Protein AF-A0AAV1YTE1-F1 (afdb_monomer)

Mean predicted aligned error: 15.14 Å

Organism: NCBI:txid280406

Nearest PDB structures (foldseek):
  5ydh-assembly1_A-2  TM=8.318E-01  e=1.887E-32  Anopheles gambiae
  3k9b-assembly3_B  TM=7.574E-01  e=6.692E-29  Homo sapiens
  1c7j-assembly1_A  TM=7.349E-01  e=2.947E-25  Bacillus subtilis
  1c7i-assembly1_A  TM=7.066E-01  e=4.305E-25  Bacillus subtilis
  2bce-assembly1_A  TM=6.719E-01  e=7.397E-25  Bos taurus

Solvent-accessible surface area (backbone atoms only — not comparable to full-atom values): 33344 Å² total; per-residue (Å²): 139,74,86,68,62,62,61,62,51,51,53,49,51,50,52,48,52,56,52,59,73,64,57,74,78,60,44,73,35,64,58,90,91,16,38,37,35,28,36,74,45,76,57,89,95,35,50,31,34,35,33,22,41,43,71,44,35,45,64,43,53,81,86,38,41,38,30,65,65,42,73,62,90,73,76,60,63,67,39,79,14,72,52,76,50,46,32,38,50,58,77,74,95,76,68,59,94,82,55,74,81,70,86,56,60,26,71,61,22,47,26,29,35,38,21,25,36,66,77,39,28,90,90,42,57,23,27,22,38,43,35,31,62,32,47,75,53,28,39,73,50,67,66,34,74,61,62,44,33,63,49,29,9,55,76,31,63,26,28,29,34,36,45,36,45,46,19,36,66,63,8,49,40,60,78,83,39,86,70,19,59,32,52,24,20,59,42,29,50,51,44,42,44,53,42,44,44,72,47,35,53,56,59,7,29,32,47,77,33,22,18,40,29,17,32,37,41,11,4,22,49,42,45,49,44,73,75,32,79,88,44,61,85,48,49,67,48,78,43,67,42,63,30,29,65,69,53,82,74,80,82,49,69,73,58,52,51,56,51,51,41,52,51,30,36,76,66,69,41,29,50,98,90,43,42,52,89,82,36,48,64,63,29,48,55,46,46,68,73,41,51,87,80,66,43,81,87,66,77,86,78,71,81,36,32,38,71,59,30,45,53,54,42,31,61,76,36,59,90,47,99,56,30,67,61,55,28,41,70,63,56,45,90,83,62,57,58,76,43,22,70,62,32,40,49,35,41,50,48,53,48,43,37,69,64,25,52,51,32,34,50,52,51,48,50,59,42,37,77,73,70,44,92,73,84,74,81,83,82,68,71,53,59,78,65,52,91,62,57,80,91,62,55,41,51,92,75,64,60,52,34,30,40,25,28,42,43,75,78,46,49,88,58,41,54,83,68,48,44,57,54,17,50,51,40,21,47,31,51,32,34,27,41,65,70,74,44,52,67,57,68,81,64,89,96,51,74,51,58,79,52,51,78,55,76,54,64,64,42,73,78,62,51,90,62,76,94,66,82,68,56,68,66,44,53,51,31,57,47,64,76,40,28,82,84,68,74,81,38,56,55,74,71,34,43,53,53,49,52,51,51,52,52,54,49,49,57,52,51,58,72,40,27,79,85,67,77,73,41,32,42,66,68,34,47,49,53,48,40,42,73,75,70,48,87,75,54,76,69,53,51,53,51,50,37,66,72,36,23,89,84,71,76,71,32,22,39,69,54,37,44,51,43,51,52,53,51,53,50,53,52,50,57,57,48,48,73,63,26,81,82,71,81,85,66,68,92,72,54,73,67,55,49,51,47,59,62,70,68,54,88,104

Sequence (602 aa):
MEKKLSSDLTVNIGVILFLLNNFSCEPVVQIGSSYLYGQSIKYWNYEVYQFLSVPYAQPPLGKLRFQKPMPIVSYPKILKAVNMPPDCKQYTVHPFPWYNFSSSKSEDCLYLNIWTPSDASSENRKAVMYWIHGGGFRYDSIQNDVYTGTVLAAKGDIIVVTVNYRLGPFGFFTTGTNEAPGNVGIWDILEGLRWVNKYIGNFGGDNSRITIAGESAGSIAVGLLAVSPLAESLYSRQIMQTSSPTYLAAENNTQNLALSQQLAKMAGCASDSFTIKEHPRSVTECLQSNPQLIGFFGEKNPRINKTTGKYMIRKFFKDFPNPESVVRHYLPDDVPEHAYDFVRFQVATAAGDFLVVCPDVYHAEQCAEKGGKVYSYFWIHRPSDSPWAPWMGAVHFTEVQFIFGRPFLHPSDYQIGELGISKQMIEIWSNFVKNGCYKLFKDNNKWLTIHTQLVMSICGIFSQYSWEPFNHETVRMMIGMFDRDQSGTINFEEFKALWKYITDWLGCFRSFDTDRSGSIDKNELKSALTTFGYRLSDRFYSLLVQKFDSDGTSTIKFDDFIQCCVMLQSLTAAFKHHDTDMDGWINISYEQFLTLVFSLKM

Foldseek 3Di:
DPPPPPVVVVVVVVVVVVVVVPPPPFDWFDDPQAIETWHWDDDPPFIKTKFAFAALFDQCDDLSQLAATHGDPDDDNYHYRYDHFFAEDADDPFDDPQFDPDPRYDSRGFGKMKMATPPQALVQAFFEEEEEEADPLHGDDCSGPLNQQHVLCGLLVHMYMYGHFHGDCRQAPAPCDNSRVGNSRLSSSLSVLVSCLNRVNRRNHDQALYEYEYFHVSLQSQQVLVPDPSNPSSHDHYYRHWDYVLQPCPPDPVVVQVVLQVLLVVLVLADPPRGCVVCVPSSVVSCVVCVVSVPPFDDDQDFQFLVNLLVLLCVLCVVPPCSVVRSCVLRNPPDHRRPRLSSVVSSVVSCSCSRTVVNPVVSQVVCVVVVHDGDDDDDFQDWQLDPGDVSCTDDGPNCSSLCSQVCSVCVVSGDPCSSVVSSLNSQQVSCCSRPVARFDDDDPNDTPHPPPPDQPVLQVVLPPDDRDGFDPVLRQLLQVVQPPVPPSHADPVSVVVSVVVLVVLVVLLVVLVPVVPQWHALVSLCVSVVVVVDDDDSVVSQVLLVVQVPPPPNTHHSSSSVVSVVVVVQLVVLVVVQPVVVPSDGDDDPVVVVCSVVVGPD

Secondary structure (DSSP, 8-state):
--SSHHHHHHHHHHHHHHHHTT-----EEEETTEEEE-EEEEETTEEEEEEEEEE-B----GGGTTSPPPBPS---SEEE--SPPPEES---SS--TT----S-EES---EEEEEEETT-SSSSPEEEEEEE--STTTS--TTSGGG-THHHHHHHTSEEEEE----HHHHH-EEEETTEES-HHHHHHHHHHHHHHHHGGGGTEEEEEEEEEEETHHHHHHHHHHT-GGGTTT-SEEEEES--TT------HHHHHHHHHHHHHHTTS--SSS-TTT-HHHHHHHHHT-GGGT-TT-SS-----HHHHHHHHHHHTTTSS-HHHHHHHHS-TTS-TT-HHHHHHHHHHHHHIIIIIHHHHHHHHHHHHTT---------PPPTT--S-GGG-S-TTTTHHHHTTHHHH-GGGS-TTHHHHHHHHHHHHHHHHHHSS--EEEETTEEE----S-SSHHHHTT-SS---PPPHHHHHHHHHHH-SS-SSS--HHHHHHHHHHHHHHHHHHHHH--S--SSB-HHHHHHHHHHTT----HHHHHHHHHHH-SSSSSSB-HHHHHHHHHHHHHHHHHHHHH-SS-SS-----HHHHHHHHHT---

InterPro domains:
  IPR002018 Carboxylesterase, type B [PF00135] (27-291)
  IPR002018 Carboxylesterase, type B [PF00135] (3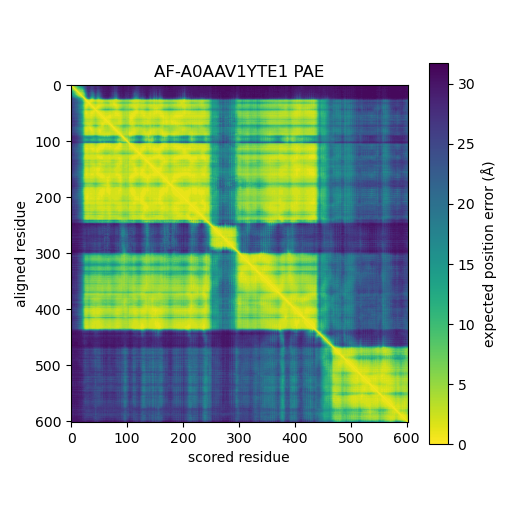25-450)
  IPR002048 EF-hand domain [PF00036] (475-500)
  IPR002048 EF-hand domain [PF13499] (506-563)
  IPR002048 EF-hand domain [PS50222] (500-535)
  IPR002048 EF-hand domain [SM00054] (474-502)
  IPR002048 EF-hand domain [SM00054] (504-532)
  IPR002048 EF-hand domain [SM00054] (540-568)
  IPR002048 EF-hand domain [SM00054] (570-600)
  IPR011992 EF-hand domain pair [SSF47473] (460-598)
  IPR018247 EF-Hand 1, calcium-binding site [PS00018] (513-525)
  IPR019819 Carboxylesterase type B, conserved site [PS00941] (107-117)
  IPR019826 Carboxylesterase type B, active site [PS00122] (203-218)
  IPR029058 Alpha/Beta hydrolase fold [G3DSA:3.40.50.1820] (25-294)
  IPR029058 Alpha/Beta hydrolase fold [SSF53474] (25-440)
  IPR050654 Acetylcholinesterase-related enzymes [PTHR43918] (21-291)

pLDDT: mean 78.59, std 18.26, range [28.98, 98.88]

Radius of gyration: 29.92 Å; Cα contacts (8 Å, |Δi|>4): 931; chains: 1; bounding box: 90×72×90 Å

Structure (mmCIF, N/CA/C/O backbone):
data_AF-A0AAV1YTE1-F1
#
_entry.id   AF-A0AAV1YTE1-F1
#
loop_
_atom_site.group_PDB
_atom_site.id
_atom_site.type_symbol
_atom_site.label_atom_id
_atom_site.label_alt_id
_atom_site.label_comp_id
_atom_site.label_asym_id
_atom_site.label_entity_id
_atom_site.label_seq_id
_atom_site.pdbx_PDB_ins_code
_atom_site.Cartn_x
_atom_site.Cartn_y
_atom_site.Cartn_z
_atom_site.occupancy
_atom_site.B_iso_or_equiv
_atom_site.auth_seq_id
_atom_site.auth_comp_id
_atom_site.auth_asym_id
_atom_site.auth_atom_id
_atom_site.pdbx_PDB_model_num
ATOM 1 N N . MET A 1 1 ? -15.576 -49.987 53.123 1.00 42.69 1 MET A N 1
ATOM 2 C CA . MET A 1 1 ? -16.358 -48.985 52.366 1.00 42.69 1 MET A CA 1
ATOM 3 C C . MET A 1 1 ? -15.467 -47.908 51.723 1.00 42.69 1 MET A C 1
ATOM 5 O O . MET A 1 1 ? -15.979 -46.870 51.342 1.00 42.69 1 MET A O 1
ATOM 9 N N . GLU A 1 2 ? -14.161 -48.159 51.526 1.00 37.94 2 GLU A N 1
ATOM 10 C CA . GLU A 1 2 ? -13.191 -47.136 51.071 1.00 37.94 2 GLU A CA 1
ATOM 11 C C . GLU A 1 2 ? -12.641 -47.343 49.649 1.00 37.94 2 GLU A C 1
ATOM 13 O O . GLU A 1 2 ? -11.975 -46.467 49.116 1.00 37.94 2 GLU A O 1
ATOM 18 N N . LYS A 1 3 ? -12.944 -48.460 48.973 1.00 35.69 3 LYS A N 1
ATOM 19 C CA . LYS A 1 3 ? -12.426 -48.729 47.614 1.00 35.69 3 LYS A CA 1
ATOM 20 C C . LYS A 1 3 ? -13.323 -48.264 46.461 1.00 35.69 3 LYS A C 1
ATOM 22 O O . LYS A 1 3 ? -12.954 -48.457 45.311 1.00 35.69 3 LYS A O 1
ATOM 27 N N . LYS A 1 4 ? -14.475 -47.642 46.745 1.00 35.69 4 LYS A N 1
ATOM 28 C CA . LYS A 1 4 ? -15.432 -47.182 45.716 1.00 35.69 4 LYS A CA 1
ATOM 29 C C . LYS A 1 4 ? -15.510 -45.658 45.544 1.00 35.69 4 LYS A C 1
ATOM 31 O O . LYS A 1 4 ? -16.131 -45.210 44.597 1.00 35.69 4 LYS A O 1
ATOM 36 N N . LEU A 1 5 ? -14.852 -44.871 46.406 1.00 35.09 5 LEU A N 1
ATOM 37 C CA . LEU A 1 5 ? -14.809 -43.402 46.284 1.00 35.09 5 LEU A CA 1
ATOM 38 C C . LEU A 1 5 ? -13.639 -42.887 45.424 1.00 35.09 5 LEU A C 1
ATOM 40 O O . LEU A 1 5 ? -13.662 -41.747 44.978 1.00 35.09 5 LEU A O 1
ATOM 44 N N . SER A 1 6 ? -12.612 -43.709 45.185 1.00 40.25 6 SER A N 1
ATOM 45 C CA . SER A 1 6 ? -11.403 -43.294 44.458 1.00 40.25 6 SER A CA 1
ATOM 46 C C . SER A 1 6 ? -11.591 -43.267 42.935 1.00 40.25 6 SER A C 1
ATOM 48 O O . SER A 1 6 ? -11.014 -42.392 42.291 1.00 40.25 6 SER A O 1
ATOM 50 N N . SER A 1 7 ? -12.411 -44.162 42.368 1.00 40.81 7 SER A N 1
ATOM 51 C CA . SER A 1 7 ? -12.652 -44.249 40.918 1.00 40.81 7 SER A CA 1
ATOM 52 C C . SER A 1 7 ? -13.610 -43.171 40.404 1.00 40.81 7 SER A C 1
ATOM 54 O O . SER A 1 7 ? -13.381 -42.614 39.335 1.00 40.81 7 SER A O 1
ATOM 56 N N . ASP A 1 8 ? -14.631 -42.804 41.184 1.00 40.62 8 ASP A N 1
ATOM 57 C CA . ASP A 1 8 ? -15.592 -41.758 40.792 1.00 40.62 8 ASP A CA 1
ATOM 58 C C . ASP A 1 8 ? -15.002 -40.342 40.918 1.00 40.62 8 ASP A C 1
ATOM 60 O O . ASP A 1 8 ? -15.424 -39.422 40.212 1.00 40.62 8 ASP A O 1
ATOM 64 N N . LEU A 1 9 ? -13.978 -40.161 41.763 1.00 42.22 9 LEU A N 1
ATOM 65 C CA . LEU A 1 9 ? -13.243 -38.899 41.876 1.00 42.22 9 LEU A CA 1
ATOM 66 C C . LEU A 1 9 ? -12.224 -38.720 40.736 1.00 42.22 9 LEU A C 1
ATOM 68 O O . LEU A 1 9 ? -12.066 -37.613 40.229 1.00 42.22 9 LEU A O 1
ATOM 72 N N . THR A 1 10 ? -11.571 -39.797 40.277 1.00 46.66 10 THR A N 1
ATOM 73 C CA . THR A 1 10 ? -10.624 -39.731 39.143 1.00 46.66 10 THR A CA 1
ATOM 74 C C . THR A 1 10 ? -11.329 -39.554 37.801 1.00 46.66 10 THR A C 1
ATOM 76 O O . THR A 1 10 ? -10.830 -38.812 36.959 1.00 46.66 10 THR A O 1
ATOM 79 N N . VAL A 1 11 ? -12.509 -40.156 37.610 1.00 48.28 11 VAL A N 1
ATOM 80 C CA . VAL A 1 11 ? -13.319 -39.948 36.395 1.00 48.28 11 VAL A CA 1
ATOM 81 C C . VAL A 1 11 ? -13.875 -38.519 36.342 1.00 48.28 11 VAL A C 1
ATOM 83 O O . VAL A 1 11 ? -13.817 -37.892 35.287 1.00 48.28 11 VAL A O 1
ATOM 86 N N . ASN A 1 12 ? -14.310 -37.944 37.471 1.00 49.44 12 ASN A N 1
ATOM 87 C CA . ASN A 1 12 ? -14.752 -36.544 37.515 1.00 49.44 12 ASN A CA 1
ATOM 88 C C . ASN A 1 12 ? -13.605 -35.544 37.318 1.00 49.44 12 ASN A C 1
ATOM 90 O O . ASN A 1 12 ? -13.780 -34.570 36.596 1.00 49.44 12 ASN A O 1
ATOM 94 N N . ILE A 1 13 ? -12.418 -35.788 37.884 1.00 52.84 13 ILE A N 1
ATOM 95 C CA . ILE A 1 13 ? -11.242 -34.931 37.653 1.00 52.84 13 ILE A CA 1
ATOM 96 C C . ILE A 1 13 ? -10.761 -35.041 36.200 1.00 52.84 13 ILE A C 1
ATOM 98 O O . ILE A 1 13 ? -10.420 -34.026 35.605 1.00 52.84 13 ILE A O 1
ATOM 102 N N . GLY A 1 14 ? -10.797 -36.235 35.599 1.00 48.09 14 GLY A N 1
ATOM 103 C CA . GLY A 1 14 ? -10.458 -36.449 34.190 1.00 48.09 14 GLY A CA 1
ATOM 104 C C . GLY A 1 14 ? -11.420 -35.750 33.226 1.00 48.09 14 GLY A C 1
ATOM 105 O O . GLY A 1 14 ? -10.966 -35.113 32.284 1.00 48.09 14 GLY A O 1
ATOM 106 N N . VAL A 1 15 ? -12.731 -35.790 33.490 1.00 52.09 15 VAL A N 1
ATOM 107 C CA . VAL A 1 15 ? -13.748 -35.077 32.692 1.00 52.09 15 VAL A CA 1
ATOM 108 C C . VAL A 1 15 ? -13.680 -33.565 32.921 1.00 52.09 15 VAL A C 1
ATOM 110 O O . VAL A 1 15 ? -13.797 -32.810 31.964 1.00 52.09 15 VAL A O 1
ATOM 113 N N . ILE A 1 16 ? -13.406 -33.100 34.144 1.00 48.28 16 ILE A N 1
ATOM 114 C CA . ILE A 1 16 ? -13.199 -31.673 34.438 1.00 48.28 16 ILE A CA 1
ATOM 115 C C . ILE A 1 16 ? -11.903 -31.159 33.790 1.00 48.28 16 ILE A C 1
ATOM 117 O O . ILE A 1 16 ? -11.927 -30.087 33.204 1.00 48.28 16 ILE A O 1
ATOM 121 N N . LEU A 1 17 ? -10.801 -31.918 33.790 1.00 46.44 17 LEU A N 1
ATOM 122 C CA . LEU A 1 17 ? -9.568 -31.571 33.062 1.00 46.44 17 LEU A CA 1
ATOM 123 C C . LEU A 1 17 ? -9.750 -31.627 31.538 1.00 46.44 17 LEU A C 1
ATOM 125 O O . LEU A 1 17 ? -9.182 -30.799 30.835 1.00 46.44 17 LEU A O 1
ATOM 129 N N . PHE A 1 18 ? -10.565 -32.550 31.017 1.00 44.38 18 PHE A N 1
ATOM 130 C CA . PHE A 1 18 ? -10.888 -32.633 29.587 1.00 44.38 18 PHE A CA 1
ATOM 131 C C . PHE A 1 18 ? -11.848 -31.518 29.133 1.00 44.38 18 PHE A C 1
ATOM 133 O O . PHE A 1 18 ? -11.760 -31.051 27.998 1.00 44.38 18 PHE A O 1
ATOM 140 N N . LEU A 1 19 ? -12.736 -31.052 30.020 1.00 42.16 19 LEU A N 1
ATOM 141 C CA . LEU A 1 19 ? -13.594 -29.886 29.796 1.00 42.16 19 LEU A CA 1
ATOM 142 C C . LEU A 1 19 ? -12.815 -28.571 29.960 1.00 42.16 19 LEU A C 1
ATOM 144 O O . LEU A 1 19 ? -12.993 -27.673 29.147 1.00 42.16 19 LEU A O 1
ATOM 148 N N . LEU A 1 20 ? -11.899 -28.467 30.930 1.00 41.09 20 LEU A N 1
ATOM 149 C CA . LEU A 1 20 ? -11.036 -27.293 31.124 1.00 41.09 20 LEU A CA 1
ATOM 150 C C . LEU A 1 20 ? -9.969 -27.152 30.025 1.00 41.09 20 LEU A C 1
ATOM 152 O O . LEU A 1 20 ? -9.655 -26.029 29.649 1.00 41.09 20 LEU A O 1
ATOM 156 N N . ASN A 1 21 ? -9.474 -28.253 29.446 1.00 37.12 21 ASN A N 1
ATOM 157 C CA . ASN A 1 21 ? -8.555 -28.214 28.297 1.00 37.12 21 ASN A CA 1
ATOM 158 C C . ASN A 1 21 ? -9.234 -27.872 26.958 1.00 37.12 21 ASN A C 1
ATOM 160 O O . ASN A 1 21 ? -8.532 -27.635 25.978 1.00 37.12 21 ASN A O 1
ATOM 164 N N . ASN A 1 22 ? -10.572 -27.841 26.897 1.00 35.81 22 ASN A N 1
ATOM 165 C CA . ASN A 1 22 ? -11.331 -27.476 25.694 1.00 35.81 22 ASN A CA 1
ATOM 166 C C . ASN A 1 22 ? -11.985 -26.087 25.768 1.00 35.81 22 ASN A C 1
ATOM 168 O O . ASN A 1 22 ? -12.603 -25.656 24.796 1.00 35.81 22 ASN A O 1
ATOM 172 N N . PHE A 1 23 ? -11.818 -25.349 26.868 1.00 40.78 23 PHE A N 1
ATOM 173 C CA . PHE A 1 23 ? -12.069 -23.911 26.862 1.00 40.78 23 PHE A CA 1
ATOM 174 C C . PHE A 1 23 ? -10.810 -23.215 26.351 1.00 40.78 23 PHE A C 1
ATOM 176 O O . PHE A 1 23 ? -9.947 -22.819 27.133 1.00 40.78 23 PHE A O 1
ATOM 183 N N . SER A 1 24 ? -10.692 -23.038 25.030 1.00 48.53 24 SER A N 1
ATOM 184 C CA . SER A 1 24 ? -9.833 -21.957 24.549 1.00 48.53 24 SER A CA 1
ATOM 185 C C . SER A 1 24 ? -10.406 -20.673 25.140 1.00 48.53 24 SER A C 1
ATOM 187 O O . SER A 1 24 ? -11.549 -20.323 24.839 1.00 48.53 24 SER A O 1
ATOM 189 N N . CYS A 1 25 ? -9.670 -20.023 26.038 1.00 61.19 25 CYS A N 1
ATOM 190 C CA . CYS A 1 25 ? -10.087 -18.746 26.594 1.00 61.19 25 CYS A CA 1
ATOM 191 C C . CYS A 1 25 ? -10.184 -17.761 25.422 1.00 61.19 25 CYS A C 1
ATOM 193 O O . CYS A 1 25 ? -9.163 -17.399 24.839 1.00 61.19 25 CYS A O 1
ATOM 195 N N . GLU A 1 26 ? -11.405 -17.417 25.000 1.00 82.56 26 GLU A N 1
ATOM 196 C CA . GLU A 1 26 ? -11.610 -16.423 23.947 1.00 82.56 26 GLU A CA 1
ATOM 197 C C . GLU A 1 26 ? -10.937 -15.119 24.397 1.00 82.56 26 GLU A C 1
ATOM 199 O O . GLU A 1 26 ? -11.170 -14.684 25.529 1.00 82.56 26 GLU A O 1
ATOM 204 N N . PRO A 1 27 ? -10.077 -14.495 23.575 1.00 93.50 27 PRO A N 1
ATOM 205 C CA . PRO A 1 27 ? -9.403 -13.275 23.984 1.00 93.50 27 PRO A CA 1
ATOM 206 C C . PRO A 1 27 ? -10.440 -12.164 24.186 1.00 93.50 27 PRO A C 1
ATOM 208 O O . PRO A 1 27 ? -11.255 -11.891 23.302 1.00 93.50 27 PRO A O 1
ATOM 211 N N . VAL A 1 28 ? -10.410 -11.519 25.354 1.00 95.88 28 VAL A N 1
ATOM 212 C CA . VAL A 1 28 ? -11.342 -10.443 25.719 1.00 95.88 28 VAL A CA 1
ATOM 213 C C . VAL A 1 28 ? -10.583 -9.142 25.925 1.00 95.88 28 VAL A C 1
ATOM 215 O O . VAL A 1 28 ? -9.643 -9.082 26.714 1.00 95.88 28 VAL A O 1
ATOM 218 N N . VAL A 1 29 ? -11.033 -8.078 25.262 1.00 96.06 29 VAL A N 1
ATOM 219 C CA . VAL A 1 29 ? -10.487 -6.723 25.404 1.00 96.06 29 VAL A CA 1
ATOM 220 C C . VAL A 1 29 ? -11.588 -5.768 25.840 1.00 96.06 29 VAL A C 1
ATOM 222 O O . VAL A 1 29 ? -12.693 -5.778 25.305 1.00 96.06 29 VAL A O 1
ATOM 225 N N . GLN A 1 30 ? -11.302 -4.914 26.817 1.00 94.56 30 GLN A N 1
ATOM 226 C CA . GLN A 1 30 ? -12.248 -3.892 27.251 1.00 94.56 30 GLN A CA 1
ATOM 227 C C . GLN A 1 30 ? -12.132 -2.643 26.366 1.00 94.56 30 GLN A C 1
ATOM 229 O O . GLN A 1 30 ? -11.031 -2.162 26.129 1.00 94.56 30 GLN A O 1
ATOM 234 N N . ILE A 1 31 ? -13.251 -2.065 25.927 1.00 93.12 31 ILE A N 1
ATOM 235 C CA . ILE A 1 31 ? -13.311 -0.750 25.269 1.00 93.12 31 ILE A CA 1
ATOM 236 C C . ILE A 1 31 ? -14.357 0.125 25.971 1.00 93.12 31 ILE A C 1
ATOM 238 O O . ILE A 1 31 ? -15.567 -0.074 25.866 1.00 93.12 31 ILE A O 1
ATOM 242 N N . GLY A 1 32 ? -13.891 1.087 26.774 1.00 88.69 32 GLY A N 1
ATOM 243 C CA . GLY A 1 32 ? -14.769 1.832 27.682 1.00 88.69 32 GLY A CA 1
ATOM 244 C C . GLY A 1 32 ? -15.421 0.902 28.714 1.00 88.69 32 GLY A C 1
ATOM 245 O O . GLY A 1 32 ? -14.727 0.224 29.465 1.00 88.69 32 GLY A O 1
ATOM 246 N N . SER A 1 33 ? -16.752 0.857 28.757 1.00 90.12 33 SER A N 1
ATOM 247 C CA . SER A 1 33 ? -17.531 -0.029 29.641 1.00 90.12 33 SER A CA 1
ATOM 248 C C . SER A 1 33 ? -17.919 -1.372 29.002 1.00 90.12 33 SER A C 1
ATOM 250 O O . SER A 1 33 ? -18.679 -2.134 29.598 1.00 90.12 33 SER A O 1
ATOM 252 N N . SER A 1 34 ? -17.449 -1.648 27.782 1.00 94.25 34 SER A N 1
ATOM 253 C CA . SER A 1 34 ? -17.847 -2.817 26.987 1.00 94.25 34 SER A CA 1
ATOM 254 C C . SER A 1 34 ? -16.716 -3.825 26.832 1.00 94.25 34 SER A C 1
ATOM 256 O O . SER A 1 34 ? -15.544 -3.456 26.886 1.00 94.25 34 SER A O 1
ATOM 258 N N . TYR A 1 35 ? -17.075 -5.090 26.618 1.00 96.19 35 TYR A N 1
ATOM 259 C CA . TYR A 1 35 ? -16.144 -6.203 26.432 1.00 96.19 35 TYR A CA 1
ATOM 260 C C . TYR A 1 35 ? -16.232 -6.741 25.004 1.00 96.19 35 TYR A C 1
ATOM 262 O O . TYR A 1 35 ? -17.305 -7.135 24.544 1.00 96.19 35 TYR A O 1
ATOM 270 N N . LEU A 1 36 ? -15.095 -6.756 24.321 1.00 96.69 36 LEU A N 1
ATOM 271 C CA . LEU A 1 36 ? -14.911 -7.234 22.961 1.00 96.69 36 LEU A CA 1
ATOM 272 C C . LEU A 1 36 ? -14.306 -8.640 23.001 1.00 96.69 36 LEU A C 1
ATOM 274 O O . LEU A 1 36 ? -13.201 -8.811 23.506 1.00 96.69 36 LEU A O 1
ATOM 278 N N . TYR A 1 37 ? -15.023 -9.626 22.473 1.00 97.06 37 TYR A N 1
ATOM 279 C CA . TYR A 1 37 ? -14.603 -11.026 22.407 1.00 97.06 37 TYR A CA 1
ATOM 280 C C . TYR A 1 37 ? -14.066 -11.322 21.010 1.00 97.06 37 TYR A C 1
ATOM 282 O O . TYR A 1 37 ? -14.799 -11.167 20.031 1.00 97.06 37 TYR A O 1
ATOM 290 N N . GLY A 1 38 ? -12.797 -11.706 20.923 1.00 96.81 38 GLY A N 1
ATOM 291 C CA . GLY A 1 38 ? -12.124 -12.102 19.690 1.00 96.81 38 GLY A CA 1
ATOM 292 C C . GLY A 1 38 ? -11.957 -13.616 19.578 1.00 96.81 38 GLY A C 1
ATOM 293 O O . GLY A 1 38 ? -12.626 -14.392 20.257 1.00 96.81 38 GLY A O 1
ATOM 294 N N . GLN A 1 39 ? -11.027 -14.040 18.727 1.00 95.81 39 GLN A N 1
ATOM 295 C CA . GLN A 1 39 ? -10.634 -15.440 18.559 1.00 95.81 39 GLN A CA 1
ATOM 296 C C . GLN A 1 39 ? -9.118 -15.589 18.663 1.00 95.81 39 GLN A C 1
ATOM 298 O O . GLN A 1 39 ? -8.380 -14.714 18.213 1.00 95.81 39 GLN A O 1
ATOM 303 N N . SER A 1 40 ? -8.654 -16.709 19.219 1.00 95.44 40 SER A N 1
ATOM 304 C CA . SER A 1 40 ? -7.246 -17.103 19.130 1.00 95.44 40 SER A CA 1
ATOM 305 C C . SER A 1 40 ? -7.015 -17.946 17.874 1.00 95.44 40 SER A C 1
ATOM 307 O O . SER A 1 40 ? -7.753 -18.900 17.619 1.00 95.44 40 SER A O 1
ATOM 309 N N . ILE A 1 41 ? -5.992 -17.599 17.094 1.00 93.94 41 ILE A N 1
ATOM 310 C CA . ILE A 1 41 ? -5.517 -18.365 15.941 1.00 93.94 41 ILE A CA 1
ATOM 311 C C . ILE A 1 41 ? -4.087 -18.820 16.211 1.00 93.94 41 ILE A C 1
ATOM 313 O O . ILE A 1 41 ? -3.218 -18.021 16.558 1.00 93.94 41 ILE A O 1
ATOM 317 N N . LYS A 1 42 ? -3.820 -20.103 15.956 1.00 92.31 42 LYS A N 1
ATOM 318 C CA . LYS A 1 42 ? -2.458 -20.635 15.903 1.00 92.31 42 LYS A CA 1
ATOM 319 C C . LYS A 1 42 ? -1.937 -20.613 14.472 1.00 92.31 42 LYS A C 1
ATOM 321 O O . LYS A 1 42 ? -2.504 -21.254 13.592 1.00 92.31 42 LYS A O 1
ATOM 326 N N . TYR A 1 43 ? -0.831 -19.913 14.259 1.00 90.75 43 TYR A N 1
ATOM 327 C CA . TYR A 1 43 ? -0.059 -19.947 13.025 1.00 90.75 43 TYR A CA 1
ATOM 328 C C . TYR A 1 43 ? 1.323 -20.527 13.339 1.00 90.75 43 TYR A C 1
ATOM 330 O O . TYR A 1 43 ? 2.183 -19.851 13.903 1.00 90.75 43 TYR A O 1
ATOM 338 N N . TRP A 1 44 ? 1.541 -21.797 12.984 1.00 87.81 44 TRP A N 1
ATOM 339 C CA . TRP A 1 44 ? 2.745 -22.550 13.365 1.00 87.81 44 TRP A CA 1
ATOM 340 C C . TRP A 1 44 ? 2.975 -22.515 14.888 1.00 87.81 44 TRP A C 1
ATOM 342 O O . TRP A 1 44 ? 2.138 -22.999 15.645 1.00 87.81 44 TRP A O 1
ATOM 352 N N . ASN A 1 45 ? 4.091 -21.928 15.330 1.00 89.62 45 ASN A N 1
ATOM 353 C CA . ASN A 1 45 ? 4.458 -21.778 16.740 1.00 89.62 45 ASN A CA 1
ATOM 354 C C . ASN A 1 45 ? 4.011 -20.431 17.333 1.00 89.62 45 ASN A C 1
ATOM 356 O O . ASN A 1 45 ? 4.344 -20.134 18.476 1.00 89.62 45 ASN A O 1
ATOM 360 N N . TYR A 1 46 ? 3.302 -19.609 16.558 1.00 92.94 46 TYR A N 1
ATOM 361 C CA . TYR A 1 46 ? 2.791 -18.313 16.985 1.00 92.94 46 TYR A CA 1
ATOM 362 C C . TYR A 1 46 ? 1.308 -18.419 17.319 1.00 92.94 46 TYR A C 1
ATOM 364 O O . TYR A 1 46 ? 0.544 -19.098 16.629 1.00 92.94 46 TYR A O 1
ATOM 372 N N . GLU A 1 47 ? 0.895 -17.698 18.351 1.00 95.56 47 GLU A N 1
ATOM 373 C CA . GLU A 1 47 ? -0.506 -17.496 18.689 1.00 95.56 47 GLU A CA 1
ATOM 374 C C . GLU A 1 47 ? -0.843 -16.013 18.498 1.00 95.56 47 GLU A C 1
ATOM 376 O O . GLU A 1 47 ? -0.113 -15.127 18.944 1.00 95.56 47 GLU A O 1
ATOM 381 N N . VAL A 1 48 ? -1.923 -15.748 17.767 1.00 97.19 48 VAL A N 1
ATOM 382 C CA . VAL A 1 48 ? -2.386 -14.405 17.410 1.00 97.19 48 VAL A CA 1
ATOM 383 C C . VAL A 1 48 ? -3.842 -14.285 17.823 1.00 97.19 48 VAL A C 1
ATOM 385 O O . VAL A 1 48 ? -4.664 -15.132 17.475 1.00 97.19 48 VAL A O 1
ATOM 388 N N . TYR A 1 49 ? -4.180 -13.215 18.532 1.00 97.88 49 TYR A N 1
ATOM 389 C CA . TYR A 1 49 ? -5.568 -12.868 18.801 1.00 97.88 49 TYR A CA 1
ATOM 390 C C . TYR A 1 49 ? -6.100 -11.984 17.681 1.00 97.88 49 TYR A C 1
ATOM 392 O O . TYR A 1 49 ? -5.492 -10.968 17.337 1.00 97.88 49 TYR A O 1
ATOM 400 N N . GLN A 1 50 ? -7.246 -12.361 17.124 1.00 97.31 50 GLN A N 1
ATOM 401 C CA . GLN A 1 50 ? -7.950 -11.579 16.119 1.00 97.31 50 GLN A CA 1
ATOM 402 C C . GLN A 1 50 ? -9.272 -11.030 16.654 1.00 97.31 50 GLN A C 1
ATOM 404 O O . GLN A 1 50 ? -10.017 -11.721 17.350 1.00 97.31 50 GLN A O 1
ATOM 409 N N . PHE A 1 51 ? -9.573 -9.793 16.277 1.00 98.31 51 PHE A N 1
ATOM 410 C CA . PHE A 1 51 ? -10.827 -9.106 16.552 1.00 98.31 51 PHE A CA 1
ATOM 411 C C . PHE A 1 51 ? -11.336 -8.522 15.236 1.00 98.31 51 PHE A C 1
ATOM 413 O O . PHE A 1 51 ? -10.774 -7.560 14.716 1.00 98.31 51 PHE A O 1
ATOM 420 N N . LEU A 1 52 ? -12.377 -9.126 14.678 1.00 97.56 52 LEU A N 1
ATOM 421 C CA . LEU A 1 52 ? -12.935 -8.793 13.367 1.00 97.56 52 LEU A CA 1
ATOM 422 C C . LEU A 1 52 ? -14.247 -8.011 13.516 1.00 97.56 52 LEU A C 1
ATOM 424 O O . LEU A 1 52 ? -15.009 -8.266 14.445 1.00 97.56 52 LEU A O 1
ATOM 428 N N . SER A 1 53 ? -14.549 -7.090 12.600 1.00 96.62 53 SER A N 1
ATOM 429 C CA . SER A 1 53 ? -15.757 -6.240 12.651 1.00 96.62 53 SER A CA 1
ATOM 430 C C . SER A 1 53 ? -15.885 -5.375 13.911 1.00 96.62 53 SER A C 1
ATOM 432 O O . SER A 1 53 ? -16.960 -5.278 14.505 1.00 96.62 53 SER A O 1
ATOM 434 N N . VAL A 1 54 ? -14.809 -4.718 14.341 1.00 98.00 54 VAL A N 1
ATOM 435 C CA . VAL A 1 54 ? -14.855 -3.782 15.474 1.00 98.00 54 VAL A CA 1
ATOM 436 C C . VAL A 1 54 ? -15.399 -2.430 14.992 1.00 98.00 54 VAL A C 1
ATOM 438 O O . VAL A 1 54 ? -14.736 -1.780 14.183 1.00 98.00 54 VAL A O 1
ATOM 441 N N . PRO A 1 55 ? -16.594 -1.982 15.426 1.00 97.69 55 PRO A N 1
ATOM 442 C CA . PRO A 1 55 ? -17.164 -0.735 14.927 1.00 97.69 55 PRO A CA 1
ATOM 443 C C . PRO A 1 55 ? -16.409 0.457 15.517 1.00 97.69 55 PRO A C 1
ATOM 445 O O . PRO A 1 55 ? -16.191 0.510 16.728 1.00 97.69 55 PRO A O 1
ATOM 448 N N . TYR A 1 56 ? -16.021 1.414 14.673 1.00 98.12 56 TYR A N 1
ATOM 449 C CA . TYR A 1 56 ? -15.286 2.609 15.114 1.00 98.12 56 TYR A CA 1
ATOM 450 C C . TYR A 1 56 ? -16.117 3.894 15.064 1.00 98.12 56 TYR A C 1
ATOM 452 O O . TYR A 1 56 ? -15.817 4.850 15.779 1.00 98.12 56 TYR A O 1
ATOM 460 N N . ALA A 1 57 ? -17.187 3.906 14.269 1.00 98.12 57 ALA A N 1
ATOM 461 C CA . ALA A 1 57 ? -18.105 5.027 14.111 1.00 98.12 57 ALA A CA 1
ATOM 462 C C . ALA A 1 57 ? -19.559 4.537 14.047 1.00 98.12 57 ALA A C 1
ATOM 464 O O . ALA A 1 57 ? -19.828 3.353 13.845 1.00 98.12 57 ALA A O 1
ATOM 465 N N . GLN A 1 58 ? -20.513 5.448 14.248 1.00 97.31 58 GLN A N 1
ATOM 466 C CA . GLN A 1 58 ? -21.932 5.134 14.086 1.00 97.31 58 GLN A CA 1
ATOM 467 C C . GLN A 1 58 ? -22.233 4.699 12.644 1.00 97.31 58 GLN A C 1
ATOM 469 O O . GLN A 1 58 ? -21.681 5.300 11.717 1.00 97.31 58 GLN A O 1
ATOM 474 N N . PRO A 1 59 ? -23.150 3.733 12.437 1.00 95.69 59 PRO A N 1
ATOM 475 C CA . PRO A 1 59 ? -23.593 3.350 11.103 1.00 95.69 59 PRO A CA 1
ATOM 476 C C . PRO A 1 59 ? -24.070 4.585 10.325 1.00 95.69 59 PRO A C 1
ATOM 478 O O . PRO A 1 59 ? -24.976 5.279 10.800 1.00 95.69 59 PRO A O 1
ATOM 481 N N . PRO A 1 60 ? -23.513 4.888 9.138 1.00 91.56 60 PRO A N 1
ATOM 482 C CA . PRO A 1 60 ? -23.812 6.111 8.392 1.00 91.56 60 PRO A CA 1
ATOM 483 C C . PRO A 1 60 ? -25.144 6.000 7.625 1.00 91.56 60 PRO A C 1
ATOM 485 O O . PRO A 1 60 ? -25.227 6.256 6.426 1.00 91.56 60 PRO A O 1
ATOM 488 N N . LEU A 1 61 ? -26.203 5.591 8.327 1.00 88.12 61 LEU A N 1
ATOM 489 C CA . LEU A 1 61 ? -27.524 5.294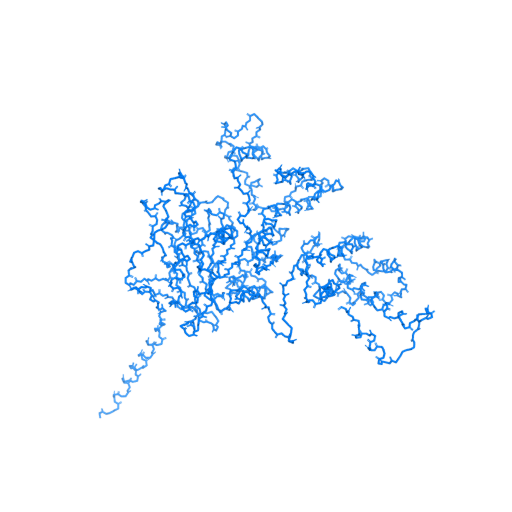 7.785 1.00 88.12 61 LEU A CA 1
ATOM 490 C C . LEU A 1 61 ? -28.464 6.501 7.881 1.00 88.12 61 LEU A C 1
ATOM 492 O O . LEU A 1 61 ? -28.357 7.352 8.769 1.00 88.12 61 LEU A O 1
ATOM 496 N N . GLY A 1 62 ? -29.449 6.548 6.982 1.00 85.50 62 GLY A N 1
ATOM 497 C CA . GLY A 1 62 ? -30.512 7.553 7.014 1.00 85.50 62 GLY A CA 1
ATOM 498 C C . GLY A 1 62 ? -29.954 8.975 6.958 1.00 85.50 62 GLY A C 1
ATOM 499 O O . GLY A 1 62 ? -29.340 9.359 5.967 1.00 85.50 62 GLY A O 1
ATOM 500 N N . LYS A 1 63 ? -30.159 9.756 8.028 1.00 83.56 63 LYS A N 1
ATOM 501 C CA . LYS A 1 63 ? -29.681 11.147 8.108 1.00 83.56 63 LYS A CA 1
ATOM 502 C C . LYS A 1 63 ? -28.155 11.259 8.137 1.00 83.56 63 LYS A C 1
ATOM 504 O O . LYS A 1 63 ? -27.653 12.294 7.726 1.00 83.56 63 LYS A O 1
ATOM 509 N N . LEU A 1 64 ? -27.436 10.231 8.597 1.00 86.25 64 LEU A N 1
ATOM 510 C CA . LEU A 1 64 ? -25.968 10.226 8.656 1.00 86.25 64 LEU A CA 1
ATOM 511 C C . LEU A 1 64 ? -25.312 9.918 7.301 1.00 86.25 64 LEU A C 1
ATOM 513 O O . LEU A 1 64 ? -24.096 10.058 7.152 1.00 86.25 64 LEU A O 1
ATOM 517 N N . ARG A 1 65 ? -26.102 9.529 6.292 1.00 86.94 65 ARG A N 1
ATOM 518 C CA . ARG A 1 65 ? -25.602 9.336 4.931 1.00 86.94 65 ARG A CA 1
ATOM 519 C C . ARG A 1 65 ? -25.006 10.649 4.413 1.00 86.94 65 ARG A C 1
ATOM 521 O O . ARG A 1 65 ? -25.618 11.701 4.558 1.00 86.94 65 ARG A O 1
ATOM 528 N N . PHE A 1 66 ? -23.815 10.568 3.818 1.00 74.50 66 PHE A N 1
ATOM 529 C CA . PHE A 1 66 ? -23.007 11.699 3.324 1.00 74.50 66 PHE A CA 1
ATOM 530 C C . PHE A 1 66 ? -22.493 12.689 4.382 1.00 74.50 66 PHE A C 1
ATOM 532 O O . PHE A 1 66 ? -21.731 13.587 4.035 1.00 74.50 66 PHE A O 1
ATOM 539 N N . GLN A 1 67 ? -22.834 12.515 5.661 1.00 88.50 67 GLN A N 1
ATOM 540 C CA . GLN A 1 67 ? -22.256 13.310 6.743 1.00 88.50 67 GLN A CA 1
ATOM 541 C C . GLN A 1 67 ? -20.916 12.729 7.199 1.00 88.50 67 GLN A C 1
ATOM 543 O O . GLN A 1 67 ? -20.607 11.561 6.948 1.00 88.50 67 GLN A O 1
ATOM 548 N N . LYS A 1 68 ? -20.115 13.537 7.899 1.00 95.19 68 LYS A N 1
ATOM 549 C CA . LYS A 1 68 ? -18.899 13.058 8.573 1.00 95.19 68 LYS A CA 1
ATOM 550 C C . LYS A 1 68 ? -19.248 11.916 9.547 1.00 95.19 68 LYS A C 1
ATOM 552 O O . LYS A 1 68 ? -20.339 11.945 10.122 1.00 95.19 68 LYS A O 1
ATOM 557 N N . PRO A 1 69 ? -18.361 10.922 9.733 1.00 97.19 69 PRO A N 1
ATOM 558 C CA . PRO A 1 69 ? -18.583 9.866 10.711 1.00 97.19 69 PRO A CA 1
ATOM 559 C C . PRO A 1 69 ? -18.773 10.476 12.098 1.00 97.19 69 PRO A C 1
ATOM 561 O O . PRO A 1 69 ? -18.100 11.440 12.472 1.00 97.19 69 PRO A O 1
ATOM 564 N N . MET A 1 70 ? -19.697 9.903 12.859 1.00 95.69 70 MET A N 1
ATOM 565 C CA . MET A 1 70 ? -19.906 10.280 14.250 1.00 95.69 70 MET A CA 1
ATOM 566 C C . MET A 1 70 ? -19.305 9.213 15.165 1.00 95.69 70 MET A C 1
ATOM 568 O O . MET A 1 70 ? -19.552 8.027 14.930 1.00 95.69 70 MET A O 1
ATOM 572 N N . PRO A 1 71 ? -18.587 9.602 16.233 1.00 94.69 71 PRO A N 1
ATOM 573 C CA . PRO A 1 71 ? -18.110 8.655 17.228 1.00 94.69 71 PRO A CA 1
ATOM 574 C C . PRO A 1 71 ? -19.264 7.847 17.833 1.00 94.69 71 PRO A C 1
ATOM 576 O O . PRO A 1 71 ? -20.390 8.339 18.000 1.00 94.69 71 PRO A O 1
ATOM 579 N N . ILE A 1 72 ? -18.981 6.601 18.204 1.00 93.44 72 ILE A N 1
ATOM 580 C CA . ILE A 1 72 ? -19.950 5.748 18.897 1.00 93.44 72 ILE A CA 1
ATOM 581 C C . ILE A 1 72 ? -20.143 6.272 20.322 1.00 93.44 72 ILE A C 1
ATOM 583 O O . ILE A 1 72 ? -19.194 6.355 21.100 1.00 93.44 72 ILE A O 1
ATOM 587 N N . VAL A 1 73 ? -21.387 6.622 20.661 1.00 87.25 73 VAL A N 1
ATOM 588 C CA . VAL A 1 73 ? -21.746 7.181 21.977 1.00 87.25 73 VAL A CA 1
ATOM 589 C C . VAL A 1 73 ? -21.643 6.122 23.073 1.00 87.25 73 VAL A C 1
ATOM 591 O O . VAL A 1 73 ? -21.107 6.379 24.148 1.00 87.25 73 VAL A O 1
ATOM 594 N N . SER A 1 74 ? -22.144 4.919 22.800 1.00 89.25 74 SER A N 1
ATOM 595 C CA . SER A 1 74 ? -22.110 3.797 23.731 1.00 89.25 74 SER A CA 1
ATOM 596 C C . SER A 1 74 ? -22.091 2.483 22.970 1.00 89.25 74 SER A C 1
ATOM 598 O O . SER A 1 74 ? -22.914 2.272 22.077 1.00 89.25 74 SER A O 1
ATOM 600 N N . TYR A 1 75 ? -21.196 1.589 23.364 1.00 93.25 75 TYR A N 1
ATOM 601 C CA . TYR A 1 75 ? -21.180 0.224 22.863 1.00 93.25 75 TYR A CA 1
ATOM 602 C C . TYR A 1 75 ? -22.140 -0.662 23.676 1.00 93.25 75 TYR A C 1
ATOM 604 O O . TYR A 1 75 ? -22.367 -0.405 24.864 1.00 93.25 75 TYR A O 1
ATOM 612 N N . PRO A 1 76 ? -22.701 -1.720 23.066 1.00 93.25 76 PRO A N 1
ATOM 613 C CA . PRO A 1 76 ? -23.301 -2.821 23.806 1.00 93.25 76 PRO A CA 1
ATOM 614 C C . PRO A 1 76 ? -22.297 -3.416 24.796 1.00 93.25 76 PRO A C 1
ATOM 616 O O . PRO A 1 76 ? -21.122 -3.561 24.471 1.00 93.25 76 PRO A O 1
ATOM 619 N N . LYS A 1 77 ? -22.774 -3.848 25.973 1.00 93.94 77 LYS A N 1
ATOM 620 C CA . LYS A 1 77 ? -21.924 -4.412 27.040 1.00 93.94 77 LYS A CA 1
ATOM 621 C C . LYS A 1 77 ? -20.996 -5.533 26.548 1.00 93.94 77 LYS A C 1
ATOM 623 O O . LYS A 1 77 ? -19.894 -5.682 27.070 1.00 93.94 77 LYS A O 1
ATOM 628 N N . ILE A 1 78 ? -21.454 -6.321 25.577 1.00 95.19 78 ILE A N 1
ATOM 629 C CA . ILE A 1 78 ? -20.708 -7.418 24.963 1.00 95.19 78 ILE A CA 1
ATOM 630 C C . ILE A 1 78 ? -20.743 -7.237 23.446 1.00 95.19 78 ILE A C 1
ATOM 632 O O . ILE A 1 78 ? -21.817 -7.081 22.865 1.00 95.19 78 ILE A O 1
ATOM 636 N N . LEU A 1 79 ? -19.574 -7.316 22.818 1.00 94.81 79 LEU A N 1
ATOM 637 C CA . LEU A 1 79 ? -19.388 -7.311 21.372 1.00 94.81 79 LEU A CA 1
ATOM 638 C C . LEU A 1 79 ? -18.620 -8.562 20.961 1.00 94.81 79 LEU A C 1
ATOM 640 O O . LEU A 1 79 ? -17.549 -8.833 21.496 1.00 94.81 79 LEU A O 1
ATOM 644 N N . LYS A 1 80 ? -19.151 -9.313 19.996 1.00 96.00 80 LYS A N 1
ATOM 645 C CA . LYS A 1 80 ? -18.458 -10.461 19.403 1.00 96.00 80 LYS A CA 1
ATOM 646 C C . LYS A 1 80 ? -17.765 -10.018 18.120 1.00 96.00 80 LYS A C 1
ATOM 648 O O . LYS A 1 80 ? -18.437 -9.758 17.127 1.00 96.00 80 LYS A O 1
ATOM 653 N N . ALA A 1 81 ? -16.443 -9.945 18.157 1.00 96.31 81 ALA A N 1
ATOM 654 C CA . ALA A 1 81 ? -15.591 -9.501 17.064 1.00 96.31 81 ALA A CA 1
ATOM 655 C C . ALA A 1 81 ? -14.924 -10.695 16.372 1.00 96.31 81 ALA A C 1
ATOM 657 O O . ALA A 1 81 ? -13.712 -10.887 16.438 1.00 96.31 81 ALA A O 1
ATOM 658 N N . VAL A 1 82 ? -15.744 -11.553 15.770 1.00 95.38 82 VAL A N 1
ATOM 659 C CA . VAL A 1 82 ? -15.319 -12.895 15.333 1.00 95.38 82 VAL A CA 1
ATOM 660 C C . VAL A 1 82 ? -15.595 -13.191 13.860 1.00 95.38 82 VAL A C 1
ATOM 662 O O . VAL A 1 82 ? -15.088 -14.172 13.331 1.00 95.38 82 VAL A O 1
ATOM 665 N N . ASN A 1 83 ? -16.383 -12.347 13.193 1.00 93.94 83 ASN A N 1
ATOM 666 C CA . ASN A 1 83 ? -16.745 -12.491 11.784 1.00 93.94 83 ASN A CA 1
ATOM 667 C C . ASN A 1 83 ? -16.247 -11.276 11.002 1.00 93.94 83 ASN A C 1
ATOM 669 O O . ASN A 1 83 ? -16.207 -10.176 11.554 1.00 93.94 83 ASN A O 1
ATOM 673 N N . MET A 1 84 ? -15.908 -11.457 9.724 1.00 93.56 84 MET A N 1
ATOM 674 C CA . MET A 1 84 ? -15.505 -10.347 8.853 1.00 93.56 84 MET A CA 1
ATOM 675 C C . MET A 1 84 ? -16.657 -9.355 8.630 1.00 93.56 84 MET A C 1
ATOM 677 O O . MET A 1 84 ? -17.815 -9.783 8.548 1.00 93.56 84 MET A O 1
ATOM 681 N N . PRO A 1 85 ? -16.361 -8.050 8.495 1.00 93.81 85 PRO A N 1
ATOM 682 C CA . PRO A 1 85 ? -17.393 -7.038 8.308 1.00 93.81 85 PRO A CA 1
ATOM 683 C C . PRO A 1 85 ? -17.981 -7.119 6.900 1.00 93.81 85 PRO A C 1
ATOM 685 O O . PRO A 1 85 ? -17.341 -7.671 6.000 1.00 93.81 85 PRO A O 1
ATOM 688 N N . PRO A 1 86 ? -19.188 -6.568 6.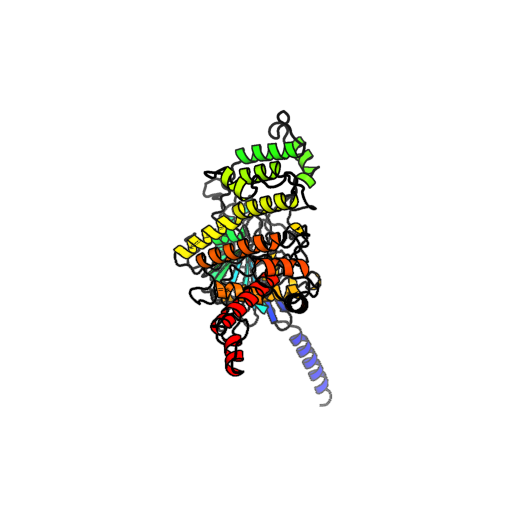675 1.00 93.25 86 PRO A N 1
ATOM 689 C CA . PRO A 1 86 ? -19.681 -6.366 5.322 1.00 93.25 86 PRO A CA 1
ATOM 690 C C . PRO A 1 86 ? -18.778 -5.387 4.562 1.00 93.25 86 PRO A C 1
ATOM 692 O O . PRO A 1 86 ? -18.233 -4.437 5.132 1.00 93.25 86 PRO A O 1
ATOM 695 N N . ASP A 1 87 ? -18.695 -5.575 3.251 1.00 91.75 87 ASP A N 1
ATOM 696 C CA . ASP A 1 87 ? -18.083 -4.603 2.354 1.00 91.75 87 ASP A CA 1
ATOM 697 C C . ASP A 1 87 ? -18.892 -3.299 2.374 1.00 91.75 87 ASP A C 1
ATOM 699 O O . ASP A 1 87 ? -20.130 -3.319 2.408 1.00 91.75 87 ASP A O 1
ATOM 703 N N . CYS A 1 88 ? -18.223 -2.150 2.261 1.00 92.50 88 CYS A N 1
ATOM 704 C CA . CYS A 1 88 ? -18.927 -0.900 1.980 1.00 92.50 88 CYS A CA 1
ATOM 705 C C . CYS A 1 88 ? -19.639 -0.966 0.622 1.00 92.50 88 CYS A C 1
ATOM 707 O O . CYS A 1 88 ? -19.171 -1.640 -0.301 1.00 92.50 88 CYS A O 1
ATOM 709 N N . LYS A 1 89 ? -20.763 -0.246 0.473 1.00 85.50 89 LYS A N 1
ATOM 710 C CA . LYS A 1 89 ? -21.466 -0.125 -0.817 1.00 85.50 89 LYS A CA 1
ATOM 711 C C . LYS A 1 89 ? -20.500 0.315 -1.918 1.00 85.50 89 LYS A C 1
ATOM 713 O O . LYS A 1 89 ? -19.927 1.398 -1.867 1.00 85.50 89 LYS A O 1
ATOM 718 N N . GLN A 1 90 ? -20.378 -0.536 -2.928 1.00 83.25 90 GLN A N 1
ATOM 719 C CA . GLN A 1 90 ? -19.446 -0.379 -4.033 1.00 83.25 90 GLN A CA 1
ATOM 720 C C . GLN A 1 90 ? -19.980 -1.084 -5.276 1.00 83.25 90 GLN A C 1
ATOM 722 O O . GLN A 1 90 ? -20.731 -2.059 -5.175 1.00 83.25 90 GLN A O 1
ATOM 727 N N . TYR A 1 91 ? -19.587 -0.587 -6.443 1.00 70.50 91 TYR A N 1
ATOM 728 C CA . TYR A 1 91 ? -19.937 -1.161 -7.736 1.00 70.50 91 TYR A CA 1
ATOM 729 C C . TYR A 1 91 ? -18.772 -0.969 -8.704 1.00 70.50 91 TYR A C 1
ATOM 731 O O . TYR A 1 91 ? -18.247 0.137 -8.834 1.00 70.50 91 TYR A O 1
ATOM 739 N N . THR A 1 92 ? -18.391 -2.038 -9.397 1.00 68.00 92 THR A N 1
ATOM 740 C CA . THR A 1 92 ? -17.420 -1.990 -10.489 1.00 68.00 92 THR A CA 1
ATOM 741 C C . THR A 1 92 ? -17.830 -2.968 -11.585 1.00 68.00 92 THR A C 1
ATOM 743 O O . THR A 1 92 ? -18.292 -4.070 -11.301 1.00 68.00 92 THR A O 1
ATOM 746 N N . VAL A 1 93 ? -17.680 -2.546 -12.841 1.00 57.91 93 VAL A N 1
ATOM 747 C CA . VAL A 1 93 ? -17.874 -3.389 -14.036 1.00 57.91 93 VAL A CA 1
ATOM 748 C C . VAL A 1 93 ? -16.565 -4.015 -14.524 1.00 57.91 93 VAL A C 1
ATOM 750 O O . VAL A 1 93 ? -16.589 -4.939 -15.330 1.00 57.91 93 VAL A O 1
ATOM 753 N N . HIS A 1 94 ? -15.431 -3.530 -14.011 1.00 63.00 94 HIS A N 1
ATOM 754 C CA . HIS A 1 94 ? -14.085 -4.010 -14.323 1.00 63.00 94 HIS A CA 1
ATOM 755 C C . HIS A 1 94 ? -13.331 -4.246 -13.008 1.00 63.00 94 HIS A C 1
ATOM 757 O O . HIS A 1 94 ? -12.505 -3.425 -12.605 1.00 63.00 94 HIS A O 1
ATOM 763 N N . PRO A 1 95 ? -13.696 -5.298 -12.260 1.00 65.75 95 PRO A N 1
ATOM 764 C CA . PRO A 1 95 ? -13.012 -5.637 -11.024 1.00 65.75 95 PRO A CA 1
ATOM 765 C C . PRO A 1 95 ? -11.581 -6.096 -11.310 1.00 65.75 95 PRO A C 1
ATOM 767 O O . PRO A 1 95 ? -11.340 -6.835 -12.265 1.00 65.75 95 PRO A O 1
ATOM 770 N N . PHE A 1 96 ? -10.638 -5.698 -10.455 1.00 68.19 96 PHE A N 1
ATOM 771 C CA . PHE A 1 96 ? -9.328 -6.340 -10.447 1.00 68.19 96 PHE A CA 1
ATOM 772 C C . PHE A 1 96 ? -9.460 -7.826 -10.060 1.00 68.19 96 PHE A C 1
ATOM 774 O O . PHE A 1 96 ? -10.427 -8.200 -9.398 1.00 68.19 96 PHE A O 1
ATOM 781 N N . PRO A 1 97 ? -8.499 -8.688 -10.424 1.00 67.38 97 PRO A N 1
ATOM 782 C CA . PRO A 1 97 ? -8.573 -10.127 -10.162 1.00 67.38 97 PRO A CA 1
ATOM 783 C C . PRO A 1 97 ? -8.716 -10.505 -8.685 1.00 67.38 97 PRO A C 1
ATOM 785 O O . PRO A 1 97 ? -9.309 -11.530 -8.372 1.00 67.38 97 PRO A O 1
ATOM 788 N N . TRP A 1 98 ? -8.206 -9.671 -7.778 1.00 70.12 98 TRP A N 1
ATOM 789 C CA . TRP A 1 98 ? -8.337 -9.846 -6.328 1.00 70.12 98 TRP A CA 1
ATOM 790 C C . TRP A 1 98 ? -9.636 -9.259 -5.759 1.00 70.12 98 TRP A C 1
ATOM 792 O O . TRP A 1 98 ? -9.807 -9.219 -4.546 1.00 70.12 98 TRP A O 1
ATOM 802 N N . TYR A 1 99 ? -10.547 -8.759 -6.595 1.00 72.62 99 TYR A N 1
ATOM 803 C CA . TYR A 1 99 ? -11.807 -8.182 -6.142 1.00 72.62 99 TYR A CA 1
ATOM 804 C C . TYR A 1 99 ? -12.694 -9.227 -5.463 1.00 72.62 99 TYR A C 1
ATOM 806 O O . TYR A 1 99 ? -12.994 -10.282 -6.025 1.00 72.62 99 TYR A O 1
ATOM 814 N N . ASN A 1 100 ? -13.192 -8.894 -4.274 1.00 71.81 100 ASN A N 1
ATOM 815 C CA . ASN A 1 100 ? -14.124 -9.752 -3.564 1.00 71.81 100 ASN A CA 1
ATOM 816 C C . ASN A 1 100 ? -15.554 -9.604 -4.121 1.00 71.81 100 ASN A C 1
ATOM 818 O O . ASN A 1 100 ? -16.237 -8.597 -3.916 1.00 71.81 100 ASN A O 1
ATOM 822 N N . PHE A 1 101 ? -16.045 -10.648 -4.793 1.00 69.25 101 PHE A N 1
ATOM 823 C CA . PHE A 1 101 ? -17.425 -10.714 -5.291 1.00 69.25 101 PHE A CA 1
ATOM 824 C C . PHE A 1 101 ? -18.466 -11.057 -4.211 1.00 69.25 101 PHE A C 1
ATOM 826 O O . PHE A 1 101 ? -19.642 -11.216 -4.545 1.00 69.25 101 PHE A O 1
ATOM 833 N N . SER A 1 102 ? -18.068 -11.137 -2.935 1.00 67.50 102 SER A N 1
ATOM 834 C CA . SER A 1 102 ? -18.950 -11.359 -1.781 1.00 67.50 102 SER A CA 1
ATOM 835 C C . SER A 1 102 ? -20.273 -10.591 -1.879 1.00 67.50 102 SER A C 1
ATOM 837 O O . SER A 1 102 ? -20.341 -9.418 -2.272 1.00 67.50 102 SER A O 1
ATOM 839 N N . SER A 1 103 ? -21.359 -11.272 -1.509 1.00 60.81 103 SER A N 1
ATOM 840 C CA . SER A 1 103 ? -22.725 -10.755 -1.601 1.00 60.81 103 SER A CA 1
ATOM 841 C C . SER A 1 103 ? -23.080 -9.756 -0.494 1.00 60.81 103 SER A C 1
ATOM 843 O O . SER A 1 103 ? -24.086 -9.055 -0.609 1.00 60.81 103 SER A O 1
ATOM 845 N N . SER A 1 104 ? -22.286 -9.659 0.579 1.00 82.69 104 SER A N 1
ATOM 846 C CA . SER A 1 104 ? -22.630 -8.845 1.751 1.00 82.69 104 SER A CA 1
ATOM 847 C C . SER A 1 104 ? -22.069 -7.422 1.662 1.00 82.69 104 SER A C 1
ATOM 849 O O . SER A 1 104 ? -21.071 -7.094 2.299 1.00 82.69 104 SER A O 1
ATOM 851 N N . LYS A 1 105 ? -22.743 -6.561 0.887 1.00 87.88 105 LYS A N 1
ATOM 852 C CA . LYS A 1 105 ? -22.439 -5.121 0.768 1.00 87.88 105 LYS A CA 1
ATOM 853 C C . LYS A 1 105 ? -23.441 -4.272 1.553 1.00 87.88 105 LYS A C 1
ATOM 855 O O . LYS A 1 105 ? -24.642 -4.303 1.253 1.00 87.88 105 LYS A O 1
ATOM 860 N N . SER A 1 106 ? -22.967 -3.432 2.470 1.00 92.00 106 SER A N 1
ATOM 861 C CA . SER A 1 106 ? -23.792 -2.618 3.376 1.00 92.00 106 SER A CA 1
ATOM 862 C C . SER A 1 106 ? -23.356 -1.147 3.410 1.00 92.00 106 SER A C 1
ATOM 864 O O . SER A 1 106 ? -22.218 -0.815 3.094 1.00 92.00 106 SER A O 1
ATOM 866 N N . GLU A 1 107 ? -24.277 -0.243 3.761 1.00 90.12 107 GLU A N 1
ATOM 867 C CA . GLU A 1 107 ? -23.910 1.127 4.171 1.00 90.12 107 GLU A CA 1
ATOM 868 C C . GLU A 1 107 ? -23.401 1.152 5.618 1.00 90.12 107 GLU A C 1
ATOM 870 O O . GLU A 1 107 ? -22.576 1.990 5.969 1.00 90.12 107 GLU A O 1
ATOM 875 N N . ASP A 1 108 ? -23.858 0.209 6.445 1.00 95.38 108 ASP A N 1
ATOM 876 C CA . ASP A 1 108 ? -23.265 -0.064 7.749 1.00 95.38 108 ASP A CA 1
ATOM 877 C C . ASP A 1 108 ? -21.977 -0.867 7.542 1.00 95.38 108 ASP A C 1
ATOM 879 O O . ASP A 1 108 ? -22.019 -2.093 7.434 1.00 95.38 108 ASP A O 1
ATOM 883 N N . CYS A 1 109 ? -20.864 -0.158 7.342 1.00 95.62 109 CYS A N 1
ATOM 884 C CA . CYS A 1 109 ? -19.576 -0.748 6.970 1.00 95.62 109 CYS A CA 1
ATOM 885 C C . CYS A 1 109 ? -18.363 -0.135 7.697 1.00 95.62 109 CYS A C 1
ATOM 887 O O . CYS A 1 109 ? -17.228 -0.491 7.385 1.00 95.62 109 CYS A O 1
ATOM 889 N N . LEU A 1 110 ? -18.575 0.769 8.662 1.00 98.31 110 LEU A N 1
ATOM 890 C CA . LEU A 1 110 ? -17.505 1.486 9.372 1.00 98.31 110 LEU A CA 1
ATOM 891 C C . LEU A 1 110 ? -16.892 0.619 10.487 1.00 98.31 110 LEU A C 1
ATOM 893 O O . LEU A 1 110 ? -17.108 0.842 11.682 1.00 98.31 110 LEU A O 1
ATOM 897 N N . TYR A 1 111 ? -16.118 -0.382 10.065 1.00 98.38 111 TYR A N 1
ATOM 898 C CA . TYR A 1 111 ? -15.476 -1.374 10.925 1.00 98.38 111 TYR A CA 1
ATOM 899 C C . TYR A 1 111 ? -13.954 -1.452 10.727 1.00 98.38 111 TYR A C 1
ATOM 901 O O . TYR A 1 111 ? -13.424 -1.125 9.664 1.00 98.38 111 TYR A O 1
ATOM 909 N N . LEU A 1 112 ? -13.271 -1.932 11.768 1.00 98.31 112 LEU A N 1
ATOM 910 C CA . LEU A 1 112 ? -11.853 -2.290 11.795 1.00 98.31 112 LEU A CA 1
ATOM 911 C C . LEU A 1 112 ? -11.697 -3.802 12.019 1.00 98.31 112 LEU A C 1
ATOM 913 O O . LEU A 1 112 ? -12.496 -4.400 12.743 1.00 98.31 112 LEU A O 1
ATOM 917 N N . ASN A 1 113 ? -10.624 -4.394 11.496 1.00 98.69 113 ASN A N 1
ATOM 918 C CA . ASN A 1 113 ? -10.120 -5.692 11.963 1.00 98.69 113 ASN A CA 1
ATOM 919 C C . ASN A 1 113 ? -8.757 -5.502 12.635 1.00 98.69 113 ASN A C 1
ATOM 921 O O . ASN A 1 113 ? -7.960 -4.690 12.165 1.00 98.69 113 ASN A O 1
ATOM 925 N N . ILE A 1 114 ? -8.488 -6.244 13.710 1.00 98.81 114 ILE A N 1
ATOM 926 C CA . ILE A 1 114 ? -7.269 -6.136 14.523 1.00 98.81 114 ILE A CA 1
ATOM 927 C C . ILE A 1 114 ? -6.670 -7.529 14.727 1.00 98.81 114 ILE A C 1
ATOM 929 O O . ILE A 1 114 ? -7.358 -8.421 15.218 1.00 98.81 114 ILE A O 1
ATOM 9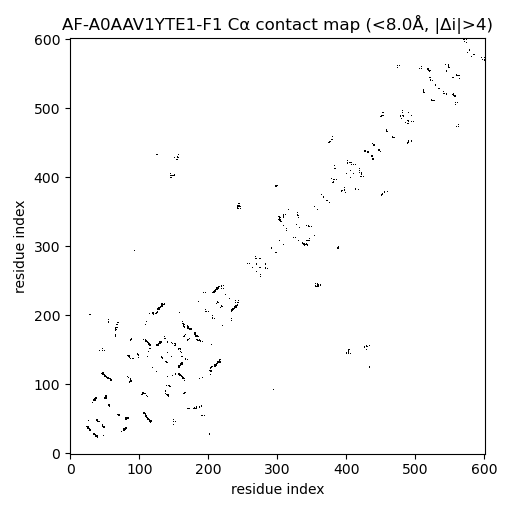33 N N . TRP A 1 115 ? -5.382 -7.689 14.430 1.00 98.62 115 TRP A N 1
ATOM 934 C CA . TRP A 1 115 ? -4.581 -8.867 14.772 1.00 98.62 115 TRP A CA 1
ATOM 935 C C . TRP A 1 115 ? -3.454 -8.451 15.711 1.00 98.62 115 TRP A C 1
ATOM 937 O O . TRP A 1 115 ? -2.690 -7.538 15.394 1.00 98.62 115 TRP A O 1
ATOM 947 N N . THR A 1 116 ? -3.353 -9.107 16.865 1.00 98.31 116 THR A N 1
ATOM 948 C CA . THR A 1 116 ? -2.348 -8.812 17.893 1.00 98.31 116 THR A CA 1
ATOM 949 C C . THR A 1 116 ? -1.624 -10.091 18.331 1.00 98.31 116 THR A C 1
ATOM 951 O O . THR A 1 116 ? -2.285 -11.117 18.520 1.00 98.31 116 THR A O 1
ATOM 954 N N . PRO A 1 117 ? -0.284 -10.080 18.472 1.00 97.56 117 PRO A N 1
ATOM 955 C CA . PRO A 1 117 ? 0.455 -11.183 19.086 1.00 97.56 117 PRO A CA 1
ATOM 956 C C . PRO A 1 117 ? -0.099 -11.521 20.479 1.00 97.56 117 PRO A C 1
ATOM 958 O O . PRO A 1 117 ? -0.424 -10.617 21.248 1.00 97.56 117 PRO A O 1
ATOM 961 N N . SER A 1 118 ? -0.213 -12.807 20.829 1.00 95.56 118 SER A N 1
ATOM 962 C CA . SER A 1 118 ? -0.834 -13.220 22.101 1.00 95.56 118 SER A CA 1
ATOM 963 C C . SER A 1 118 ? -0.063 -12.784 23.354 1.00 95.56 118 SER A C 1
ATOM 965 O O . SER A 1 118 ? -0.639 -12.727 24.442 1.00 95.56 118 SER A O 1
ATOM 967 N N . ASP A 1 119 ? 1.221 -12.448 23.205 1.00 94.88 119 ASP A N 1
ATOM 968 C CA . ASP A 1 119 ? 2.106 -11.930 24.251 1.00 94.88 119 ASP A CA 1
ATOM 969 C C . ASP A 1 119 ? 2.046 -10.394 24.406 1.00 94.88 119 ASP A C 1
ATOM 971 O O . ASP A 1 119 ? 2.719 -9.834 25.283 1.00 94.88 119 ASP A O 1
ATOM 975 N N . ALA A 1 120 ? 1.269 -9.697 23.567 1.00 96.69 120 ALA A N 1
ATOM 976 C CA . ALA A 1 120 ? 1.090 -8.252 23.631 1.00 96.69 120 ALA A CA 1
ATOM 977 C C . ALA A 1 120 ? 0.355 -7.853 24.921 1.00 96.69 120 ALA A C 1
ATOM 979 O O . ALA A 1 120 ? -0.724 -8.353 25.239 1.00 96.69 120 ALA A O 1
ATOM 980 N N . SER A 1 121 ? 0.936 -6.925 25.681 1.00 94.75 121 SER A N 1
ATOM 981 C CA . SER A 1 121 ? 0.420 -6.533 27.000 1.00 94.75 121 SER A CA 1
ATOM 982 C C . SER A 1 121 ? 0.818 -5.102 27.367 1.00 94.75 121 SER A C 1
ATOM 984 O O . SER A 1 121 ? 1.436 -4.394 26.571 1.00 94.75 121 SER A O 1
ATOM 986 N N . SER A 1 122 ? 0.462 -4.650 28.576 1.00 92.19 122 SER A N 1
ATOM 987 C CA . SER A 1 122 ? 0.931 -3.360 29.097 1.00 92.19 122 SER A CA 1
ATOM 988 C C . SER A 1 122 ? 2.452 -3.290 29.226 1.00 92.19 122 SER A C 1
ATOM 990 O O . SER A 1 122 ? 3.010 -2.225 28.980 1.00 92.19 122 SER A O 1
ATOM 992 N N . GLU A 1 123 ? 3.093 -4.417 29.551 1.00 93.38 123 GLU A N 1
ATOM 993 C CA . GLU A 1 123 ? 4.546 -4.538 29.742 1.00 93.38 123 GLU A CA 1
ATOM 994 C C . GLU A 1 123 ? 5.288 -4.820 28.429 1.00 93.38 123 GLU A C 1
ATOM 996 O O . GLU A 1 123 ? 6.463 -4.495 28.282 1.00 93.38 123 GLU A O 1
ATOM 1001 N N . ASN A 1 124 ? 4.596 -5.410 27.452 1.00 95.25 124 ASN A N 1
ATOM 1002 C CA . ASN A 1 124 ? 5.143 -5.794 26.153 1.00 95.25 124 ASN A CA 1
ATOM 1003 C C . ASN A 1 124 ? 4.366 -5.106 25.027 1.00 95.25 124 ASN A C 1
ATOM 1005 O O . ASN A 1 124 ? 3.612 -5.729 24.274 1.00 95.25 124 ASN A O 1
ATOM 1009 N N . ARG A 1 125 ? 4.512 -3.780 24.967 1.00 97.81 125 ARG A N 1
ATOM 1010 C CA . ARG A 1 125 ? 3.803 -2.925 24.015 1.00 97.81 125 ARG A CA 1
ATOM 1011 C C . ARG A 1 125 ? 4.314 -3.130 22.592 1.00 97.81 125 ARG A C 1
ATOM 1013 O O . ARG A 1 125 ? 5.486 -2.876 22.299 1.00 97.81 125 ARG A O 1
ATOM 1020 N N . LYS A 1 126 ? 3.423 -3.507 21.680 1.00 98.50 126 LYS A N 1
ATOM 1021 C CA . LYS A 1 126 ? 3.745 -3.739 20.266 1.00 98.50 126 LYS A CA 1
ATOM 1022 C C . LYS A 1 126 ? 3.523 -2.475 19.430 1.00 98.50 126 LYS A C 1
ATOM 1024 O O . LYS A 1 126 ? 2.611 -1.692 19.699 1.00 98.50 126 LYS A O 1
ATOM 1029 N N . ALA A 1 127 ? 4.354 -2.269 18.409 1.00 98.50 127 ALA A N 1
ATOM 1030 C CA . ALA A 1 127 ? 4.112 -1.217 17.420 1.00 98.50 127 ALA A CA 1
ATOM 1031 C C . ALA A 1 127 ? 2.874 -1.560 16.574 1.00 98.50 127 ALA A C 1
ATOM 1033 O O . ALA A 1 127 ? 2.522 -2.732 16.447 1.00 98.50 127 ALA A O 1
ATOM 1034 N N . VAL A 1 128 ? 2.211 -0.548 16.014 1.00 98.88 128 VAL A N 1
ATOM 1035 C CA . VAL A 1 128 ? 0.903 -0.702 15.362 1.00 98.88 128 VAL A CA 1
ATOM 1036 C C . VAL A 1 128 ? 1.000 -0.260 13.907 1.00 98.88 128 VAL A C 1
ATOM 1038 O O . VAL A 1 128 ? 1.459 0.845 13.630 1.00 98.88 128 VAL A O 1
ATOM 1041 N N . MET A 1 129 ? 0.531 -1.089 12.980 1.00 98.75 129 MET A N 1
ATOM 1042 C CA . MET A 1 129 ? 0.305 -0.711 11.587 1.00 98.75 129 MET A CA 1
ATOM 1043 C C . MET A 1 129 ? -1.193 -0.503 11.348 1.00 98.75 129 MET A C 1
ATOM 1045 O O . MET A 1 129 ? -1.984 -1.407 11.598 1.00 98.75 129 MET A O 1
ATOM 1049 N N . TYR A 1 130 ? -1.574 0.674 10.858 1.00 98.81 130 TYR A N 1
ATOM 1050 C CA . TYR A 1 130 ? -2.938 1.034 10.476 1.00 98.81 130 TYR A CA 1
ATOM 1051 C C . TYR A 1 130 ? -3.050 1.070 8.950 1.00 98.81 130 TYR A C 1
ATOM 1053 O O . TYR A 1 130 ? -2.606 2.023 8.311 1.00 98.81 130 TYR A O 1
ATOM 1061 N N . TRP A 1 131 ? -3.595 -0.001 8.383 1.00 98.75 131 TRP A N 1
ATOM 1062 C CA . TRP A 1 131 ? -3.682 -0.258 6.952 1.00 98.75 131 TRP A CA 1
ATOM 1063 C C . TRP A 1 131 ? -4.962 0.293 6.324 1.00 98.75 131 TRP A C 1
ATOM 1065 O O . TRP A 1 131 ? -6.072 -0.039 6.750 1.00 98.75 131 TRP A O 1
ATOM 1075 N N . ILE A 1 132 ? -4.785 1.064 5.256 1.00 98.50 132 ILE A N 1
ATOM 1076 C CA . ILE A 1 132 ? -5.829 1.686 4.450 1.00 98.50 132 ILE A CA 1
ATOM 1077 C C . ILE A 1 132 ? -5.799 1.043 3.060 1.00 98.50 132 ILE A C 1
ATOM 1079 O O . ILE A 1 132 ? -4.828 1.195 2.317 1.00 98.50 132 ILE A O 1
ATOM 1083 N N . HIS A 1 133 ? -6.866 0.327 2.703 1.00 96.12 133 HIS A N 1
ATOM 1084 C CA . HIS A 1 133 ? -6.952 -0.352 1.410 1.00 96.12 133 HIS A CA 1
ATOM 1085 C C . HIS A 1 133 ? -7.118 0.629 0.235 1.00 96.12 133 HIS A C 1
ATOM 1087 O O . HIS A 1 133 ? -7.593 1.759 0.399 1.00 96.12 133 HIS A O 1
ATOM 1093 N N . GLY A 1 134 ? -6.750 0.164 -0.960 1.00 91.94 134 GLY A N 1
ATOM 1094 C CA . GLY A 1 134 ? -6.842 0.901 -2.218 1.00 91.94 134 GLY A CA 1
ATOM 1095 C C . GLY A 1 134 ? -8.231 0.843 -2.859 1.00 91.94 134 GLY A C 1
ATOM 1096 O O . GLY A 1 134 ? -9.250 1.024 -2.195 1.00 91.94 134 GLY A O 1
ATOM 1097 N N . GLY A 1 135 ? -8.266 0.631 -4.180 1.00 85.94 135 GLY A N 1
ATOM 1098 C CA . GLY A 1 135 ? -9.512 0.497 -4.952 1.00 85.94 135 GLY A CA 1
ATOM 1099 C C . GLY A 1 135 ? -10.077 1.809 -5.507 1.00 85.94 135 GLY A C 1
ATOM 1100 O O . GLY A 1 135 ? -11.286 1.947 -5.720 1.00 85.94 135 GLY A O 1
ATOM 1101 N N . GLY A 1 136 ? -9.210 2.805 -5.731 1.00 85.19 136 GLY A N 1
ATOM 1102 C CA . GLY A 1 136 ? -9.567 4.060 -6.407 1.00 85.19 136 GLY A CA 1
ATOM 1103 C C . GLY A 1 136 ? -10.656 4.869 -5.696 1.00 85.19 136 GLY A C 1
ATOM 1104 O O . GLY A 1 136 ? -11.391 5.593 -6.364 1.00 85.19 136 GLY A O 1
ATOM 1105 N N . PHE A 1 137 ? -10.818 4.682 -4.379 1.00 85.94 137 PHE A N 1
ATOM 1106 C CA . PHE A 1 137 ? -11.926 5.210 -3.574 1.00 85.94 137 PHE A CA 1
ATOM 1107 C C . PHE A 1 137 ? -13.325 4.742 -4.015 1.00 85.94 137 PHE A C 1
ATOM 1109 O O . PHE A 1 137 ? -14.325 5.342 -3.626 1.00 85.94 137 PHE A O 1
ATOM 1116 N N . ARG A 1 138 ? -13.432 3.696 -4.844 1.00 82.56 138 ARG A N 1
ATOM 1117 C CA . ARG A 1 138 ? -14.689 3.235 -5.468 1.00 82.56 138 ARG A CA 1
ATOM 1118 C C . ARG A 1 138 ? -15.070 1.810 -5.073 1.00 82.56 138 ARG A C 1
ATOM 1120 O O . ARG A 1 138 ? -16.261 1.497 -5.067 1.00 82.56 138 ARG A O 1
ATOM 1127 N N . TYR A 1 139 ? -14.092 0.964 -4.773 1.00 85.50 139 TYR A N 1
ATOM 1128 C CA . TYR A 1 139 ? -14.276 -0.445 -4.425 1.00 85.50 139 TYR A CA 1
ATOM 1129 C C . TYR A 1 139 ? -13.120 -0.950 -3.541 1.00 85.50 139 TYR A C 1
ATOM 1131 O O . TYR A 1 139 ? -12.299 -0.144 -3.115 1.00 85.50 139 TYR A O 1
ATOM 1139 N N . ASP A 1 140 ? -13.073 -2.266 -3.306 1.00 89.94 140 ASP A N 1
ATOM 1140 C CA . ASP A 1 140 ? -12.185 -2.990 -2.382 1.00 89.94 140 ASP A CA 1
ATOM 1141 C C . ASP A 1 140 ? -12.702 -2.992 -0.932 1.00 89.94 140 ASP A C 1
ATOM 1143 O O . ASP A 1 140 ? -13.713 -2.353 -0.621 1.00 89.94 140 ASP A O 1
ATOM 1147 N N . SER A 1 141 ? -12.109 -3.826 -0.078 1.00 91.31 141 SER A N 1
ATOM 1148 C CA . SER A 1 141 ? -12.594 -4.065 1.284 1.00 91.31 141 SER A CA 1
ATOM 1149 C C . SER A 1 141 ? -11.569 -4.802 2.133 1.00 91.31 141 SER A C 1
ATOM 1151 O O . SER A 1 141 ? -10.894 -5.717 1.661 1.00 91.31 141 SER A O 1
ATOM 1153 N N . ILE A 1 142 ? -11.559 -4.518 3.437 1.00 93.88 142 ILE A N 1
ATOM 1154 C CA . ILE A 1 142 ? -10.790 -5.300 4.417 1.00 93.88 142 ILE A CA 1
ATOM 1155 C C . ILE A 1 142 ? -11.322 -6.728 4.610 1.00 93.88 142 ILE A C 1
ATOM 1157 O O . ILE A 1 142 ? -10.729 -7.492 5.364 1.00 93.88 142 ILE A O 1
ATOM 1161 N N . GLN A 1 143 ? -12.439 -7.094 3.963 1.00 91.44 143 GLN A N 1
ATOM 1162 C CA . GLN A 1 143 ? -12.908 -8.479 3.857 1.00 91.44 143 GLN A CA 1
ATOM 1163 C C . GLN A 1 143 ? -12.016 -9.339 2.944 1.00 91.44 143 GLN A C 1
ATOM 1165 O O . GLN A 1 143 ? -12.077 -10.564 3.015 1.00 91.44 143 GLN A O 1
ATOM 1170 N N . ASN A 1 144 ? -11.206 -8.718 2.084 1.00 89.38 144 ASN A N 1
ATOM 1171 C CA . ASN A 1 144 ? -10.324 -9.425 1.166 1.00 89.38 144 ASN A CA 1
ATOM 1172 C C . ASN A 1 144 ? -9.231 -10.199 1.922 1.00 89.38 144 ASN A C 1
ATOM 1174 O O . ASN A 1 144 ? -8.535 -9.634 2.766 1.00 89.38 144 ASN A O 1
ATOM 1178 N N . ASP A 1 145 ? -9.052 -11.476 1.583 1.00 88.56 145 ASP A N 1
ATOM 1179 C CA . ASP A 1 145 ? -8.095 -12.369 2.247 1.00 88.56 145 ASP A CA 1
ATOM 1180 C C . ASP A 1 145 ? -6.635 -11.902 2.105 1.00 88.56 145 ASP A C 1
ATOM 1182 O O . ASP A 1 145 ? -5.804 -12.159 2.974 1.00 88.56 145 ASP A O 1
ATOM 1186 N N . VAL A 1 146 ? -6.325 -11.121 1.062 1.00 90.69 146 VAL A N 1
ATOM 1187 C CA . VAL A 1 146 ? -5.000 -10.500 0.904 1.00 90.69 146 VAL A CA 1
ATOM 1188 C C . VAL A 1 146 ? -4.619 -9.587 2.079 1.00 90.69 146 VAL A C 1
ATOM 1190 O O . VAL A 1 146 ? -3.434 -9.375 2.309 1.00 90.69 146 VAL A O 1
ATOM 1193 N N . TYR A 1 147 ? -5.595 -9.078 2.841 1.00 94.31 147 TYR A N 1
ATOM 1194 C CA . TYR A 1 147 ? -5.378 -8.200 3.997 1.00 94.31 147 TYR A CA 1
ATOM 1195 C C . TYR A 1 147 ? -5.435 -8.922 5.345 1.00 94.31 147 TYR A C 1
ATOM 1197 O O . TYR A 1 147 ? -5.466 -8.271 6.394 1.00 94.31 147 TYR A O 1
ATOM 1205 N N . THR A 1 148 ? -5.447 -10.256 5.352 1.00 94.75 148 THR A N 1
ATOM 1206 C CA . THR A 1 148 ? -5.417 -11.036 6.591 1.00 94.75 148 THR A CA 1
ATOM 1207 C C . THR A 1 148 ? -4.126 -10.737 7.365 1.00 94.75 148 THR A C 1
ATOM 1209 O O . THR A 1 148 ? -3.029 -11.118 6.960 1.00 94.75 148 THR A O 1
ATOM 1212 N N . GLY A 1 149 ? -4.241 -10.077 8.523 1.00 97.19 149 GLY A N 1
ATOM 1213 C CA . GLY A 1 149 ? -3.089 -9.623 9.316 1.00 97.19 149 GLY A CA 1
ATOM 1214 C C . GLY A 1 149 ? -2.356 -10.712 10.109 1.00 97.19 149 GLY A C 1
ATOM 1215 O O . GLY A 1 149 ? -1.365 -10.407 10.767 1.00 97.19 149 GLY A O 1
ATOM 1216 N N . THR A 1 150 ? -2.807 -11.968 10.061 1.00 96.88 150 THR A N 1
ATOM 1217 C CA . THR A 1 150 ? -2.309 -13.075 10.899 1.00 96.88 150 THR A CA 1
ATOM 1218 C C . THR A 1 150 ? -0.802 -13.296 10.777 1.00 96.88 150 THR A C 1
ATOM 1220 O O . THR A 1 150 ? -0.099 -13.331 11.788 1.00 96.88 150 THR A O 1
ATOM 1223 N N . VAL A 1 151 ? -0.282 -13.438 9.552 1.00 97.38 151 VAL A N 1
ATOM 1224 C CA . VAL A 1 151 ? 1.142 -13.749 9.339 1.00 97.38 151 VAL A CA 1
ATOM 1225 C C . VAL A 1 151 ? 2.014 -12.544 9.662 1.00 97.38 151 VAL A C 1
ATOM 1227 O O . VAL A 1 151 ? 3.046 -12.698 10.313 1.00 97.38 151 VAL A O 1
ATOM 1230 N N . LEU A 1 152 ? 1.592 -11.348 9.249 1.00 97.81 152 LEU A N 1
ATOM 1231 C CA . LEU A 1 152 ? 2.322 -10.116 9.524 1.00 97.81 152 LEU A CA 1
ATOM 1232 C C . LEU A 1 152 ? 2.372 -9.805 11.028 1.00 97.81 152 LEU A C 1
ATOM 1234 O O . LEU A 1 152 ? 3.432 -9.429 11.524 1.00 97.81 152 LEU A O 1
ATOM 1238 N N . ALA A 1 153 ? 1.286 -10.038 11.772 1.00 98.19 153 ALA A N 1
ATOM 1239 C CA . ALA A 1 153 ? 1.286 -9.910 13.228 1.00 98.19 153 ALA A CA 1
ATOM 1240 C C . ALA A 1 153 ? 2.216 -10.944 13.885 1.00 98.19 153 ALA A C 1
ATOM 1242 O O . ALA A 1 153 ? 3.074 -10.577 14.686 1.00 98.19 153 ALA A O 1
ATOM 1243 N N . ALA A 1 154 ? 2.109 -12.219 13.491 1.00 97.00 154 ALA A N 1
ATOM 1244 C CA . ALA A 1 15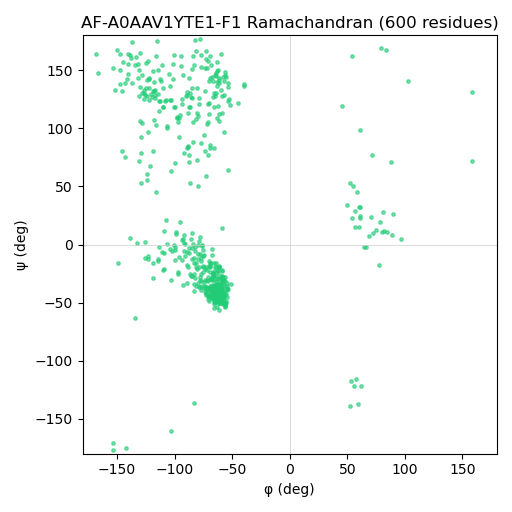4 ? 2.913 -13.312 14.040 1.00 97.00 154 ALA A CA 1
ATOM 1245 C C . ALA A 1 154 ? 4.420 -13.158 13.770 1.00 97.00 154 ALA A C 1
ATOM 1247 O O . ALA A 1 154 ? 5.235 -13.222 14.686 1.00 97.00 154 ALA A O 1
ATOM 1248 N N . LYS A 1 155 ? 4.809 -12.979 12.502 1.00 95.25 155 LYS A N 1
ATOM 1249 C CA . LYS A 1 155 ? 6.219 -12.924 12.084 1.00 95.25 155 LYS A CA 1
ATOM 1250 C C . LYS A 1 155 ? 6.840 -11.543 12.260 1.00 95.25 155 LYS A C 1
ATOM 1252 O O . LYS A 1 155 ? 8.035 -11.451 12.526 1.00 95.25 155 LYS A O 1
ATOM 1257 N N . GLY A 1 156 ? 6.055 -10.483 12.079 1.00 96.00 156 GLY A N 1
ATOM 1258 C CA . GLY A 1 156 ? 6.517 -9.107 12.234 1.00 96.00 156 GLY A CA 1
ATOM 1259 C C . GLY A 1 156 ? 6.602 -8.655 13.692 1.00 96.00 156 GLY A C 1
ATOM 1260 O O . GLY A 1 156 ? 7.329 -7.702 13.981 1.00 96.00 156 GLY A O 1
ATOM 1261 N N . ASP A 1 157 ? 5.910 -9.346 14.603 1.00 97.06 157 ASP A N 1
ATOM 1262 C CA . ASP A 1 157 ? 5.774 -8.971 16.014 1.00 97.06 157 ASP A CA 1
ATOM 1263 C C . ASP A 1 157 ? 5.235 -7.536 16.186 1.00 97.06 157 ASP A C 1
ATOM 1265 O O . ASP A 1 157 ? 5.820 -6.673 16.847 1.00 97.06 157 ASP A O 1
ATOM 1269 N N . ILE A 1 158 ? 4.131 -7.258 15.490 1.00 98.44 158 ILE A N 1
ATOM 1270 C CA . ILE A 1 158 ? 3.427 -5.970 15.480 1.00 98.44 158 ILE A CA 1
ATOM 1271 C C . ILE A 1 158 ? 1.916 -6.199 15.542 1.00 98.44 158 ILE A C 1
ATOM 1273 O O . ILE A 1 158 ? 1.431 -7.275 15.203 1.00 98.44 158 ILE A O 1
ATOM 1277 N N . ILE A 1 159 ? 1.159 -5.176 15.929 1.00 98.81 159 ILE A N 1
ATOM 1278 C CA . ILE A 1 159 ? -0.300 -5.182 15.792 1.00 98.81 159 ILE A CA 1
ATOM 1279 C C . ILE A 1 159 ? -0.664 -4.677 14.404 1.00 98.81 159 ILE A C 1
ATOM 1281 O O . ILE A 1 159 ? -0.205 -3.614 13.986 1.00 98.81 159 ILE A O 1
ATOM 1285 N N . VAL A 1 160 ? -1.518 -5.420 13.710 1.00 98.88 160 VAL A N 1
ATOM 1286 C CA . VAL A 1 160 ? -2.037 -5.047 12.393 1.00 98.88 160 VAL A CA 1
ATOM 1287 C C . VAL A 1 160 ? -3.495 -4.648 12.545 1.00 98.88 160 VAL A C 1
ATOM 1289 O O . VAL A 1 160 ? -4.303 -5.422 13.050 1.00 98.88 160 VAL A O 1
ATOM 1292 N N . VAL A 1 161 ? -3.833 -3.443 12.099 1.00 98.88 161 VAL A N 1
ATOM 1293 C CA . VAL A 1 161 ? -5.201 -2.931 12.031 1.00 98.88 161 VAL A CA 1
ATOM 1294 C C . VAL A 1 161 ? -5.532 -2.640 10.576 1.00 98.88 161 VAL A C 1
ATOM 1296 O O . VAL A 1 161 ? -4.747 -1.985 9.903 1.00 98.88 161 VAL A O 1
ATOM 1299 N N . THR A 1 162 ? -6.686 -3.083 10.089 1.00 98.75 162 THR A N 1
ATOM 1300 C CA . THR A 1 162 ? -7.195 -2.736 8.748 1.00 98.75 162 THR A CA 1
ATOM 1301 C C . THR A 1 162 ? -8.509 -1.973 8.891 1.00 98.75 162 THR A C 1
ATOM 1303 O O . THR A 1 162 ? -9.312 -2.317 9.762 1.00 98.75 162 THR A O 1
ATOM 1306 N N . VAL A 1 163 ? -8.725 -0.932 8.078 1.00 98.62 163 VAL A N 1
ATOM 1307 C CA . VAL A 1 163 ? -9.927 -0.080 8.147 1.00 98.62 163 VAL A CA 1
ATOM 1308 C C . VAL A 1 163 ? -10.767 -0.109 6.873 1.00 98.62 163 VAL A C 1
ATOM 1310 O O . VAL A 1 163 ? -10.248 0.080 5.776 1.00 98.62 163 VAL A O 1
ATOM 1313 N N . ASN A 1 164 ? -12.082 -0.285 7.033 1.00 97.56 164 ASN A N 1
ATOM 1314 C CA . ASN A 1 164 ? -13.067 0.008 5.994 1.00 97.56 164 ASN A CA 1
ATOM 1315 C C . ASN A 1 164 ? -13.491 1.474 6.075 1.00 97.56 164 ASN A C 1
ATOM 1317 O O . ASN A 1 164 ? -13.688 2.009 7.167 1.00 97.56 164 ASN A O 1
ATOM 1321 N N . TYR A 1 165 ? -13.719 2.103 4.927 1.00 98.31 165 TYR A N 1
ATOM 1322 C CA . TYR A 1 165 ? -14.201 3.480 4.816 1.00 98.31 165 TYR A CA 1
ATOM 1323 C C . TYR A 1 165 ? -15.218 3.602 3.676 1.00 98.31 165 TYR A C 1
ATOM 1325 O O . TYR A 1 165 ? -15.218 2.783 2.757 1.00 98.31 165 TYR A O 1
ATOM 1333 N N . ARG A 1 166 ? -16.118 4.598 3.713 1.00 94.94 166 ARG A N 1
ATOM 1334 C CA . ARG A 1 166 ? -17.141 4.741 2.659 1.00 94.94 166 ARG A CA 1
ATOM 1335 C C . ARG A 1 166 ? -16.509 5.018 1.295 1.00 94.94 166 ARG A C 1
ATOM 1337 O O . ARG A 1 166 ? -15.603 5.838 1.164 1.00 94.94 166 ARG A O 1
ATOM 1344 N N . LEU A 1 167 ? -17.071 4.386 0.266 1.00 86.00 167 LEU A N 1
ATOM 1345 C CA . LEU A 1 167 ? -16.569 4.400 -1.109 1.00 86.00 167 LEU A CA 1
ATOM 1346 C C . LEU A 1 167 ? -17.553 5.076 -2.070 1.00 86.00 167 LEU A C 1
ATOM 1348 O O . LEU A 1 167 ? -18.742 5.245 -1.778 1.00 86.00 167 LEU A O 1
ATOM 1352 N N . GLY A 1 168 ? -17.050 5.468 -3.238 1.00 79.31 168 GLY A N 1
ATOM 1353 C CA . GLY A 1 168 ? -17.817 6.049 -4.331 1.00 79.31 168 GLY A CA 1
ATOM 1354 C C . GLY A 1 168 ? -18.672 7.239 -3.875 1.00 79.31 168 GLY A C 1
ATOM 1355 O O . GLY A 1 168 ? -18.239 8.040 -3.043 1.00 79.31 168 GLY A O 1
ATOM 1356 N N . PRO A 1 169 ? -19.918 7.361 -4.363 1.00 71.94 169 PRO A N 1
ATOM 1357 C CA . PRO A 1 169 ? -20.812 8.434 -3.936 1.00 71.94 169 PRO A CA 1
ATOM 1358 C C . PRO A 1 169 ? -21.067 8.464 -2.421 1.00 71.94 169 PRO A C 1
ATOM 1360 O O . PRO A 1 169 ? -21.225 9.539 -1.857 1.00 71.94 169 PRO A O 1
ATOM 1363 N N . PHE A 1 170 ? -21.064 7.321 -1.728 1.00 78.44 170 PHE A N 1
ATOM 1364 C CA . PHE A 1 170 ? -21.309 7.285 -0.279 1.00 78.44 170 PHE A CA 1
ATOM 1365 C C . PHE A 1 170 ? -20.187 7.947 0.531 1.00 78.44 170 PHE A C 1
ATOM 1367 O O . PHE A 1 170 ? -20.460 8.494 1.598 1.00 78.44 170 PHE A O 1
ATOM 1374 N N . GLY A 1 171 ? -18.951 7.906 0.025 1.00 76.44 171 GLY A N 1
ATOM 1375 C CA . GLY A 1 171 ? -17.776 8.505 0.662 1.00 76.44 171 GLY A CA 1
ATOM 1376 C C . GLY A 1 171 ? -17.402 9.894 0.141 1.00 76.44 171 GLY A C 1
ATOM 1377 O O . GLY A 1 171 ? -16.770 10.664 0.858 1.00 76.44 171 GLY A O 1
ATOM 1378 N N . PHE A 1 172 ? -17.765 10.230 -1.099 1.00 78.94 172 PHE A N 1
ATOM 1379 C CA . PHE A 1 172 ? -17.171 11.379 -1.798 1.00 78.94 172 PHE A CA 1
ATOM 1380 C C . PHE A 1 172 ? -18.189 12.308 -2.468 1.00 78.94 172 PHE A C 1
ATOM 1382 O O . PHE A 1 172 ? -17.796 13.311 -3.059 1.00 78.94 172 PHE A O 1
ATOM 1389 N N . PHE A 1 173 ? -19.492 12.031 -2.349 1.00 69.44 173 PHE A N 1
ATOM 1390 C CA . PHE A 1 173 ? -20.520 12.980 -2.772 1.00 69.44 173 PHE A CA 1
ATOM 1391 C C . PHE A 1 173 ? -20.424 14.286 -1.974 1.00 69.44 173 PHE A C 1
ATOM 1393 O O . PHE A 1 173 ? -20.212 14.276 -0.759 1.00 69.44 173 PHE A O 1
ATOM 1400 N N . THR A 1 174 ? -20.599 15.414 -2.661 1.00 62.91 174 THR A N 1
ATOM 1401 C CA . THR A 1 174 ? -20.573 16.741 -2.049 1.00 62.91 174 THR A CA 1
ATOM 1402 C C . THR A 1 174 ? -21.615 17.657 -2.671 1.00 62.91 174 THR A C 1
ATOM 1404 O O . THR A 1 174 ? -21.841 17.635 -3.880 1.00 62.91 174 THR A O 1
ATOM 1407 N N . THR A 1 175 ? -22.231 18.482 -1.831 1.00 63.53 175 THR A N 1
ATOM 1408 C CA . THR A 1 175 ? -23.038 19.645 -2.229 1.00 63.53 175 THR A CA 1
ATOM 1409 C C . THR A 1 175 ? -22.287 20.957 -2.001 1.00 63.53 175 THR A C 1
ATOM 1411 O O . THR A 1 175 ? -22.814 22.021 -2.315 1.00 63.53 175 THR A O 1
ATOM 1414 N N . GLY A 1 176 ? -21.082 20.906 -1.420 1.00 61.06 176 GLY A N 1
ATOM 1415 C CA . GLY A 1 176 ? -20.366 22.084 -0.926 1.00 61.06 176 GLY A CA 1
ATOM 1416 C C . GLY A 1 176 ? -20.970 22.692 0.347 1.00 61.06 176 GLY A C 1
ATOM 1417 O O . GLY A 1 176 ? -20.571 23.785 0.742 1.00 61.06 176 GLY A O 1
ATOM 1418 N N . THR A 1 177 ? -21.922 22.008 0.992 1.00 65.12 177 THR A N 1
ATOM 1419 C CA . THR A 1 177 ? -22.583 22.446 2.233 1.00 65.12 177 THR A CA 1
ATOM 1420 C C . THR A 1 177 ? -22.268 21.502 3.397 1.00 65.12 177 THR A C 1
ATOM 1422 O O . THR A 1 177 ? -21.618 20.472 3.222 1.00 65.12 177 THR A O 1
ATOM 1425 N N . ASN A 1 178 ? -22.718 21.833 4.611 1.00 72.62 178 ASN A N 1
ATOM 1426 C CA . ASN A 1 178 ? -22.436 21.024 5.804 1.00 72.62 178 ASN A CA 1
ATOM 1427 C C . ASN A 1 178 ? -23.160 19.667 5.808 1.00 72.62 178 ASN A C 1
ATOM 1429 O O . ASN A 1 178 ? -22.703 18.736 6.468 1.00 72.62 178 ASN A O 1
ATOM 1433 N N . GLU A 1 179 ? -24.269 19.546 5.079 1.00 66.00 179 GLU A N 1
ATOM 1434 C CA . GLU A 1 179 ? -25.071 18.323 4.978 1.00 66.00 179 GLU A CA 1
ATOM 1435 C C . GLU A 1 179 ? -24.371 17.232 4.152 1.00 66.00 179 GLU A C 1
ATOM 1437 O O . GLU A 1 179 ? -24.552 16.048 4.423 1.00 66.00 179 GLU A O 1
ATOM 1442 N N . ALA A 1 180 ? -23.555 17.626 3.169 1.00 67.69 180 ALA A N 1
ATOM 1443 C CA . ALA A 1 180 ? -22.702 16.739 2.381 1.00 67.69 180 ALA A CA 1
ATOM 1444 C C . ALA A 1 180 ? -21.400 17.480 2.019 1.00 67.69 180 ALA A C 1
ATOM 1446 O O . ALA A 1 180 ? -21.266 18.005 0.910 1.00 67.69 180 ALA A O 1
ATOM 1447 N N . PRO A 1 181 ? -20.426 17.544 2.945 1.00 71.31 181 PRO A N 1
ATOM 1448 C CA . PRO A 1 181 ? -19.221 18.358 2.775 1.00 71.31 181 PRO A CA 1
ATOM 1449 C C . PRO A 1 181 ? -18.213 17.769 1.776 1.00 71.31 181 PRO A C 1
ATOM 1451 O O . PRO A 1 181 ? -17.248 18.438 1.412 1.00 71.31 181 PRO A O 1
ATOM 1454 N N . GLY A 1 182 ? -18.417 16.531 1.316 1.00 71.56 182 GLY A N 1
ATOM 1455 C CA . GLY A 1 182 ? -17.432 15.788 0.535 1.00 71.56 182 GLY A CA 1
ATOM 1456 C C . GLY A 1 182 ? -16.330 15.172 1.389 1.00 71.56 182 GLY A C 1
ATOM 1457 O O . GLY A 1 182 ? -16.194 15.454 2.582 1.00 71.56 182 GLY A O 1
ATOM 1458 N N . ASN A 1 183 ? -15.543 14.300 0.759 1.00 85.06 183 ASN A N 1
ATOM 1459 C CA . ASN A 1 183 ? -14.406 13.600 1.365 1.00 85.06 183 ASN A CA 1
ATOM 1460 C C . ASN A 1 183 ? -14.738 12.836 2.659 1.00 85.06 183 ASN A C 1
ATOM 1462 O O . ASN A 1 183 ? -13.847 12.582 3.467 1.00 85.06 183 ASN A O 1
ATOM 1466 N N . VAL A 1 184 ? -16.000 12.467 2.894 1.00 88.19 184 VAL A N 1
ATOM 1467 C CA . VAL A 1 184 ? -16.407 11.791 4.133 1.00 88.19 184 VAL A CA 1
ATOM 1468 C C . VAL A 1 184 ? -15.790 10.401 4.283 1.00 88.19 184 VAL A C 1
ATOM 1470 O O . VAL A 1 184 ? -15.561 9.992 5.412 1.00 88.19 184 VAL A O 1
ATOM 1473 N N . GLY A 1 185 ? -15.380 9.751 3.189 1.00 90.88 185 GLY A N 1
ATOM 1474 C CA . GLY A 1 185 ? -14.531 8.554 3.226 1.00 90.88 185 GLY A CA 1
ATOM 1475 C C . GLY A 1 185 ? -13.140 8.808 3.830 1.00 90.88 185 GLY A C 1
ATOM 1476 O O . GLY A 1 185 ? -12.625 7.971 4.559 1.00 90.88 185 GLY A O 1
ATOM 1477 N N . ILE A 1 186 ? -12.543 9.990 3.629 1.00 95.56 186 ILE A N 1
ATOM 1478 C CA . ILE A 1 186 ? -11.284 10.365 4.306 1.00 95.56 186 ILE A CA 1
ATOM 1479 C C . ILE A 1 186 ? -11.537 10.669 5.786 1.00 95.56 186 ILE A C 1
ATOM 1481 O O . ILE A 1 186 ? -10.729 10.319 6.646 1.00 95.56 186 ILE A O 1
ATOM 1485 N N . TRP A 1 187 ? -12.681 11.283 6.104 1.00 96.94 187 TRP A N 1
ATOM 1486 C CA . TRP A 1 187 ? -13.089 11.479 7.495 1.00 96.94 187 TRP A CA 1
ATOM 1487 C C . TRP A 1 187 ? -13.317 10.150 8.225 1.00 96.94 187 TRP A C 1
ATOM 1489 O O . TRP A 1 187 ? -12.970 10.059 9.399 1.00 96.94 187 TRP A O 1
ATOM 1499 N N . ASP A 1 188 ? -13.847 9.131 7.546 1.00 98.62 188 ASP A N 1
ATOM 1500 C CA . ASP A 1 188 ? -14.002 7.769 8.076 1.00 98.62 188 ASP A CA 1
ATOM 1501 C C . ASP A 1 188 ? -12.649 7.171 8.473 1.00 98.62 188 ASP A C 1
ATOM 1503 O O . ASP A 1 188 ? -12.476 6.737 9.611 1.00 98.62 188 ASP A O 1
ATOM 1507 N N . ILE A 1 189 ? -11.655 7.246 7.581 1.00 98.56 189 ILE A N 1
ATOM 1508 C CA . ILE A 1 189 ? -10.285 6.786 7.854 1.00 98.56 189 ILE A CA 1
ATOM 1509 C C . ILE A 1 189 ? -9.697 7.512 9.072 1.00 98.56 189 ILE A C 1
ATOM 1511 O O . ILE A 1 189 ? -9.081 6.875 9.929 1.00 98.56 189 ILE A O 1
ATOM 1515 N N . LEU A 1 190 ? -9.887 8.832 9.164 1.00 98.38 190 LEU A N 1
ATOM 1516 C CA . LEU A 1 190 ? -9.412 9.632 10.293 1.00 98.38 190 LEU A CA 1
ATOM 1517 C C . LEU A 1 190 ? -10.107 9.245 11.607 1.00 98.38 190 LEU A C 1
ATOM 1519 O O . LEU A 1 190 ? -9.452 9.165 12.645 1.00 98.38 190 LEU A O 1
ATOM 1523 N N . GLU A 1 191 ? -11.417 9.002 11.587 1.00 98.56 191 GLU A N 1
ATOM 1524 C CA . GLU A 1 191 ? -12.160 8.591 12.781 1.00 98.56 191 GLU A CA 1
ATOM 1525 C C . GLU A 1 191 ? -11.761 7.181 13.238 1.00 98.56 191 GLU A C 1
ATOM 1527 O O . GLU A 1 191 ? -11.573 6.956 14.433 1.00 98.56 191 GLU A O 1
ATOM 1532 N N . GLY A 1 192 ? -11.513 6.259 12.303 1.00 98.56 192 GLY A N 1
ATOM 1533 C CA . GLY A 1 192 ? -10.914 4.959 12.608 1.00 98.56 192 GLY A CA 1
ATOM 1534 C C . GLY A 1 192 ? -9.531 5.097 13.253 1.00 98.56 192 GLY A C 1
ATOM 1535 O O . GLY A 1 192 ? -9.248 4.448 14.259 1.00 98.56 192 GLY A O 1
ATOM 1536 N N . LEU A 1 193 ? -8.693 6.016 12.763 1.00 98.69 193 LEU A N 1
ATOM 1537 C CA . LEU A 1 193 ? -7.374 6.279 13.342 1.00 98.69 193 LEU A CA 1
ATOM 1538 C C . LEU A 1 193 ? -7.477 6.874 14.755 1.00 98.69 193 LEU A C 1
ATOM 1540 O O . LEU A 1 193 ? -6.729 6.473 15.646 1.00 98.69 193 LEU A O 1
ATOM 1544 N N . ARG A 1 194 ? -8.430 7.783 14.998 1.00 98.38 194 ARG A N 1
ATOM 1545 C CA . ARG A 1 194 ? -8.723 8.317 16.342 1.00 98.38 194 ARG A CA 1
ATOM 1546 C C . ARG A 1 194 ? -9.172 7.220 17.297 1.00 98.38 194 ARG A C 1
ATOM 1548 O O . ARG A 1 194 ? -8.727 7.185 18.445 1.00 98.38 194 ARG A O 1
ATOM 1555 N N . TRP A 1 195 ? -10.025 6.315 16.823 1.00 98.25 195 TRP A N 1
ATOM 1556 C CA . TRP A 1 195 ? -10.453 5.155 17.593 1.00 98.25 195 TRP A CA 1
ATOM 1557 C C . TRP A 1 195 ? -9.257 4.274 17.972 1.00 98.25 195 TRP A C 1
ATOM 1559 O O . TRP A 1 195 ? -9.091 3.935 19.145 1.00 98.25 195 TRP A O 1
ATOM 1569 N N . VAL A 1 196 ? -8.381 3.968 17.009 1.00 98.50 196 VAL A N 1
ATOM 1570 C CA . VAL A 1 196 ? -7.171 3.164 17.236 1.00 98.50 196 VAL A CA 1
ATOM 1571 C C . VAL A 1 196 ? -6.249 3.858 18.231 1.00 98.50 196 VAL A C 1
ATOM 1573 O O . VAL A 1 196 ? -5.886 3.256 19.235 1.00 98.50 196 VAL A O 1
ATOM 1576 N N . ASN A 1 197 ? -5.932 5.137 18.034 1.00 98.19 197 ASN A N 1
ATOM 1577 C CA . ASN A 1 197 ? -5.086 5.899 18.955 1.00 98.19 197 ASN A CA 1
ATOM 1578 C C . ASN A 1 197 ? -5.613 5.863 20.405 1.00 98.19 197 ASN A C 1
ATOM 1580 O O . ASN A 1 197 ? -4.837 5.695 21.351 1.00 98.19 197 ASN A O 1
ATOM 1584 N N . LYS A 1 198 ? -6.940 5.928 20.573 1.00 97.06 198 LYS A N 1
ATOM 1585 C CA . LYS A 1 198 ? -7.610 5.882 21.875 1.00 97.06 198 LYS A CA 1
ATOM 1586 C C . LYS A 1 198 ? -7.614 4.495 22.527 1.00 97.06 198 LYS A C 1
ATOM 1588 O O . LYS A 1 198 ? -7.459 4.412 23.743 1.00 97.06 198 LYS A O 1
ATOM 1593 N N . TYR A 1 199 ? -7.837 3.422 21.762 1.00 97.94 199 TYR A N 1
ATOM 1594 C CA . TYR A 1 199 ? -8.143 2.095 22.318 1.00 97.94 199 TYR A CA 1
ATOM 1595 C C . TYR A 1 199 ? -7.089 1.018 22.065 1.00 97.94 199 TYR A C 1
ATOM 1597 O O . TYR A 1 199 ? -7.132 -0.007 22.743 1.00 97.94 199 TYR A O 1
ATOM 1605 N N . ILE A 1 200 ? -6.123 1.216 21.161 1.00 98.31 200 ILE A N 1
ATOM 1606 C CA . ILE A 1 200 ? -5.145 0.170 20.809 1.00 98.31 200 ILE A CA 1
ATOM 1607 C C . ILE A 1 200 ? -4.279 -0.250 22.000 1.00 98.31 200 ILE A C 1
ATOM 1609 O O . ILE A 1 200 ? -3.800 -1.383 22.068 1.00 98.31 200 ILE A O 1
ATOM 1613 N N . GLY A 1 201 ? -4.176 0.625 23.004 1.00 98.00 201 GLY A N 1
ATOM 1614 C CA . GLY A 1 201 ? -3.575 0.312 24.289 1.00 98.00 201 GLY A CA 1
ATOM 1615 C C . GLY A 1 201 ? -4.224 -0.887 25.002 1.00 98.00 201 GLY A C 1
ATOM 1616 O O . GLY A 1 201 ? -3.562 -1.623 25.731 1.00 98.00 201 GLY A O 1
ATOM 1617 N N . ASN A 1 202 ? -5.496 -1.169 24.765 1.00 97.56 202 ASN A N 1
ATOM 1618 C CA . ASN A 1 202 ? -6.170 -2.283 25.427 1.00 97.56 202 ASN A CA 1
ATOM 1619 C C . ASN A 1 202 ? -5.896 -3.623 24.720 1.00 97.56 202 ASN A C 1
ATOM 1621 O O . ASN A 1 202 ? -6.140 -4.677 25.292 1.00 97.56 202 ASN A O 1
ATOM 1625 N N . PHE A 1 203 ? -5.316 -3.575 23.516 1.00 98.00 203 PHE A N 1
ATOM 1626 C CA . PHE A 1 203 ? -4.890 -4.728 22.715 1.00 98.00 203 PHE A CA 1
ATOM 1627 C C . PHE A 1 203 ? -3.381 -5.013 22.842 1.00 98.00 203 PHE A C 1
ATOM 1629 O O . PHE A 1 203 ? -2.837 -5.801 22.072 1.00 98.00 203 PHE A O 1
ATOM 1636 N N . GLY A 1 204 ? -2.690 -4.331 23.767 1.00 98.12 204 GLY A N 1
ATOM 1637 C CA . GLY A 1 204 ? -1.231 -4.403 23.918 1.00 98.12 204 GLY A CA 1
ATOM 1638 C C . GLY A 1 204 ? -0.450 -3.514 22.941 1.00 98.12 204 GLY A C 1
ATOM 1639 O O . GLY A 1 204 ? 0.769 -3.627 22.844 1.00 98.12 204 GLY A O 1
ATOM 1640 N N . GLY A 1 205 ? -1.117 -2.605 22.226 1.00 98.44 205 GLY A N 1
ATOM 1641 C CA . GLY A 1 205 ? -0.474 -1.686 21.286 1.00 98.44 205 GLY A CA 1
ATOM 1642 C C . GLY A 1 205 ? 0.119 -0.449 21.941 1.00 98.44 205 GLY A C 1
ATOM 1643 O O . GLY A 1 205 ? -0.329 -0.010 23.000 1.00 98.44 205 GLY A O 1
ATOM 1644 N N . ASP A 1 206 ? 1.119 0.128 21.293 1.00 98.19 206 ASP A N 1
ATOM 1645 C CA . ASP A 1 206 ? 1.724 1.407 21.646 1.00 98.19 206 ASP A CA 1
ATOM 1646 C C . ASP A 1 206 ? 1.136 2.525 20.776 1.00 98.19 206 ASP A C 1
ATOM 1648 O O . ASP A 1 206 ? 1.416 2.605 19.578 1.00 98.19 206 ASP A O 1
ATOM 1652 N N . ASN A 1 207 ? 0.325 3.402 21.370 1.00 96.69 207 ASN A N 1
ATOM 1653 C CA . ASN A 1 207 ? -0.315 4.496 20.637 1.00 96.69 207 ASN A CA 1
ATOM 1654 C C . ASN A 1 207 ? 0.666 5.594 20.180 1.00 96.69 207 ASN A C 1
ATOM 1656 O O . ASN A 1 207 ? 0.320 6.372 19.296 1.00 96.69 207 ASN A O 1
ATOM 1660 N N . SER A 1 208 ? 1.899 5.621 20.702 1.00 97.06 208 SER A N 1
ATOM 1661 C CA . SER A 1 208 ? 2.969 6.502 20.213 1.00 97.06 208 SER A CA 1
ATOM 1662 C C . SER A 1 208 ? 3.710 5.924 18.994 1.00 97.06 208 SER A C 1
ATOM 1664 O O . SER A 1 208 ? 4.398 6.643 18.264 1.00 97.06 208 SER A O 1
ATOM 1666 N N . ARG A 1 209 ? 3.550 4.621 18.721 1.00 97.38 209 ARG A N 1
ATOM 1667 C CA . ARG A 1 209 ? 4.179 3.900 17.598 1.00 97.38 209 ARG A CA 1
ATOM 1668 C C . ARG A 1 209 ? 3.148 3.372 16.598 1.00 97.38 209 ARG A C 1
ATOM 1670 O O . ARG A 1 209 ? 3.254 2.236 16.135 1.00 97.38 209 ARG A O 1
ATOM 1677 N N . ILE A 1 210 ? 2.176 4.214 16.247 1.00 98.69 210 ILE A N 1
ATOM 1678 C CA . ILE A 1 210 ? 1.238 3.953 15.149 1.00 98.69 210 ILE A CA 1
ATOM 1679 C C . ILE A 1 210 ? 1.867 4.390 13.822 1.00 98.69 210 ILE A C 1
ATOM 1681 O O . ILE A 1 210 ? 2.299 5.531 13.665 1.00 98.69 210 ILE A O 1
ATOM 1685 N N . THR A 1 211 ? 1.896 3.474 12.860 1.00 98.62 211 THR A N 1
ATOM 1686 C CA . THR A 1 211 ? 2.311 3.710 11.476 1.00 98.62 211 THR A CA 1
ATOM 1687 C C . THR A 1 211 ? 1.086 3.622 10.577 1.00 98.62 211 THR A C 1
ATOM 1689 O O . THR A 1 211 ? 0.468 2.561 10.517 1.00 98.62 211 THR A O 1
ATOM 1692 N N . ILE A 1 212 ? 0.725 4.703 9.884 1.00 98.50 212 ILE A N 1
ATOM 1693 C CA . ILE A 1 212 ? -0.314 4.649 8.846 1.00 98.50 212 ILE A CA 1
ATOM 1694 C C . ILE A 1 212 ? 0.294 4.098 7.556 1.00 98.50 212 ILE A C 1
ATOM 1696 O O . ILE A 1 212 ? 1.394 4.486 7.168 1.00 98.50 212 ILE A O 1
ATOM 1700 N N . ALA A 1 213 ? -0.390 3.171 6.905 1.00 98.12 213 ALA A N 1
ATOM 1701 C CA . ALA A 1 213 ? 0.083 2.547 5.682 1.00 98.12 213 ALA A CA 1
ATOM 1702 C C . ALA A 1 213 ? -1.071 2.350 4.707 1.00 98.12 213 ALA A C 1
ATOM 1704 O O . ALA A 1 213 ? -2.197 2.095 5.127 1.00 98.12 213 ALA A O 1
ATOM 1705 N N . GLY A 1 214 ? -0.803 2.449 3.412 1.00 96.94 214 GLY A N 1
ATOM 1706 C CA . GLY A 1 214 ? -1.822 2.191 2.410 1.00 96.94 214 GLY A CA 1
ATOM 1707 C C . GLY A 1 214 ? -1.252 2.074 1.014 1.00 96.94 214 GLY A C 1
ATOM 1708 O O . GLY A 1 214 ? -0.121 2.485 0.752 1.00 96.94 214 GLY A O 1
ATOM 1709 N N . GLU A 1 215 ? -2.072 1.521 0.129 1.00 94.38 215 GLU A N 1
ATOM 1710 C CA . GLU A 1 215 ? -1.731 1.255 -1.264 1.00 94.38 215 GLU A CA 1
ATOM 1711 C C . GLU A 1 215 ? -2.701 1.964 -2.213 1.00 94.38 215 GLU A C 1
ATOM 1713 O O . GLU A 1 215 ? -3.889 2.096 -1.905 1.00 94.38 215 GLU A O 1
ATOM 1718 N N . SER A 1 216 ? -2.208 2.486 -3.343 1.00 92.12 216 SER A N 1
ATOM 1719 C CA . SER A 1 216 ? -3.035 3.173 -4.346 1.00 92.12 216 SER A CA 1
ATOM 1720 C C . SER A 1 216 ? -3.826 4.346 -3.747 1.00 92.12 216 SER A C 1
ATOM 1722 O O . SER A 1 216 ? -3.260 5.257 -3.143 1.00 92.12 216 SER A O 1
ATOM 1724 N N . ALA A 1 217 ? -5.156 4.332 -3.850 1.00 90.19 217 ALA A N 1
ATOM 1725 C CA . ALA A 1 217 ? -6.037 5.278 -3.168 1.00 90.19 217 ALA A CA 1
ATOM 1726 C C . ALA A 1 217 ? -5.818 5.323 -1.640 1.00 90.19 217 ALA A C 1
ATOM 1728 O O . ALA A 1 217 ? -5.910 6.391 -1.036 1.00 90.19 217 ALA A O 1
ATOM 1729 N N . GLY A 1 218 ? -5.463 4.199 -1.016 1.00 95.44 218 GLY A N 1
ATOM 1730 C CA . GLY A 1 218 ? -5.064 4.150 0.387 1.00 95.44 218 GLY A CA 1
ATOM 1731 C C . GLY A 1 218 ? -3.761 4.908 0.648 1.00 95.44 218 GLY A C 1
ATOM 1732 O O . GLY A 1 218 ? -3.667 5.627 1.639 1.00 95.44 218 GLY A O 1
ATOM 1733 N N . SER A 1 219 ? -2.795 4.846 -0.274 1.00 94.56 219 SER A N 1
ATOM 1734 C CA . SER A 1 219 ? -1.560 5.643 -0.222 1.00 94.56 219 SER A CA 1
ATOM 1735 C C . SER A 1 219 ? -1.840 7.144 -0.388 1.00 94.56 219 SER A C 1
ATOM 1737 O O . SER A 1 219 ? -1.313 7.973 0.357 1.00 94.56 219 SER A O 1
ATOM 1739 N N . ILE A 1 220 ? -2.766 7.512 -1.283 1.00 92.19 220 ILE A N 1
ATOM 1740 C CA . ILE A 1 220 ? -3.262 8.893 -1.395 1.00 92.19 220 ILE A CA 1
ATOM 1741 C C . ILE A 1 220 ? -3.877 9.345 -0.065 1.00 92.19 220 ILE A C 1
ATOM 1743 O O . ILE A 1 220 ? -3.569 10.439 0.406 1.00 92.19 220 ILE A O 1
ATOM 1747 N N . ALA A 1 221 ? -4.703 8.512 0.576 1.00 94.19 221 ALA A N 1
ATOM 1748 C CA . ALA A 1 221 ? -5.277 8.824 1.883 1.00 94.19 221 ALA A CA 1
ATOM 1749 C C . ALA A 1 221 ? -4.200 8.990 2.968 1.00 94.19 221 ALA A C 1
ATOM 1751 O O . ALA A 1 221 ? -4.285 9.942 3.742 1.00 94.19 221 ALA A O 1
ATOM 1752 N N . VAL A 1 222 ? -3.162 8.143 2.991 1.00 96.19 222 VAL A N 1
ATOM 1753 C CA . VAL A 1 222 ? -1.990 8.318 3.870 1.00 96.19 222 VAL A CA 1
ATOM 1754 C C . VAL A 1 222 ? -1.357 9.692 3.658 1.00 96.19 222 VAL A C 1
ATOM 1756 O O . VAL A 1 222 ? -1.169 10.431 4.622 1.00 96.19 222 VAL A O 1
ATOM 1759 N N . GLY A 1 223 ? -1.083 10.072 2.409 1.00 91.19 223 GLY A N 1
ATOM 1760 C CA . GLY A 1 223 ? -0.495 11.375 2.103 1.00 91.19 223 GLY A CA 1
ATOM 1761 C C . GLY A 1 223 ? -1.407 12.558 2.453 1.00 91.19 223 GLY A C 1
ATOM 1762 O O . GLY A 1 223 ? -0.919 13.586 2.914 1.00 91.19 223 GLY A O 1
ATOM 1763 N N . LEU A 1 224 ? -2.730 12.418 2.297 1.00 90.62 224 LEU A N 1
ATOM 1764 C CA . LEU A 1 224 ? -3.708 13.428 2.722 1.00 90.62 224 LEU A CA 1
ATOM 1765 C C . LEU A 1 224 ? -3.741 13.594 4.245 1.00 90.62 224 LEU A C 1
ATOM 1767 O O . LEU A 1 224 ? -3.809 14.722 4.731 1.00 90.62 224 LEU A O 1
ATOM 1771 N N . LEU A 1 225 ? -3.677 12.494 5.002 1.00 93.38 225 LEU A N 1
ATOM 1772 C CA . LEU A 1 225 ? -3.545 12.550 6.459 1.00 93.38 225 LEU A CA 1
ATOM 1773 C C . LEU A 1 225 ? -2.220 13.200 6.858 1.00 93.38 225 LEU A C 1
ATOM 1775 O O . LEU A 1 225 ? -2.207 14.012 7.778 1.00 93.38 225 LEU A O 1
ATOM 1779 N N . ALA A 1 226 ? -1.142 12.921 6.122 1.00 89.75 226 ALA A N 1
ATOM 1780 C CA . ALA A 1 226 ? 0.182 13.448 6.423 1.00 89.75 226 ALA A CA 1
ATOM 1781 C C . ALA A 1 226 ? 0.318 14.965 6.324 1.00 89.75 226 ALA A C 1
ATOM 1783 O O . ALA A 1 226 ? 1.137 15.564 7.018 1.00 89.75 226 ALA A O 1
ATOM 1784 N N . VAL A 1 227 ? -0.508 15.596 5.494 1.00 87.06 227 VAL A N 1
ATOM 1785 C CA . VAL A 1 227 ? -0.557 17.057 5.367 1.00 87.06 227 VAL A CA 1
ATOM 1786 C C . VAL A 1 227 ? -1.722 17.682 6.139 1.00 87.06 227 VAL A C 1
ATOM 1788 O O . VAL A 1 227 ? -1.890 18.901 6.111 1.00 87.06 227 VAL A O 1
ATOM 1791 N N . SER A 1 228 ? -2.544 16.876 6.821 1.00 88.81 228 SER A N 1
ATOM 1792 C CA . SER A 1 228 ? -3.716 17.356 7.549 1.00 88.81 228 SER A CA 1
ATOM 1793 C C . SER A 1 228 ? -3.390 17.632 9.020 1.00 88.81 228 SER A C 1
ATOM 1795 O O . SER A 1 228 ? -3.023 16.705 9.744 1.00 88.81 228 SER A O 1
ATOM 1797 N N . PRO A 1 229 ? -3.650 18.847 9.540 1.00 91.56 229 PRO A N 1
ATOM 1798 C CA . PRO A 1 229 ? -3.483 19.133 10.969 1.00 91.56 229 PRO A CA 1
ATOM 1799 C C . PRO A 1 229 ? -4.442 18.316 11.851 1.00 91.56 229 PRO A C 1
ATOM 1801 O O . PRO A 1 229 ? -4.250 18.194 13.052 1.00 91.56 229 PRO A O 1
ATOM 1804 N N . LEU A 1 230 ? -5.491 17.722 11.271 1.00 93.00 230 LEU A N 1
ATOM 1805 C CA . LEU A 1 230 ? -6.459 16.913 12.013 1.00 93.00 230 LEU A CA 1
ATOM 1806 C C . LEU A 1 230 ? -5.929 15.528 12.400 1.00 93.00 230 LEU A C 1
ATOM 1808 O O . LEU A 1 230 ? -6.526 14.885 13.267 1.00 93.00 230 LEU A O 1
ATOM 1812 N N . ALA A 1 231 ? -4.872 15.069 11.726 1.00 94.31 231 ALA A N 1
ATOM 1813 C CA . ALA A 1 231 ? -4.190 13.811 12.006 1.00 94.31 231 ALA A CA 1
ATOM 1814 C C . ALA A 1 231 ? -2.903 14.007 12.822 1.00 94.31 231 ALA A C 1
ATOM 1816 O O . ALA A 1 231 ? -2.253 13.024 13.185 1.00 94.31 231 ALA A O 1
ATOM 1817 N N . GLU A 1 232 ? -2.546 15.261 13.123 1.00 89.69 232 GLU A N 1
ATOM 1818 C CA . GLU A 1 232 ? -1.383 15.596 13.934 1.00 89.69 232 GLU A CA 1
ATOM 1819 C C . GLU A 1 232 ? -1.447 14.841 15.268 1.00 89.69 232 GLU A C 1
ATOM 1821 O O . GLU A 1 232 ? -2.505 14.746 15.891 1.00 89.69 232 GLU A O 1
ATOM 1826 N N . SER A 1 233 ? -0.318 14.270 15.692 1.00 92.81 233 SER A N 1
ATOM 1827 C CA . SER A 1 233 ? -0.158 13.444 16.904 1.00 92.81 233 SER A CA 1
ATOM 1828 C C . SER A 1 233 ? -0.881 12.086 16.941 1.00 92.81 233 SER A C 1
ATOM 1830 O O . SER A 1 233 ? -0.694 11.339 17.901 1.00 92.81 233 SER A O 1
ATOM 1832 N N . LEU A 1 234 ? -1.660 11.710 15.918 1.00 97.19 234 LEU A N 1
ATOM 1833 C CA . LEU A 1 234 ? -2.356 10.413 15.915 1.00 97.19 234 LEU A CA 1
ATOM 1834 C C . LEU A 1 234 ? -1.468 9.236 15.494 1.00 97.19 234 LEU A C 1
ATOM 1836 O O . LEU A 1 234 ? -1.790 8.085 15.797 1.00 97.19 234 LEU A O 1
ATOM 1840 N N . TYR A 1 235 ? -0.372 9.517 14.794 1.00 97.12 235 TYR A N 1
ATOM 1841 C CA . TYR A 1 235 ? 0.562 8.532 14.261 1.00 97.12 235 TYR A CA 1
ATOM 1842 C C . TYR A 1 235 ? 1.991 9.101 14.252 1.00 97.12 235 TYR A C 1
ATOM 1844 O O . TYR A 1 235 ? 2.183 10.310 14.380 1.00 97.12 235 TYR A O 1
ATOM 1852 N N . SER A 1 236 ? 3.001 8.238 14.117 1.00 94.62 236 SER A N 1
ATOM 1853 C CA . SER A 1 236 ? 4.420 8.633 14.124 1.00 94.62 236 SER A CA 1
ATOM 1854 C C . SER A 1 236 ? 5.178 8.305 12.841 1.00 94.62 236 SER A C 1
ATOM 1856 O O . SER A 1 236 ? 6.274 8.825 12.634 1.00 94.62 236 SER A O 1
ATOM 1858 N N . ARG A 1 237 ? 4.632 7.441 11.978 1.00 94.44 237 ARG A N 1
ATOM 1859 C CA . ARG A 1 237 ? 5.261 7.032 10.711 1.00 94.44 237 ARG A CA 1
ATOM 1860 C C . ARG A 1 237 ? 4.226 6.805 9.620 1.00 94.44 237 ARG A C 1
ATOM 1862 O O . ARG A 1 237 ? 3.077 6.482 9.911 1.00 94.44 237 ARG A O 1
ATOM 1869 N N . GLN A 1 238 ? 4.658 6.905 8.370 1.00 94.19 238 GLN A N 1
ATOM 1870 C CA . GLN A 1 238 ? 3.812 6.661 7.208 1.00 94.19 238 GLN A CA 1
ATOM 1871 C C . GLN A 1 238 ? 4.503 5.741 6.204 1.00 94.19 238 GLN A C 1
ATOM 1873 O O . GLN A 1 238 ? 5.716 5.838 6.021 1.00 94.19 238 GLN A O 1
ATOM 1878 N N . ILE A 1 239 ? 3.729 4.871 5.558 1.00 94.44 239 ILE A N 1
ATOM 1879 C CA . ILE A 1 239 ? 4.168 4.071 4.413 1.00 94.44 239 ILE A CA 1
ATOM 1880 C C . ILE A 1 239 ? 3.180 4.289 3.269 1.00 94.44 239 ILE A C 1
ATOM 1882 O O . ILE A 1 239 ? 1.975 4.112 3.432 1.00 94.44 239 ILE A O 1
ATOM 1886 N N . MET A 1 240 ? 3.702 4.692 2.118 1.00 91.62 240 MET A N 1
ATOM 1887 C CA . MET A 1 240 ? 2.930 5.032 0.928 1.00 91.62 240 MET A CA 1
ATOM 1888 C C . MET A 1 240 ? 3.317 4.067 -0.186 1.00 91.62 240 MET A C 1
ATOM 1890 O O . MET A 1 240 ? 4.435 4.137 -0.692 1.00 91.62 240 MET A O 1
ATOM 1894 N N . GLN A 1 241 ? 2.427 3.130 -0.517 1.00 87.69 241 GLN A N 1
ATOM 1895 C CA . GLN A 1 241 ? 2.633 2.196 -1.618 1.00 87.69 241 GLN A CA 1
ATOM 1896 C C . GLN A 1 241 ? 1.918 2.702 -2.859 1.00 87.69 241 GLN A C 1
ATOM 1898 O O . GLN A 1 241 ? 0.698 2.586 -2.964 1.00 87.69 241 GLN A O 1
ATOM 1903 N N . THR A 1 242 ? 2.694 3.223 -3.807 1.00 73.06 242 THR A N 1
ATOM 1904 C CA . THR A 1 242 ? 2.241 3.474 -5.177 1.00 73.06 242 THR A CA 1
ATOM 1905 C C . THR A 1 242 ? 1.081 4.476 -5.246 1.00 73.06 242 THR A C 1
ATOM 1907 O O . THR A 1 242 ? -0.084 4.098 -5.138 1.00 73.06 242 THR A O 1
ATOM 1910 N N . SER A 1 243 ? 1.392 5.742 -5.538 1.00 79.94 243 SER A N 1
ATOM 1911 C CA . SER A 1 243 ? 0.534 6.946 -5.612 1.00 79.94 243 SER A CA 1
ATOM 1912 C C . SER A 1 243 ? 0.665 7.868 -4.399 1.00 79.94 243 SER A C 1
ATOM 1914 O O . SER A 1 243 ? 0.684 7.436 -3.244 1.00 79.94 243 SER A O 1
ATOM 1916 N N . SER A 1 244 ? 0.645 9.172 -4.665 1.00 77.56 244 SER A N 1
ATOM 1917 C CA . SER A 1 244 ? 0.752 10.238 -3.674 1.00 77.56 244 SER A CA 1
ATOM 1918 C C . SER A 1 244 ? -0.377 11.265 -3.866 1.00 77.56 244 SER A C 1
ATOM 1920 O O . SER A 1 244 ? -1.031 11.291 -4.913 1.00 77.56 244 SER A O 1
ATOM 1922 N N . PRO A 1 245 ? -0.648 12.147 -2.885 1.00 72.50 245 PRO A N 1
ATOM 1923 C CA . PRO A 1 245 ? -1.725 13.132 -2.996 1.00 72.50 245 PRO A CA 1
ATOM 1924 C C . PRO A 1 245 ? -1.456 14.202 -4.064 1.00 72.50 245 PRO A C 1
ATOM 1926 O O . PRO A 1 245 ? -2.353 14.981 -4.374 1.00 72.50 245 PRO A O 1
ATOM 1929 N N . THR A 1 246 ? -0.245 14.256 -4.634 1.00 67.62 246 THR A N 1
ATOM 1930 C CA . THR A 1 246 ? 0.086 15.136 -5.765 1.00 67.62 246 THR A CA 1
ATOM 1931 C C . THR A 1 246 ? -0.303 14.533 -7.111 1.00 67.62 246 THR A C 1
ATOM 1933 O O . THR A 1 246 ? -0.124 15.189 -8.137 1.00 67.62 246 THR A O 1
ATOM 1936 N N . TYR A 1 247 ? -0.878 13.324 -7.121 1.00 64.38 247 TYR A N 1
ATOM 1937 C CA . TYR A 1 247 ? -1.534 12.750 -8.286 1.00 64.38 247 TYR A CA 1
ATOM 1938 C C . TYR A 1 247 ? -2.655 13.687 -8.775 1.00 64.38 247 TYR A C 1
ATOM 1940 O O . TYR A 1 247 ? -3.770 13.723 -8.249 1.00 64.38 247 TYR A O 1
ATOM 1948 N N . LEU A 1 248 ? -2.315 14.498 -9.780 1.00 46.50 248 LEU A N 1
ATOM 1949 C CA . LEU A 1 248 ? -3.158 15.496 -10.433 1.00 46.50 248 LEU A CA 1
ATOM 1950 C C . LEU A 1 248 ? -4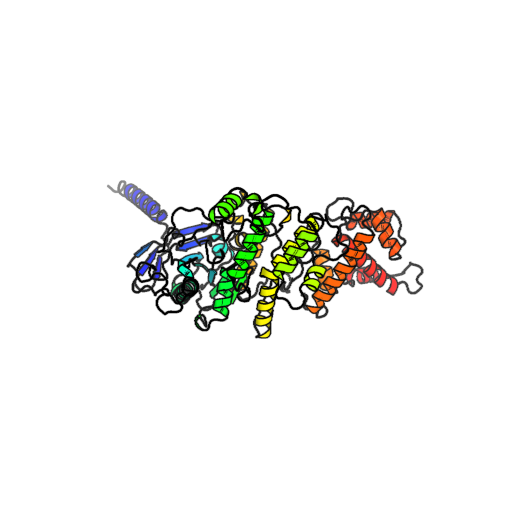.232 14.811 -11.287 1.00 46.50 248 LEU A C 1
ATOM 1952 O O . LEU A 1 248 ? -4.157 14.787 -12.512 1.00 46.50 248 LEU A O 1
ATOM 1956 N N . ALA A 1 249 ? -5.279 14.292 -10.653 1.00 46.22 249 ALA A N 1
ATOM 1957 C CA . ALA A 1 249 ? -6.527 13.978 -11.339 1.00 46.22 249 ALA A CA 1
ATOM 1958 C C . ALA A 1 249 ? -7.548 15.094 -11.090 1.00 46.22 249 ALA A C 1
ATOM 1960 O O . ALA A 1 249 ? -8.551 14.916 -10.400 1.00 46.22 249 ALA A O 1
ATOM 1961 N N . ALA A 1 250 ? -7.307 16.267 -11.679 1.00 36.88 250 ALA A N 1
ATOM 1962 C CA . ALA A 1 250 ? -8.396 17.195 -11.959 1.00 36.88 250 ALA A CA 1
ATOM 1963 C C . ALA A 1 250 ? -9.254 16.573 -13.076 1.00 36.88 250 ALA A C 1
ATOM 1965 O O . ALA A 1 250 ? -9.021 16.798 -14.264 1.00 36.88 250 ALA A O 1
ATOM 1966 N N . GLU A 1 251 ? -10.211 15.716 -12.711 1.00 43.34 251 GLU A N 1
ATOM 1967 C CA . GLU A 1 251 ? -11.152 15.133 -13.669 1.00 43.34 251 GLU A CA 1
ATOM 1968 C C . GLU A 1 251 ? -12.009 16.250 -14.294 1.00 43.34 251 GLU A C 1
ATOM 1970 O O . GLU A 1 251 ? -12.883 16.836 -13.656 1.00 43.34 251 GLU A O 1
ATOM 1975 N N . ASN A 1 252 ? -11.769 16.552 -15.573 1.00 45.72 252 ASN A N 1
ATOM 1976 C CA . ASN A 1 252 ? -12.625 17.427 -16.369 1.00 45.72 252 ASN A CA 1
ATOM 1977 C C . ASN A 1 252 ? -13.571 16.573 -17.226 1.00 45.72 252 ASN A C 1
ATOM 1979 O O . ASN A 1 252 ? -13.161 15.964 -18.217 1.00 45.72 252 ASN A O 1
ATOM 1983 N N . ASN A 1 253 ? -14.861 16.583 -16.887 1.00 40.81 253 ASN A N 1
ATOM 1984 C CA . ASN A 1 253 ? -15.903 15.845 -17.611 1.00 40.81 253 ASN A CA 1
ATOM 1985 C C . ASN A 1 253 ? -15.973 16.185 -19.111 1.00 40.81 253 ASN A C 1
ATOM 1987 O O . ASN A 1 253 ? -16.269 15.316 -19.931 1.00 40.81 253 ASN A O 1
ATOM 1991 N N . THR A 1 254 ? -15.637 17.418 -19.497 1.00 48.62 254 THR A N 1
ATOM 1992 C CA . THR A 1 254 ? -15.607 17.850 -20.903 1.00 48.62 254 THR A CA 1
ATOM 1993 C C . THR A 1 254 ? -14.464 17.183 -21.671 1.00 48.62 254 THR A C 1
ATOM 1995 O O . THR A 1 254 ? -14.633 16.790 -22.825 1.00 48.62 254 THR A O 1
ATOM 1998 N N . GLN A 1 255 ? -13.311 16.989 -21.023 1.00 51.88 255 GLN A N 1
ATOM 1999 C CA . GLN A 1 255 ? -12.191 16.252 -21.609 1.00 51.88 255 GLN A CA 1
ATOM 2000 C C . GLN A 1 255 ? -12.496 14.749 -21.659 1.00 51.88 255 GLN A C 1
ATOM 2002 O O . GLN A 1 255 ? -12.275 14.121 -22.691 1.00 51.88 255 GLN A O 1
ATOM 2007 N N . ASN A 1 256 ? -13.088 14.184 -20.603 1.00 47.56 256 ASN A N 1
ATOM 2008 C CA . ASN A 1 256 ? -13.469 12.767 -20.540 1.00 47.56 256 ASN A CA 1
ATOM 2009 C C . ASN A 1 256 ? -14.484 12.368 -21.622 1.00 47.56 256 ASN A C 1
ATOM 2011 O O . ASN A 1 256 ? -14.394 11.269 -22.172 1.00 47.56 256 ASN A O 1
ATOM 2015 N N . LEU A 1 257 ? -15.401 13.264 -21.996 1.00 52.94 257 LEU A N 1
ATOM 2016 C CA . LEU A 1 257 ? -16.340 13.019 -23.092 1.00 52.94 257 LEU A CA 1
ATOM 2017 C C . LEU A 1 257 ? -15.634 12.950 -24.457 1.00 52.94 257 LEU A C 1
ATOM 2019 O O . LEU A 1 257 ? -15.889 12.029 -25.232 1.00 52.94 257 LEU A O 1
ATOM 2023 N N . ALA A 1 258 ? -14.708 13.872 -24.741 1.00 57.75 258 ALA A N 1
ATOM 2024 C CA . ALA A 1 258 ? -13.920 13.853 -25.979 1.00 57.75 258 ALA A CA 1
ATOM 2025 C C . ALA A 1 258 ? -13.025 12.603 -26.075 1.00 57.75 258 ALA A C 1
ATOM 2027 O O . ALA A 1 258 ? -12.863 12.007 -27.141 1.00 57.75 258 ALA A O 1
ATOM 2028 N N . LEU A 1 259 ? -12.488 12.173 -24.935 1.00 52.97 259 LEU A N 1
ATOM 2029 C CA . LEU A 1 259 ? -11.675 10.969 -24.792 1.00 52.97 259 LEU A CA 1
ATOM 2030 C C . LEU A 1 259 ? -12.484 9.694 -25.025 1.00 52.97 259 LEU A C 1
ATOM 2032 O O . LEU A 1 259 ? -12.060 8.822 -25.785 1.00 52.97 259 LEU A O 1
ATOM 2036 N N . SER A 1 260 ? -13.669 9.621 -24.422 1.00 52.34 260 SER A N 1
ATOM 2037 C CA . SER A 1 260 ? -14.616 8.528 -24.634 1.00 52.34 260 SER A CA 1
ATOM 2038 C C . SER A 1 260 ? -15.025 8.459 -26.105 1.00 52.34 260 SER A C 1
ATOM 2040 O O . SER A 1 260 ? -15.070 7.376 -26.681 1.00 52.34 260 SER A O 1
ATOM 2042 N N . GLN A 1 261 ? -15.235 9.613 -26.751 1.00 65.00 261 GLN A N 1
ATOM 2043 C CA . GLN A 1 261 ? -15.584 9.692 -28.170 1.00 65.00 261 GLN A CA 1
ATOM 2044 C C . GLN A 1 261 ? -14.472 9.128 -29.062 1.00 65.00 261 GLN A C 1
ATOM 2046 O O . GLN A 1 261 ? -14.755 8.408 -30.016 1.00 65.00 261 GLN A O 1
ATOM 2051 N N . GLN A 1 262 ? -13.207 9.432 -28.766 1.00 58.91 262 GLN A N 1
ATOM 2052 C CA . GLN A 1 262 ? -12.072 8.873 -29.504 1.00 58.91 262 GLN A CA 1
ATOM 2053 C C . GLN A 1 262 ? -11.921 7.368 -29.277 1.00 58.91 262 GLN A C 1
ATOM 2055 O O . GLN A 1 262 ? -11.680 6.639 -30.235 1.00 58.91 262 GLN A O 1
ATOM 2060 N N . LEU A 1 263 ? -12.110 6.891 -28.044 1.00 50.69 263 LEU A N 1
ATOM 2061 C CA . LEU A 1 263 ? -12.115 5.459 -27.743 1.00 50.69 263 LEU A CA 1
ATOM 2062 C C . LEU A 1 263 ? -13.215 4.727 -28.518 1.00 50.69 263 LEU A C 1
ATOM 2064 O O . LEU A 1 263 ? -12.943 3.721 -29.165 1.00 50.69 263 LEU A O 1
ATOM 2068 N N . ALA A 1 264 ? -14.430 5.275 -28.530 1.00 57.78 264 ALA A N 1
ATOM 2069 C CA . ALA A 1 264 ? -15.537 4.720 -29.294 1.00 57.78 264 ALA A CA 1
ATOM 2070 C C . ALA A 1 264 ? -15.260 4.693 -30.802 1.00 57.78 264 ALA A C 1
ATOM 2072 O O . ALA A 1 264 ? -15.602 3.712 -31.454 1.00 57.78 264 ALA A O 1
ATOM 2073 N N . LYS A 1 265 ? -14.573 5.704 -31.353 1.00 73.19 265 LYS A N 1
ATOM 2074 C CA . LYS A 1 265 ? -14.123 5.696 -32.756 1.00 73.19 265 LYS A CA 1
ATOM 2075 C C . LYS A 1 265 ? -13.105 4.596 -33.037 1.00 73.19 265 LYS A C 1
ATOM 2077 O O . LYS A 1 265 ? -13.254 3.866 -34.010 1.00 73.19 265 LYS A O 1
ATOM 2082 N N . MET A 1 266 ? -12.097 4.453 -32.177 1.00 56.44 266 MET A N 1
ATOM 2083 C CA . MET A 1 266 ? -11.085 3.396 -32.304 1.00 56.44 266 MET A CA 1
ATOM 2084 C C . MET A 1 266 ? -11.701 1.999 -32.199 1.00 56.44 266 MET A C 1
ATOM 2086 O O . MET A 1 266 ? -11.255 1.084 -32.882 1.00 56.44 266 MET A O 1
ATOM 2090 N N . ALA A 1 267 ? -12.750 1.851 -31.388 1.00 56.00 267 ALA A N 1
ATOM 2091 C CA . ALA A 1 267 ? -13.485 0.604 -31.248 1.00 56.00 267 ALA A CA 1
ATOM 2092 C C . ALA A 1 267 ? -14.502 0.339 -32.378 1.00 56.00 267 ALA A C 1
ATOM 2094 O O . ALA A 1 267 ? -15.202 -0.668 -32.338 1.00 56.00 267 ALA A O 1
ATOM 2095 N N . GLY A 1 268 ? -14.634 1.244 -33.357 1.00 75.25 268 GLY A N 1
ATOM 2096 C CA . GLY A 1 268 ? -15.660 1.162 -34.405 1.00 75.25 268 GLY A CA 1
ATOM 2097 C C . GLY A 1 268 ? -17.093 1.397 -33.907 1.00 75.25 268 GLY A C 1
ATOM 2098 O O . GLY A 1 268 ? -18.041 1.246 -34.669 1.00 75.25 268 GLY A O 1
ATOM 2099 N N . CYS A 1 269 ? -17.259 1.794 -32.644 1.00 71.12 269 CYS A N 1
ATOM 2100 C CA . CYS A 1 269 ? -18.542 2.060 -31.998 1.00 71.12 269 CYS A CA 1
ATOM 2101 C C . CYS A 1 269 ? -19.025 3.506 -32.162 1.00 71.12 269 CYS A C 1
ATOM 2103 O O . CYS A 1 269 ? -20.129 3.834 -31.732 1.00 71.12 269 CYS A O 1
ATOM 2105 N N . ALA A 1 270 ? -18.204 4.384 -32.744 1.00 83.44 270 ALA A N 1
ATOM 2106 C CA . ALA A 1 270 ? -18.551 5.768 -33.031 1.00 83.44 270 ALA A CA 1
ATOM 2107 C C . ALA A 1 270 ? -17.820 6.315 -34.266 1.00 83.44 270 ALA A C 1
ATOM 2109 O O . ALA A 1 270 ? -16.852 5.733 -34.746 1.00 83.44 270 ALA A O 1
ATOM 2110 N N . SER A 1 271 ? -18.260 7.471 -34.761 1.00 84.31 271 SER A N 1
ATOM 2111 C CA . SER A 1 271 ? -17.617 8.208 -35.858 1.00 84.31 271 SER A CA 1
ATOM 2112 C C . SER A 1 271 ? -17.682 9.718 -35.600 1.00 84.31 271 SER A C 1
ATOM 2114 O O . SER A 1 271 ? -18.086 10.153 -34.519 1.00 84.31 271 SER A O 1
ATOM 2116 N N . ASP A 1 272 ? -17.223 10.541 -36.547 1.00 81.31 272 ASP A N 1
ATOM 2117 C CA . ASP A 1 272 ? -17.428 11.998 -36.484 1.00 81.31 272 ASP A CA 1
ATOM 2118 C C . ASP A 1 272 ? -18.912 12.386 -36.600 1.00 81.31 272 ASP A C 1
ATOM 2120 O O . ASP A 1 272 ? -19.311 13.409 -36.055 1.00 81.31 272 ASP A O 1
ATOM 2124 N N . SER A 1 273 ? -19.724 11.554 -37.260 1.00 84.69 273 SER A N 1
ATOM 2125 C CA . SER A 1 273 ? -21.164 11.753 -37.474 1.00 84.69 273 SER A CA 1
ATOM 2126 C C . SER A 1 273 ? -22.062 10.913 -36.556 1.00 84.69 273 SER A C 1
ATOM 2128 O O . SER A 1 273 ? -23.278 11.062 -36.597 1.00 84.69 273 SER A O 1
ATOM 2130 N N . PHE A 1 274 ? -21.483 10.024 -35.744 1.00 82.06 274 PHE A N 1
ATOM 2131 C CA . PHE A 1 274 ? -22.188 9.179 -34.781 1.00 82.06 274 PHE A CA 1
ATOM 2132 C C . PHE A 1 274 ? -21.510 9.316 -33.417 1.00 82.06 274 PHE A C 1
ATOM 2134 O O . PHE A 1 274 ? -20.507 8.650 -33.135 1.00 82.06 274 PHE A O 1
ATOM 2141 N N . THR A 1 275 ? -22.006 10.242 -32.590 1.00 76.69 275 THR A N 1
ATOM 2142 C CA . THR A 1 275 ? -21.341 10.642 -31.341 1.00 76.69 275 THR A CA 1
ATOM 2143 C C . THR A 1 275 ? -21.956 10.021 -30.086 1.00 76.69 275 THR A C 1
ATOM 2145 O O . THR A 1 275 ? -23.141 9.704 -30.038 1.00 76.69 275 THR A O 1
ATOM 2148 N N . ILE A 1 276 ? -21.164 9.900 -29.017 1.00 67.75 276 ILE A N 1
ATOM 2149 C CA . ILE A 1 276 ? -21.604 9.497 -27.672 1.00 67.75 276 ILE A CA 1
ATOM 2150 C C . ILE A 1 276 ? -22.684 10.438 -27.147 1.00 67.75 276 ILE A C 1
ATOM 2152 O O . ILE A 1 276 ? -23.581 10.005 -26.433 1.00 67.75 276 ILE A O 1
ATOM 2156 N N . LYS A 1 277 ? -22.607 11.729 -27.487 1.00 73.81 277 LYS A N 1
ATOM 2157 C CA . LYS A 1 277 ? -23.567 12.728 -27.012 1.00 73.81 277 LYS A CA 1
ATOM 2158 C C . LYS A 1 277 ? -24.950 12.532 -27.640 1.00 73.81 277 LYS A C 1
ATOM 2160 O O . LYS A 1 277 ? -25.950 12.750 -26.965 1.00 73.81 277 LYS A O 1
ATOM 2165 N N . GLU A 1 278 ? -25.000 12.112 -28.900 1.00 77.56 278 GLU A N 1
ATOM 2166 C CA . GLU A 1 278 ? -26.245 11.901 -29.652 1.00 77.56 278 GLU A CA 1
ATOM 2167 C C . GLU A 1 278 ? -26.790 10.476 -29.490 1.00 77.56 278 GLU A C 1
ATOM 2169 O O . GLU A 1 278 ? -28.003 10.280 -29.440 1.00 77.56 278 GLU A O 1
ATOM 2174 N N . HIS A 1 279 ? -25.905 9.485 -29.339 1.00 78.50 279 HIS A N 1
ATOM 2175 C CA . HIS A 1 279 ? -26.259 8.064 -29.278 1.00 78.50 279 HIS A CA 1
ATOM 2176 C C . HIS A 1 279 ? -25.643 7.336 -28.069 1.00 78.50 279 HIS A C 1
ATOM 2178 O O . HIS A 1 279 ? -25.021 6.282 -28.228 1.00 78.50 279 HIS A O 1
ATOM 2184 N N . PRO A 1 280 ? -25.828 7.839 -26.832 1.00 63.44 280 PRO A N 1
ATOM 2185 C CA . PRO A 1 280 ? -25.122 7.326 -25.659 1.00 63.44 280 PRO A CA 1
ATOM 2186 C C . PRO A 1 280 ? -25.402 5.845 -25.388 1.00 63.44 280 PRO A C 1
ATOM 2188 O O . PRO A 1 280 ? -24.471 5.110 -25.073 1.00 63.44 280 PRO A O 1
ATOM 2191 N N . ARG A 1 281 ? -26.650 5.376 -25.550 1.00 61.38 281 ARG A N 1
ATOM 2192 C CA . ARG A 1 281 ? -26.999 3.955 -25.357 1.00 61.38 281 ARG A CA 1
ATOM 2193 C C . ARG A 1 281 ? -26.330 3.053 -26.385 1.00 61.38 281 ARG A C 1
ATOM 2195 O O . ARG A 1 281 ? -25.607 2.153 -25.991 1.00 61.38 281 ARG A O 1
ATOM 2202 N N . SER A 1 282 ? -26.507 3.335 -27.674 1.00 70.50 282 SER A N 1
ATOM 2203 C CA . SER A 1 282 ? -25.975 2.501 -28.760 1.00 70.50 282 SER A CA 1
ATOM 2204 C C . SER A 1 282 ? -24.448 2.435 -28.750 1.00 70.50 282 SER A C 1
ATOM 2206 O O . SER A 1 282 ? -23.880 1.362 -28.937 1.00 70.50 282 SER A O 1
ATOM 2208 N N . VAL A 1 283 ? -23.774 3.559 -28.476 1.00 64.75 283 VAL A N 1
ATOM 2209 C CA . VAL A 1 283 ? -22.311 3.568 -28.338 1.00 64.75 283 VAL A CA 1
ATOM 2210 C C . VAL A 1 283 ? -21.881 2.769 -27.105 1.00 64.75 283 VAL A C 1
ATOM 2212 O O . VAL A 1 283 ? -20.943 1.982 -27.192 1.00 64.75 283 VAL A O 1
ATOM 2215 N N . THR A 1 284 ? -22.577 2.916 -25.973 1.00 56.88 284 THR A N 1
ATOM 2216 C CA . THR A 1 284 ? -22.262 2.171 -24.742 1.00 56.88 284 THR A CA 1
ATOM 2217 C C . THR A 1 284 ? -22.489 0.667 -24.907 1.00 56.88 284 THR A C 1
ATOM 2219 O O . THR A 1 284 ? -21.623 -0.111 -24.527 1.00 56.88 284 THR A O 1
ATOM 2222 N N . GLU A 1 285 ? -23.598 0.246 -25.513 1.00 63.81 285 GLU A N 1
ATOM 2223 C CA . GLU A 1 285 ? -23.917 -1.165 -25.779 1.00 63.81 285 GLU A CA 1
ATOM 2224 C C . GLU A 1 285 ? -22.912 -1.798 -26.755 1.00 63.81 285 GLU A C 1
ATOM 2226 O O . GLU A 1 285 ? -22.458 -2.924 -26.542 1.00 63.81 285 GLU A O 1
ATOM 2231 N N . CYS A 1 286 ? -22.494 -1.056 -27.788 1.00 68.56 286 CYS A N 1
ATOM 2232 C CA . CYS A 1 286 ? -21.429 -1.487 -28.693 1.00 68.56 286 CYS A CA 1
ATOM 2233 C C . CYS A 1 286 ? -20.097 -1.657 -27.956 1.00 68.56 286 CYS A C 1
ATOM 2235 O O . CYS A 1 286 ? -19.440 -2.687 -28.097 1.00 68.56 286 CYS A O 1
ATOM 2237 N N . LEU A 1 287 ? -19.714 -0.674 -27.137 1.00 52.78 287 LEU A N 1
ATOM 2238 C CA . LEU A 1 287 ? -18.498 -0.728 -26.331 1.00 52.78 287 LEU A CA 1
ATOM 2239 C C . LEU A 1 287 ? -18.528 -1.931 -25.371 1.00 52.78 287 LEU A C 1
ATOM 2241 O O . LEU A 1 287 ? -17.587 -2.717 -25.333 1.00 52.78 287 LEU A O 1
ATOM 2245 N N . GLN A 1 288 ? -19.641 -2.144 -24.671 1.00 49.94 288 GLN A N 1
ATOM 2246 C CA . GLN A 1 288 ? -19.846 -3.288 -23.775 1.00 49.94 288 GLN A CA 1
ATOM 2247 C C . GLN A 1 288 ? -19.784 -4.644 -24.494 1.00 49.94 288 GLN A C 1
ATOM 2249 O O . GLN A 1 288 ? -19.358 -5.627 -23.895 1.00 49.94 288 GLN A O 1
ATOM 2254 N N . SER A 1 289 ? -20.168 -4.691 -25.772 1.00 59.00 289 SER A N 1
ATOM 2255 C CA . SER A 1 289 ? -20.102 -5.891 -26.619 1.00 59.00 289 SER A CA 1
ATOM 2256 C C . SER A 1 289 ? -18.713 -6.131 -27.228 1.00 59.00 289 SER A C 1
ATOM 2258 O O . SER A 1 289 ? -18.493 -7.162 -27.859 1.00 59.00 289 SER A O 1
ATOM 2260 N N . ASN A 1 290 ? -17.768 -5.203 -27.030 1.00 49.72 290 ASN A N 1
ATOM 2261 C CA . ASN A 1 290 ? -16.374 -5.308 -27.464 1.00 49.72 290 ASN A CA 1
ATOM 2262 C C . ASN A 1 290 ? -15.385 -5.146 -26.286 1.00 49.72 290 ASN A C 1
ATOM 2264 O O . ASN A 1 290 ? -14.493 -4.291 -26.336 1.00 49.72 290 ASN A O 1
ATOM 2268 N N . PRO A 1 291 ? -15.505 -5.953 -25.214 1.00 43.09 291 PRO A N 1
ATOM 2269 C CA . PRO A 1 291 ? -14.685 -5.816 -24.006 1.00 43.09 291 PRO A CA 1
ATOM 2270 C C . PRO A 1 291 ? -13.174 -5.933 -24.273 1.00 43.09 291 PRO A C 1
ATOM 2272 O O . PRO A 1 291 ? -12.375 -5.300 -23.585 1.00 43.09 291 PRO A O 1
ATOM 2275 N N . GLN A 1 292 ? -12.776 -6.651 -25.327 1.00 44.47 292 GLN A N 1
ATOM 2276 C CA . GLN A 1 292 ? -11.392 -6.799 -25.788 1.00 44.47 292 GLN A CA 1
ATOM 2277 C C . GLN A 1 292 ? -10.715 -5.481 -26.217 1.00 44.47 292 GLN A C 1
ATOM 2279 O O . GLN A 1 292 ? -9.491 -5.417 -26.279 1.00 44.47 292 GLN A O 1
ATOM 2284 N N . LEU A 1 293 ? -11.486 -4.425 -26.512 1.00 41.81 293 LEU A N 1
ATOM 2285 C CA . LEU A 1 293 ? -10.972 -3.095 -26.885 1.00 41.81 293 LEU A CA 1
ATOM 2286 C C . LEU A 1 293 ? -10.897 -2.124 -25.695 1.00 41.81 293 LEU A C 1
ATOM 2288 O O . LEU A 1 293 ? -10.323 -1.044 -25.819 1.00 41.81 293 LEU A O 1
ATOM 2292 N N . ILE A 1 294 ? -11.490 -2.491 -24.555 1.00 43.38 294 ILE A N 1
ATOM 2293 C CA . ILE A 1 294 ? -11.744 -1.598 -23.408 1.00 43.38 294 ILE A CA 1
ATOM 2294 C C . ILE A 1 294 ? -11.098 -2.130 -22.122 1.00 43.38 294 ILE A C 1
ATOM 2296 O O . ILE A 1 294 ? -10.999 -1.407 -21.134 1.00 43.38 294 ILE A O 1
ATOM 2300 N N . GLY A 1 295 ? -10.590 -3.364 -22.137 1.00 39.34 295 GLY A N 1
ATOM 2301 C CA . GLY A 1 295 ? -9.810 -3.935 -21.046 1.00 39.34 295 GLY A CA 1
ATOM 2302 C C . GLY A 1 295 ? -8.478 -3.214 -20.848 1.00 39.34 295 GLY A C 1
ATOM 2303 O O . GLY A 1 295 ? -7.434 -3.681 -21.300 1.00 39.34 295 GLY A O 1
ATOM 2304 N N . PHE A 1 296 ? -8.483 -2.091 -20.127 1.00 51.69 296 PHE A N 1
ATOM 2305 C CA . PHE A 1 296 ? -7.294 -1.694 -19.389 1.00 51.69 296 PHE A CA 1
ATOM 2306 C C . PHE A 1 296 ? -7.164 -2.688 -18.238 1.00 51.69 296 PHE A C 1
ATOM 2308 O O . PHE A 1 296 ? -8.030 -2.742 -17.368 1.00 51.69 296 PHE A O 1
ATOM 2315 N N . PHE A 1 297 ? -6.110 -3.503 -18.322 1.00 44.75 297 PHE A N 1
ATOM 2316 C CA . PHE A 1 297 ? -5.885 -4.727 -17.557 1.00 44.75 297 PHE A CA 1
ATOM 2317 C C . PHE A 1 297 ? -6.806 -5.905 -17.956 1.00 44.75 297 PHE A C 1
ATOM 2319 O O . PHE A 1 297 ? -7.745 -6.250 -17.248 1.00 44.75 297 PHE A O 1
ATOM 2326 N N . GLY A 1 298 ? -6.506 -6.565 -19.088 1.00 45.81 298 GLY A N 1
ATOM 2327 C CA . GLY A 1 298 ? -7.082 -7.882 -19.415 1.00 45.81 298 GLY A CA 1
ATOM 2328 C C . GLY A 1 298 ? -7.089 -8.301 -20.897 1.00 45.81 298 GLY A C 1
ATOM 2329 O O . GLY A 1 298 ? -8.154 -8.311 -21.491 1.00 45.81 298 GLY A O 1
ATOM 2330 N N . GLU A 1 299 ? -5.920 -8.635 -21.479 1.00 49.19 299 GLU A N 1
ATOM 2331 C CA . GLU A 1 299 ? -5.622 -9.781 -22.391 1.00 49.19 299 GLU A CA 1
ATOM 2332 C C . GLU A 1 299 ? -4.356 -9.577 -23.288 1.00 49.19 299 GLU A C 1
ATOM 2334 O O . GLU A 1 299 ? -4.150 -8.558 -23.942 1.00 49.19 299 GLU A O 1
ATOM 2339 N N . LYS A 1 300 ? -3.492 -10.610 -23.288 1.00 52.78 300 LYS A N 1
ATOM 2340 C CA . LYS A 1 300 ? -2.713 -11.262 -24.378 1.00 52.78 300 LYS A CA 1
ATOM 2341 C C . LYS A 1 300 ? -1.847 -10.498 -25.407 1.00 52.78 300 LYS A C 1
ATOM 2343 O O . LYS A 1 300 ? -1.635 -11.042 -26.484 1.00 52.78 300 LYS A O 1
ATOM 2348 N N . ASN A 1 301 ? -1.192 -9.386 -25.057 1.00 60.31 301 ASN A N 1
ATOM 2349 C CA . ASN A 1 301 ? -0.074 -8.792 -25.845 1.00 60.31 301 ASN A CA 1
ATOM 2350 C C . ASN A 1 301 ? -0.534 -7.797 -26.946 1.00 60.31 301 ASN A C 1
ATOM 2352 O O . ASN A 1 301 ? -0.444 -8.094 -28.141 1.00 60.31 301 ASN A O 1
ATOM 2356 N N . PRO A 1 302 ? -1.034 -6.597 -26.581 1.00 64.50 302 PRO A N 1
ATOM 2357 C CA . PRO A 1 302 ? -1.546 -5.636 -27.558 1.00 64.50 302 PRO A CA 1
ATOM 2358 C C . PRO A 1 302 ? -0.445 -5.147 -28.513 1.00 64.50 302 PRO A C 1
ATOM 2360 O O . PRO A 1 302 ? 0.670 -4.824 -28.092 1.00 64.50 302 PRO A O 1
ATOM 2363 N N . ARG A 1 303 ? -0.774 -5.071 -29.811 1.00 67.88 303 ARG A N 1
ATOM 2364 C CA . ARG A 1 303 ? 0.114 -4.566 -30.871 1.00 67.88 303 ARG A CA 1
ATOM 2365 C C . ARG A 1 303 ? -0.053 -3.056 -31.039 1.00 67.88 303 ARG A C 1
ATOM 2367 O O . ARG A 1 303 ? -0.797 -2.597 -31.902 1.00 67.88 303 ARG A O 1
ATOM 2374 N N . ILE A 1 304 ? 0.640 -2.288 -30.203 1.00 72.00 304 ILE A N 1
ATOM 2375 C CA . ILE A 1 304 ? 0.664 -0.820 -30.275 1.00 72.00 304 ILE A CA 1
ATOM 2376 C C . ILE A 1 304 ? 1.790 -0.402 -31.226 1.00 72.00 304 ILE A C 1
ATOM 2378 O O . ILE A 1 304 ? 2.956 -0.654 -30.939 1.00 72.00 304 ILE A O 1
ATOM 2382 N N . ASN A 1 305 ? 1.460 0.191 -32.376 1.00 76.25 305 ASN A N 1
ATOM 2383 C CA . ASN A 1 305 ? 2.472 0.735 -33.292 1.00 76.25 305 ASN A CA 1
ATOM 2384 C C . ASN A 1 305 ? 3.006 2.086 -32.782 1.00 76.25 305 ASN A C 1
ATOM 2386 O O . ASN A 1 305 ? 2.397 2.724 -31.917 1.00 76.25 305 ASN A O 1
ATOM 2390 N N . LYS A 1 306 ? 4.149 2.530 -33.310 1.00 85.12 306 LYS A N 1
ATOM 2391 C CA . LYS A 1 306 ? 4.810 3.769 -32.872 1.00 85.12 306 LYS A CA 1
ATOM 2392 C C . LYS A 1 306 ? 3.903 4.990 -32.997 1.00 85.12 306 LYS A C 1
ATOM 2394 O O . LYS A 1 306 ? 3.891 5.813 -32.081 1.00 85.12 306 LYS A O 1
ATOM 2399 N N . THR A 1 307 ? 3.123 5.107 -34.071 1.00 80.62 307 THR A N 1
ATOM 2400 C CA . THR A 1 307 ? 2.186 6.226 -34.260 1.00 80.62 307 THR A CA 1
ATOM 2401 C C . THR A 1 307 ? 1.166 6.306 -33.122 1.00 80.62 307 THR A C 1
ATOM 2403 O O . THR A 1 307 ? 1.004 7.357 -32.493 1.00 80.62 307 THR A O 1
ATOM 2406 N N . THR A 1 308 ? 0.520 5.185 -32.799 1.00 74.69 308 THR A N 1
ATOM 2407 C CA . THR A 1 308 ? -0.426 5.078 -31.684 1.00 74.69 308 THR A CA 1
ATOM 2408 C C . THR A 1 308 ? 0.268 5.314 -30.344 1.00 74.69 308 THR A C 1
ATOM 2410 O O . THR A 1 308 ? -0.260 6.052 -29.513 1.00 74.69 308 THR A O 1
ATOM 2413 N N . GLY A 1 309 ? 1.469 4.764 -30.146 1.00 76.38 309 GLY A N 1
ATOM 2414 C CA . GLY A 1 309 ? 2.253 4.969 -28.930 1.00 76.38 309 GLY A CA 1
ATOM 2415 C C . GLY A 1 309 ? 2.589 6.443 -28.690 1.00 76.38 309 GLY A C 1
ATOM 2416 O O . GLY A 1 309 ? 2.318 6.966 -27.610 1.00 76.38 309 GLY A O 1
ATOM 2417 N N . LYS A 1 310 ? 3.070 7.163 -29.715 1.00 85.94 310 LYS A N 1
ATOM 2418 C CA . LYS A 1 310 ? 3.339 8.611 -29.630 1.00 85.94 310 LYS A CA 1
ATOM 2419 C C . LYS A 1 310 ? 2.077 9.395 -29.267 1.00 85.94 310 LYS A C 1
ATOM 2421 O O . LYS A 1 310 ? 2.140 10.316 -28.457 1.00 85.94 310 LYS A O 1
ATOM 2426 N N . TYR A 1 311 ? 0.931 9.039 -29.849 1.00 79.88 311 TYR A N 1
ATOM 2427 C CA . TYR A 1 311 ? -0.354 9.658 -29.514 1.00 79.88 311 TYR A CA 1
ATOM 2428 C C . TYR A 1 311 ? -0.754 9.421 -28.045 1.00 79.88 311 TYR A C 1
ATOM 2430 O O . TYR A 1 311 ? -1.149 10.371 -27.368 1.00 79.88 311 TYR A O 1
ATOM 2438 N N . MET A 1 312 ? -0.603 8.195 -27.534 1.00 76.69 312 MET A N 1
ATOM 2439 C CA . MET A 1 312 ? -0.893 7.864 -26.132 1.00 76.69 312 MET A CA 1
ATOM 2440 C C . MET A 1 312 ? 0.011 8.633 -25.160 1.00 76.69 312 MET A C 1
ATOM 2442 O O . MET A 1 312 ? -0.491 9.241 -24.219 1.00 76.69 312 MET A O 1
ATOM 2446 N N . ILE A 1 313 ? 1.320 8.683 -25.419 1.00 77.25 313 ILE A N 1
ATOM 2447 C CA . ILE A 1 313 ? 2.279 9.398 -24.561 1.00 77.25 313 ILE A CA 1
ATOM 2448 C C . ILE A 1 313 ? 1.992 10.899 -24.562 1.00 77.25 313 ILE A C 1
ATOM 2450 O O . ILE A 1 313 ? 1.861 11.508 -23.503 1.00 77.25 313 ILE A O 1
ATOM 2454 N N . ARG A 1 314 ? 1.785 11.499 -25.740 1.00 83.62 314 ARG A N 1
ATOM 2455 C CA . ARG A 1 314 ? 1.443 12.925 -25.863 1.00 83.62 314 ARG A CA 1
ATOM 2456 C C . ARG A 1 314 ? 0.222 13.306 -25.032 1.00 83.62 314 ARG A C 1
ATOM 2458 O O . ARG A 1 314 ? 0.154 14.404 -24.499 1.00 83.62 314 ARG A O 1
ATOM 2465 N N . LYS A 1 315 ? -0.751 12.404 -24.944 1.00 76.12 315 LYS A N 1
ATOM 2466 C CA . LYS A 1 315 ? -1.995 12.614 -24.213 1.00 76.12 315 LYS A CA 1
ATOM 2467 C C . LYS A 1 315 ? -1.799 12.628 -22.696 1.00 76.12 315 LYS A C 1
ATOM 2469 O O . LYS A 1 315 ? -2.463 13.433 -22.049 1.00 76.12 315 LYS A O 1
ATOM 2474 N N . PHE A 1 316 ? -0.910 11.795 -22.148 1.00 70.50 316 PHE A N 1
ATOM 2475 C CA . PHE A 1 316 ? -0.552 11.856 -20.725 1.00 70.50 316 PHE A CA 1
ATOM 2476 C C . PHE A 1 316 ? 0.094 13.203 -20.390 1.00 70.50 316 PHE A C 1
ATOM 2478 O O . PHE A 1 316 ? -0.348 13.898 -19.486 1.00 70.50 316 PHE A O 1
ATOM 2485 N N . PHE A 1 317 ? 1.054 13.639 -21.205 1.00 79.44 317 PHE A N 1
ATOM 2486 C CA . PHE A 1 317 ? 1.846 14.843 -20.940 1.00 79.44 317 PHE A CA 1
ATOM 2487 C C . PHE A 1 317 ? 1.319 16.107 -21.635 1.00 79.44 317 PHE A C 1
ATOM 2489 O O . PHE A 1 317 ? 2.062 17.069 -21.799 1.00 79.44 317 PHE A O 1
ATOM 2496 N N . LYS A 1 318 ? 0.051 16.139 -22.066 1.00 81.44 318 LYS A N 1
ATOM 2497 C CA . LYS A 1 318 ? -0.492 17.219 -22.918 1.00 81.44 318 LYS A CA 1
ATOM 2498 C C . LYS A 1 318 ? -0.385 18.616 -22.292 1.00 81.44 318 LYS A C 1
ATOM 2500 O O . LYS A 1 318 ? -0.248 19.593 -23.018 1.00 81.44 318 LYS A O 1
ATOM 2505 N N . ASP A 1 319 ? -0.466 18.684 -20.963 1.00 77.44 319 ASP A N 1
ATOM 2506 C CA . ASP A 1 319 ? -0.464 19.929 -20.192 1.00 77.44 319 ASP A CA 1
ATOM 2507 C C . ASP A 1 319 ? 0.965 20.345 -19.779 1.00 77.44 319 ASP A C 1
ATOM 2509 O O . ASP A 1 319 ? 1.154 21.368 -19.122 1.00 77.44 319 ASP A O 1
ATOM 2513 N N . PHE A 1 320 ? 1.990 19.570 -20.164 1.00 77.81 320 PHE A N 1
ATOM 2514 C CA . PHE A 1 320 ? 3.388 19.920 -19.913 1.00 77.81 320 PHE A CA 1
ATOM 2515 C C . PHE A 1 320 ? 3.857 21.003 -20.898 1.00 77.81 320 PHE A C 1
ATOM 2517 O O . PHE A 1 320 ? 3.385 21.048 -22.032 1.00 77.81 320 PHE A O 1
ATOM 2524 N N . PRO A 1 321 ? 4.850 21.836 -20.531 1.00 79.94 321 PRO A N 1
ATOM 2525 C CA . PRO A 1 321 ? 5.355 22.896 -21.410 1.00 79.94 321 PRO A CA 1
ATOM 2526 C C . PRO A 1 321 ? 5.914 22.408 -22.757 1.00 79.94 321 PRO A C 1
ATOM 2528 O O . PRO A 1 321 ? 5.911 23.157 -23.730 1.00 79.94 321 PRO A O 1
ATOM 2531 N N . ASN A 1 322 ? 6.422 21.171 -22.827 1.00 85.56 322 ASN A N 1
ATOM 2532 C CA . ASN A 1 322 ? 7.004 20.605 -24.046 1.00 85.56 322 ASN A CA 1
ATOM 2533 C C . ASN A 1 322 ? 6.686 19.101 -24.197 1.00 85.56 322 ASN A C 1
ATOM 2535 O O . ASN A 1 322 ? 7.565 18.256 -23.990 1.00 85.56 322 ASN A O 1
ATOM 2539 N N . PRO A 1 323 ? 5.444 18.745 -24.575 1.00 84.12 323 PRO A N 1
ATOM 2540 C CA . PRO A 1 323 ? 5.018 17.350 -24.675 1.00 84.12 323 PRO A CA 1
ATOM 2541 C C . PRO A 1 323 ? 5.795 16.574 -25.746 1.00 84.12 323 PRO A C 1
ATOM 2543 O O . PRO A 1 323 ? 6.056 15.387 -25.575 1.00 84.12 323 PRO A O 1
ATOM 2546 N N . GLU A 1 324 ? 6.237 17.225 -26.828 1.00 90.00 324 GLU A N 1
ATOM 2547 C CA . GLU A 1 324 ? 6.998 16.560 -27.899 1.00 90.00 324 GLU A CA 1
ATOM 2548 C C . GLU A 1 324 ? 8.398 16.123 -27.462 1.00 90.00 324 GLU A C 1
ATOM 2550 O O . GLU A 1 324 ? 8.934 15.143 -27.982 1.00 90.00 324 GLU A O 1
ATOM 2555 N N . SER A 1 325 ? 9.018 16.825 -26.510 1.00 87.31 325 SER A N 1
ATOM 2556 C CA . SER A 1 325 ? 10.282 16.365 -25.927 1.00 87.31 325 SER A CA 1
ATOM 2557 C C . SER A 1 325 ? 10.088 15.075 -25.137 1.00 87.31 325 SER A C 1
ATOM 2559 O O . SER A 1 325 ? 10.908 14.167 -25.244 1.00 87.31 325 SER A O 1
ATOM 2561 N N . VAL A 1 326 ? 8.986 14.971 -24.391 1.00 84.25 326 VAL A N 1
ATOM 2562 C CA . VAL A 1 326 ? 8.647 13.769 -23.621 1.00 84.25 326 VAL A CA 1
ATOM 2563 C C . VAL A 1 326 ? 8.315 12.609 -24.560 1.00 84.25 326 VAL A C 1
ATOM 2565 O O . VAL A 1 326 ? 8.838 11.511 -24.404 1.00 84.25 326 VAL A O 1
ATOM 2568 N N . VAL A 1 327 ? 7.530 12.862 -25.611 1.00 88.38 327 VAL A N 1
ATOM 2569 C CA . VAL A 1 327 ? 7.241 11.858 -26.646 1.00 88.38 327 VAL A CA 1
ATOM 2570 C C . VAL A 1 327 ? 8.527 11.334 -27.287 1.00 88.38 327 VAL A C 1
ATOM 2572 O O . VAL A 1 327 ? 8.666 10.124 -27.438 1.00 88.38 327 VAL A O 1
ATOM 2575 N N . ARG A 1 328 ? 9.479 12.212 -27.636 1.00 86.75 328 ARG A N 1
ATOM 2576 C CA . ARG A 1 328 ? 10.774 11.806 -28.210 1.00 86.75 328 ARG A CA 1
ATOM 2577 C C . ARG A 1 328 ? 11.673 11.072 -27.220 1.00 86.75 328 ARG A C 1
ATOM 2579 O O . ARG A 1 328 ? 12.451 10.237 -27.658 1.00 86.75 328 ARG A O 1
ATOM 2586 N N . HIS A 1 329 ? 11.569 11.362 -25.925 1.00 86.06 329 HIS A N 1
ATOM 2587 C CA . HIS A 1 329 ? 12.310 10.645 -24.889 1.00 86.06 329 HIS A CA 1
ATOM 2588 C C . HIS A 1 329 ? 11.896 9.168 -24.825 1.00 86.06 329 HIS A C 1
ATOM 2590 O O . HIS A 1 329 ? 12.749 8.287 -24.884 1.00 86.06 329 HIS A O 1
ATOM 2596 N N . TYR A 1 330 ? 10.590 8.890 -24.776 1.00 82.81 330 TYR A N 1
ATOM 2597 C CA . TYR A 1 330 ? 10.089 7.514 -24.700 1.00 82.81 330 TYR A CA 1
ATOM 2598 C C . TYR A 1 330 ? 10.047 6.805 -26.060 1.00 82.81 330 TYR A C 1
ATOM 2600 O O . TYR A 1 330 ? 10.306 5.606 -26.139 1.00 82.81 330 TYR A O 1
ATOM 2608 N N . LEU A 1 331 ? 9.728 7.515 -27.145 1.00 87.62 331 LEU A N 1
ATOM 2609 C CA . LEU A 1 331 ? 9.646 6.966 -28.503 1.00 87.62 331 LEU A CA 1
ATOM 2610 C C . LEU A 1 331 ? 10.455 7.818 -29.497 1.00 87.62 331 LEU A C 1
ATOM 2612 O O . LEU A 1 331 ? 9.863 8.598 -30.261 1.00 87.62 331 LEU A O 1
ATOM 2616 N N . PRO A 1 332 ? 11.793 7.653 -29.522 1.00 86.06 332 PRO A N 1
ATOM 2617 C CA . PRO A 1 332 ? 12.669 8.355 -30.455 1.00 86.06 332 PRO A CA 1
ATOM 2618 C C . PRO A 1 332 ? 12.352 8.063 -31.933 1.00 86.06 332 PRO A C 1
ATOM 2620 O O . PRO A 1 332 ? 11.616 7.133 -32.286 1.00 86.06 332 PRO A O 1
ATOM 2623 N N . ASP A 1 333 ? 12.874 8.892 -32.837 1.00 85.38 333 ASP A N 1
ATOM 2624 C CA . ASP A 1 333 ? 12.494 8.865 -34.256 1.00 85.38 333 ASP A CA 1
ATOM 2625 C C . ASP A 1 333 ? 13.046 7.665 -35.043 1.00 85.38 333 ASP A C 1
ATOM 2627 O O . ASP A 1 333 ? 12.430 7.275 -36.034 1.00 85.38 333 ASP A O 1
ATOM 2631 N N . ASP A 1 334 ? 14.081 6.997 -34.545 1.00 87.12 334 ASP A N 1
ATOM 2632 C CA . ASP A 1 334 ? 14.692 5.785 -35.108 1.00 87.12 334 ASP A CA 1
ATOM 2633 C C . ASP A 1 334 ? 13.946 4.479 -34.763 1.00 87.12 334 ASP A C 1
ATOM 2635 O O . ASP A 1 334 ? 14.135 3.465 -35.433 1.00 87.12 334 ASP A O 1
ATOM 2639 N N . VAL A 1 335 ? 13.047 4.494 -33.770 1.00 85.19 335 VAL A N 1
ATOM 2640 C CA . VAL A 1 335 ? 12.221 3.326 -33.413 1.00 85.19 335 VAL A CA 1
ATOM 2641 C C . VAL A 1 335 ? 11.376 2.877 -34.621 1.00 85.19 335 VAL A C 1
ATOM 2643 O O . VAL A 1 335 ? 10.651 3.705 -35.181 1.00 85.19 335 VAL A O 1
ATOM 2646 N N . PRO A 1 336 ? 11.393 1.593 -35.023 1.00 87.94 336 PRO A N 1
ATOM 2647 C CA . PRO A 1 336 ? 10.558 1.104 -36.120 1.00 87.94 336 PRO A CA 1
ATOM 2648 C C . PRO A 1 336 ? 9.056 1.205 -35.823 1.00 87.94 336 PRO A C 1
ATOM 2650 O O . PRO A 1 336 ? 8.620 0.997 -34.691 1.00 87.94 336 PRO A O 1
ATOM 2653 N N . GLU A 1 337 ? 8.239 1.440 -36.855 1.00 87.25 337 GLU A N 1
ATOM 2654 C CA . GLU A 1 337 ? 6.781 1.614 -36.707 1.00 87.25 337 GLU A CA 1
ATOM 2655 C C . GLU A 1 337 ? 6.096 0.409 -36.041 1.00 87.25 337 GLU A C 1
ATOM 2657 O O . GLU A 1 337 ? 5.150 0.560 -35.269 1.00 87.25 337 GLU A O 1
ATOM 2662 N N . HIS A 1 338 ? 6.599 -0.795 -36.312 1.00 86.19 338 HIS A N 1
ATOM 2663 C CA . HIS A 1 338 ? 6.029 -2.065 -35.862 1.00 86.19 338 HIS A CA 1
ATOM 2664 C C . HIS A 1 338 ? 6.846 -2.742 -34.755 1.00 86.19 338 HIS A C 1
ATOM 2666 O O . HIS A 1 338 ? 6.715 -3.945 -34.544 1.00 86.19 338 HIS A O 1
ATOM 2672 N N . ALA A 1 339 ? 7.673 -1.987 -34.023 1.00 82.25 339 ALA A N 1
ATOM 2673 C CA . ALA A 1 339 ? 8.375 -2.475 -32.834 1.00 82.25 339 ALA A CA 1
ATOM 2674 C C . ALA A 1 339 ? 7.405 -2.642 -31.642 1.00 82.25 339 ALA A C 1
ATOM 2676 O O . ALA A 1 339 ? 7.556 -1.994 -30.610 1.00 82.25 339 ALA A O 1
ATOM 2677 N N . TYR A 1 340 ? 6.370 -3.474 -31.805 1.00 76.94 340 TYR A N 1
ATOM 2678 C CA . TYR A 1 340 ? 5.184 -3.516 -30.944 1.00 76.94 340 TYR A CA 1
ATOM 2679 C C . TYR A 1 340 ? 5.496 -3.728 -29.460 1.00 76.94 340 TYR A C 1
ATOM 2681 O O . TYR A 1 340 ? 4.897 -3.062 -28.621 1.00 76.94 340 TYR A O 1
ATOM 2689 N N . ASP A 1 341 ? 6.426 -4.627 -29.130 1.00 74.19 341 ASP A N 1
ATOM 2690 C CA . ASP A 1 341 ? 6.775 -4.915 -27.735 1.00 74.19 341 ASP A CA 1
ATOM 2691 C C . ASP A 1 341 ? 7.518 -3.744 -27.083 1.00 74.19 341 ASP A C 1
ATOM 2693 O O . ASP A 1 341 ? 7.146 -3.321 -25.989 1.00 74.19 341 ASP A O 1
ATOM 2697 N N . PHE A 1 342 ? 8.489 -3.152 -27.788 1.00 79.81 342 PHE A N 1
ATOM 2698 C CA . PHE A 1 342 ? 9.197 -1.957 -27.325 1.00 79.81 342 PHE A CA 1
ATOM 2699 C C . PHE A 1 342 ? 8.247 -0.768 -27.166 1.00 79.81 342 PHE A C 1
ATOM 2701 O O . PHE A 1 342 ? 8.241 -0.107 -26.132 1.00 79.81 342 PHE A O 1
ATOM 2708 N N . VAL A 1 343 ? 7.398 -0.512 -28.166 1.00 74.56 343 VAL A N 1
ATOM 2709 C CA . VAL A 1 343 ? 6.434 0.592 -28.116 1.00 74.56 343 VAL A CA 1
ATOM 2710 C C . VAL A 1 343 ? 5.452 0.397 -26.965 1.00 74.56 343 VAL A C 1
ATOM 2712 O O . VAL A 1 343 ? 5.196 1.341 -26.220 1.00 74.56 343 VAL A O 1
ATOM 2715 N N . ARG A 1 344 ? 4.926 -0.820 -26.780 1.00 75.94 344 ARG A N 1
ATOM 2716 C CA . ARG A 1 344 ? 4.036 -1.143 -25.659 1.00 75.94 344 ARG A CA 1
ATOM 2717 C C . ARG A 1 344 ? 4.720 -0.907 -24.316 1.00 75.94 344 ARG A C 1
ATOM 2719 O O . ARG A 1 344 ? 4.106 -0.293 -23.447 1.00 75.94 344 ARG A O 1
ATOM 2726 N N . PHE A 1 345 ? 5.961 -1.364 -24.160 1.00 75.81 345 PHE A N 1
ATOM 2727 C CA . PHE A 1 345 ? 6.745 -1.145 -22.947 1.00 75.81 345 PHE A CA 1
ATOM 2728 C C . PHE A 1 345 ? 6.919 0.351 -22.668 1.00 75.81 345 PHE A C 1
ATOM 2730 O O . PHE A 1 345 ? 6.546 0.810 -21.599 1.00 75.81 345 PHE A O 1
ATOM 2737 N N . GLN A 1 346 ? 7.347 1.141 -23.656 1.00 81.56 346 GLN A N 1
ATOM 2738 C CA . GLN A 1 346 ? 7.559 2.582 -23.481 1.00 81.56 346 GLN A CA 1
ATOM 2739 C C . GLN A 1 346 ? 6.273 3.355 -23.177 1.00 81.56 346 GLN A C 1
ATOM 2741 O O . GLN A 1 346 ? 6.298 4.298 -22.391 1.00 81.56 346 GLN A O 1
ATOM 2746 N N . VAL A 1 347 ? 5.137 2.958 -23.757 1.00 75.81 347 VAL A N 1
ATOM 2747 C CA . VAL A 1 347 ? 3.831 3.541 -23.413 1.00 75.81 347 VAL A CA 1
ATOM 2748 C C . VAL A 1 347 ? 3.444 3.205 -21.972 1.00 75.81 347 VAL A C 1
ATOM 2750 O O . VAL A 1 347 ? 2.952 4.082 -21.264 1.00 75.81 347 VAL A O 1
ATOM 2753 N N . ALA A 1 348 ? 3.667 1.963 -21.533 1.00 73.25 348 ALA A N 1
ATOM 2754 C CA . ALA A 1 348 ? 3.393 1.543 -20.161 1.00 73.25 348 ALA A CA 1
ATOM 2755 C C . ALA A 1 348 ? 4.298 2.270 -19.154 1.00 73.25 348 ALA A C 1
ATOM 2757 O O . ALA A 1 348 ? 3.792 2.777 -18.157 1.00 73.25 348 ALA A O 1
ATOM 2758 N N . THR A 1 349 ? 5.594 2.399 -19.451 1.00 75.50 349 THR A N 1
ATOM 2759 C CA . THR A 1 349 ? 6.561 3.160 -18.646 1.00 75.50 349 THR A CA 1
ATOM 2760 C C . THR A 1 349 ? 6.164 4.628 -18.555 1.00 75.50 349 THR A C 1
ATOM 2762 O O . THR A 1 349 ? 6.017 5.150 -17.459 1.00 75.50 349 THR A O 1
ATOM 2765 N N . ALA A 1 350 ? 5.871 5.279 -19.685 1.00 74.25 350 ALA A N 1
ATOM 2766 C CA . ALA A 1 350 ? 5.438 6.676 -19.706 1.00 74.25 350 ALA A CA 1
ATOM 2767 C C . ALA A 1 350 ? 4.147 6.908 -18.900 1.00 74.25 350 ALA A C 1
ATOM 2769 O O . ALA A 1 350 ? 4.009 7.924 -18.220 1.00 74.25 350 ALA A O 1
ATOM 2770 N N . ALA A 1 351 ? 3.201 5.965 -18.965 1.00 74.38 351 ALA A N 1
ATOM 2771 C CA . ALA A 1 351 ? 1.996 6.003 -18.147 1.00 74.38 351 ALA A CA 1
ATOM 2772 C C . ALA A 1 351 ? 2.323 5.824 -16.655 1.00 74.38 351 ALA A C 1
ATOM 2774 O O . ALA A 1 351 ? 1.820 6.586 -15.839 1.00 74.38 351 ALA A O 1
ATOM 2775 N N . GLY A 1 352 ? 3.168 4.855 -16.293 1.00 72.25 352 GLY A N 1
ATOM 2776 C CA . GLY A 1 352 ? 3.595 4.621 -14.911 1.00 72.25 352 GLY A CA 1
ATOM 2777 C C . GLY A 1 352 ? 4.347 5.812 -14.313 1.00 72.25 352 GLY A C 1
ATOM 2778 O O . GLY A 1 352 ? 4.061 6.211 -13.186 1.00 72.25 352 GLY A O 1
ATOM 2779 N N . ASP A 1 353 ? 5.230 6.436 -15.090 1.00 74.88 353 ASP A N 1
ATOM 2780 C CA . ASP A 1 353 ? 5.978 7.622 -14.677 1.00 74.88 353 ASP A CA 1
ATOM 2781 C C . ASP A 1 353 ? 5.045 8.799 -14.402 1.00 74.88 353 ASP A C 1
ATOM 2783 O O . ASP A 1 353 ? 5.120 9.431 -13.347 1.00 74.88 353 ASP A O 1
ATOM 2787 N N . PHE A 1 354 ? 4.109 9.047 -15.321 1.00 73.19 354 PHE A N 1
ATOM 2788 C CA . PHE A 1 354 ? 3.119 10.108 -15.180 1.00 73.19 354 PHE A CA 1
ATOM 2789 C C . PHE A 1 354 ? 2.165 9.872 -14.003 1.00 73.19 354 PHE A C 1
ATOM 2791 O O . PHE A 1 354 ? 1.862 10.800 -13.254 1.00 73.19 354 PHE A O 1
ATOM 2798 N N . LEU A 1 355 ? 1.663 8.642 -13.862 1.00 70.81 355 LEU A N 1
ATOM 2799 C CA . LEU A 1 355 ? 0.588 8.328 -12.925 1.00 70.81 355 LEU A CA 1
ATOM 2800 C C . LEU A 1 355 ? 1.089 8.030 -11.507 1.00 70.81 355 LEU A C 1
ATOM 2802 O O . LEU A 1 355 ? 0.337 8.218 -10.559 1.00 70.81 355 LEU A O 1
ATOM 2806 N N . VAL A 1 356 ? 2.317 7.539 -11.352 1.00 73.75 356 VAL A N 1
ATOM 2807 C CA . VAL A 1 356 ? 2.807 6.998 -10.077 1.00 73.75 356 VAL A CA 1
ATOM 2808 C C . VAL A 1 356 ? 4.204 7.513 -9.758 1.00 73.75 356 VAL A C 1
ATOM 2810 O O . VAL A 1 356 ? 4.378 8.211 -8.763 1.00 73.75 356 VAL A O 1
ATOM 2813 N N . VAL A 1 357 ? 5.205 7.190 -10.585 1.00 76.06 357 VAL A N 1
ATOM 2814 C CA . VAL A 1 357 ? 6.614 7.329 -10.179 1.00 76.06 357 VAL A CA 1
ATOM 2815 C C . VAL A 1 357 ? 6.983 8.791 -9.941 1.00 76.06 357 VAL A C 1
ATOM 2817 O O . VAL A 1 357 ? 7.528 9.112 -8.888 1.00 76.06 357 VAL A O 1
ATOM 2820 N N . CYS A 1 358 ? 6.668 9.700 -10.869 1.00 73.75 358 CYS A N 1
ATOM 2821 C CA . CYS A 1 358 ? 7.030 11.109 -10.711 1.00 73.75 358 CYS A CA 1
ATOM 2822 C C . CYS A 1 358 ? 6.289 11.788 -9.539 1.00 73.75 358 CYS A C 1
ATOM 2824 O O . CYS A 1 358 ? 6.959 12.450 -8.744 1.00 73.75 358 CYS A O 1
ATOM 2826 N N . PRO A 1 359 ? 4.957 11.634 -9.368 1.00 73.12 359 PRO A N 1
ATOM 2827 C CA . PRO A 1 359 ? 4.260 12.147 -8.186 1.00 73.12 359 PRO A CA 1
ATOM 2828 C C . PRO A 1 359 ? 4.783 11.592 -6.852 1.00 73.12 359 PRO A C 1
ATOM 2830 O O . PRO A 1 359 ? 4.844 12.339 -5.870 1.00 73.12 359 PRO A O 1
ATOM 2833 N N . ASP A 1 360 ? 5.158 10.311 -6.801 1.00 73.12 360 ASP A N 1
ATOM 2834 C CA . ASP A 1 360 ? 5.676 9.659 -5.592 1.00 73.12 360 ASP A CA 1
ATOM 2835 C C . ASP A 1 360 ? 7.078 10.160 -5.245 1.00 73.12 360 ASP A C 1
ATOM 2837 O O . ASP A 1 360 ? 7.326 10.545 -4.101 1.00 73.12 360 ASP A O 1
ATOM 2841 N N . VAL A 1 361 ? 7.973 10.231 -6.239 1.00 73.12 361 VAL A N 1
ATOM 2842 C CA . VAL A 1 361 ? 9.326 10.786 -6.075 1.00 73.12 361 VAL A CA 1
ATOM 2843 C C . VAL A 1 361 ? 9.250 12.242 -5.632 1.00 73.12 361 VAL A C 1
ATOM 2845 O O . VAL A 1 361 ? 9.900 12.611 -4.659 1.00 73.12 361 VAL A O 1
ATOM 2848 N N . TYR A 1 362 ? 8.393 13.050 -6.263 1.00 75.06 362 TYR A N 1
ATOM 2849 C CA . TYR A 1 362 ? 8.200 14.440 -5.857 1.00 75.06 362 TYR A CA 1
ATOM 2850 C C . TYR A 1 362 ? 7.736 14.543 -4.399 1.00 75.06 362 TYR A C 1
ATOM 2852 O O . TYR A 1 362 ? 8.287 15.321 -3.625 1.00 75.06 362 TYR A O 1
ATOM 2860 N N . HIS A 1 363 ? 6.753 13.738 -3.982 1.00 74.62 363 HIS A N 1
ATOM 2861 C CA . HIS A 1 363 ? 6.301 13.734 -2.590 1.00 74.62 363 HIS A CA 1
ATOM 2862 C C . HIS A 1 363 ? 7.427 13.332 -1.622 1.00 74.62 363 HIS A C 1
ATOM 2864 O O . HIS A 1 363 ? 7.626 13.990 -0.600 1.00 74.62 363 HIS A O 1
ATOM 2870 N N . ALA A 1 364 ? 8.187 12.288 -1.960 1.00 73.50 364 ALA A N 1
ATOM 2871 C CA . ALA A 1 364 ? 9.321 11.810 -1.179 1.00 73.50 364 ALA A CA 1
ATOM 2872 C C . ALA A 1 364 ? 10.412 12.885 -1.016 1.00 73.50 364 ALA A C 1
ATOM 2874 O O . ALA A 1 364 ? 10.871 13.122 0.103 1.00 73.50 364 ALA A O 1
ATOM 2875 N N . GLU A 1 365 ? 10.781 13.576 -2.097 1.00 73.44 365 GLU A N 1
ATOM 2876 C CA . GLU A 1 365 ? 11.744 14.683 -2.079 1.00 73.44 365 GLU A CA 1
ATOM 2877 C C . GLU A 1 365 ? 11.250 15.834 -1.197 1.00 73.44 365 GLU A C 1
ATOM 2879 O O . GLU A 1 365 ? 11.976 16.287 -0.314 1.00 73.44 365 GLU A O 1
ATOM 2884 N N . GLN A 1 366 ? 9.985 16.240 -1.341 1.00 75.00 366 GLN A N 1
ATOM 2885 C CA . GLN A 1 366 ? 9.397 17.302 -0.519 1.00 75.00 366 GLN A CA 1
ATOM 2886 C C . GLN A 1 366 ? 9.352 16.945 0.977 1.00 75.00 366 GLN A C 1
ATOM 2888 O O . GLN A 1 366 ? 9.509 17.818 1.836 1.00 75.00 366 GLN A O 1
ATOM 2893 N N . CYS A 1 367 ? 9.151 15.670 1.320 1.00 71.25 367 CYS A N 1
ATOM 2894 C CA . CYS A 1 367 ? 9.258 15.192 2.698 1.00 71.25 367 CYS A CA 1
ATOM 2895 C C . CYS A 1 367 ? 10.706 15.233 3.212 1.00 71.25 367 CYS A C 1
ATOM 2897 O O . CYS A 1 367 ? 10.936 15.647 4.352 1.00 71.25 367 CYS A O 1
ATOM 2899 N N . ALA A 1 368 ? 11.673 14.824 2.388 1.00 72.75 368 ALA A N 1
ATOM 2900 C CA . ALA A 1 368 ? 13.089 14.808 2.746 1.00 72.75 368 ALA A CA 1
ATOM 2901 C C . ALA A 1 368 ? 13.657 16.226 2.930 1.00 72.75 368 ALA A C 1
ATOM 2903 O O . ALA A 1 368 ? 14.327 16.491 3.928 1.00 72.75 368 ALA A O 1
ATOM 2904 N N . GLU A 1 369 ? 13.322 17.163 2.037 1.00 72.19 369 GLU A N 1
ATOM 2905 C CA . GLU A 1 369 ? 13.722 18.579 2.116 1.00 72.19 369 GLU A CA 1
ATOM 2906 C C . GLU A 1 369 ? 13.247 19.253 3.411 1.00 72.19 369 GLU A C 1
ATOM 2908 O O . GLU A 1 369 ? 13.918 20.132 3.952 1.00 72.19 369 GLU A O 1
ATOM 2913 N N . LYS A 1 370 ? 12.111 18.806 3.955 1.00 79.94 370 LYS A N 1
ATOM 2914 C CA . LYS A 1 370 ? 11.561 19.277 5.236 1.00 79.94 370 LYS A CA 1
ATOM 2915 C C . LYS A 1 370 ? 12.137 18.549 6.459 1.00 79.94 370 LYS A C 1
ATOM 2917 O O . LYS A 1 370 ? 11.633 18.727 7.565 1.00 79.94 370 LYS A O 1
ATOM 2922 N N . GLY A 1 371 ? 13.184 17.740 6.280 1.00 72.75 371 GLY A N 1
ATOM 2923 C CA . GLY A 1 371 ? 13.890 17.030 7.351 1.00 72.75 371 GLY A CA 1
ATOM 2924 C C . GLY A 1 371 ? 13.319 15.651 7.701 1.00 72.75 371 GLY A C 1
ATOM 2925 O O . GLY A 1 371 ? 13.748 15.044 8.685 1.00 72.75 371 GLY A O 1
ATOM 2926 N N . GLY A 1 372 ? 12.361 15.138 6.923 1.00 74.12 372 GLY A N 1
ATOM 2927 C CA . GLY A 1 372 ? 11.836 13.785 7.086 1.00 74.12 372 GLY A CA 1
ATOM 2928 C C . GLY A 1 372 ? 12.864 12.716 6.704 1.00 74.12 372 GLY A C 1
ATOM 2929 O O . GLY A 1 372 ? 13.614 12.866 5.742 1.00 74.12 372 GLY A O 1
ATOM 2930 N N . LYS A 1 373 ? 12.885 11.594 7.431 1.00 77.88 373 LYS A N 1
ATOM 2931 C CA . LYS A 1 373 ? 13.656 10.406 7.028 1.00 77.88 373 LYS A CA 1
ATOM 2932 C C . LYS A 1 373 ? 12.826 9.592 6.047 1.00 77.88 373 LYS A C 1
ATOM 2934 O O . LYS A 1 373 ? 11.860 8.949 6.453 1.00 77.88 373 LYS A O 1
ATOM 2939 N N . VAL A 1 374 ? 13.197 9.651 4.774 1.00 74.75 374 VAL A N 1
ATOM 2940 C CA . VAL A 1 374 ? 12.438 9.039 3.682 1.00 74.75 374 VAL A CA 1
ATOM 2941 C C . VAL A 1 374 ? 13.189 7.841 3.122 1.00 74.75 374 VAL A C 1
ATOM 2943 O O . VAL A 1 374 ? 14.390 7.902 2.868 1.00 74.75 374 VAL A O 1
ATOM 2946 N N . TYR A 1 375 ? 12.452 6.756 2.914 1.00 76.62 375 TYR A N 1
ATOM 2947 C CA . TYR A 1 375 ? 12.940 5.529 2.305 1.00 76.62 375 TYR A CA 1
ATOM 2948 C C . TYR A 1 375 ? 12.053 5.202 1.115 1.00 76.62 375 TYR A C 1
ATOM 2950 O O . TYR A 1 375 ? 10.832 5.295 1.208 1.00 76.62 375 TYR A O 1
ATOM 2958 N N . SER A 1 376 ? 12.666 4.847 -0.005 1.00 70.69 376 SER A N 1
ATOM 2959 C CA . SER A 1 376 ? 11.964 4.485 -1.235 1.00 70.69 376 SER A CA 1
ATOM 2960 C C . SER A 1 376 ? 12.377 3.081 -1.645 1.00 70.69 376 SER A C 1
ATOM 2962 O O . SER A 1 376 ? 13.540 2.709 -1.490 1.00 70.69 376 SER A O 1
ATOM 2964 N N . TYR A 1 377 ? 11.434 2.310 -2.175 1.00 68.38 377 TYR A N 1
ATOM 2965 C CA . TYR A 1 377 ? 11.701 1.002 -2.757 1.00 68.38 377 TYR A CA 1
ATOM 2966 C C . TYR A 1 377 ? 10.965 0.873 -4.089 1.00 68.38 377 TYR A C 1
ATOM 2968 O O . TYR A 1 377 ? 9.936 1.508 -4.301 1.00 68.38 377 TYR A O 1
ATOM 2976 N N . PHE A 1 378 ? 11.491 0.026 -4.971 1.00 70.31 378 PHE A N 1
ATOM 2977 C CA . PHE A 1 378 ? 10.828 -0.371 -6.208 1.00 70.31 378 PHE A CA 1
ATOM 2978 C C . PHE A 1 378 ? 10.483 -1.849 -6.119 1.00 70.31 378 PHE A C 1
ATOM 2980 O O . PHE A 1 378 ? 11.358 -2.688 -5.896 1.00 70.31 378 PHE A O 1
ATOM 2987 N N . TRP A 1 379 ? 9.204 -2.170 -6.286 1.00 75.81 379 TRP A N 1
ATOM 2988 C CA . TRP A 1 379 ? 8.765 -3.548 -6.419 1.00 75.81 379 TRP A CA 1
ATOM 2989 C C . TRP A 1 379 ? 8.849 -3.967 -7.880 1.00 75.81 379 TRP A C 1
ATOM 2991 O O . TRP A 1 379 ? 8.180 -3.389 -8.733 1.00 75.81 379 TRP A O 1
ATOM 3001 N N . ILE A 1 380 ? 9.679 -4.967 -8.163 1.00 73.88 380 ILE A N 1
ATOM 3002 C CA . ILE A 1 380 ? 9.864 -5.465 -9.530 1.00 73.88 380 ILE A CA 1
ATOM 3003 C C . ILE A 1 380 ? 9.626 -6.972 -9.658 1.00 73.88 380 ILE A C 1
ATOM 3005 O O . ILE A 1 380 ? 9.786 -7.532 -10.737 1.00 73.88 380 ILE A O 1
ATOM 3009 N N . HIS A 1 381 ? 9.252 -7.641 -8.565 1.00 78.75 381 HIS A N 1
ATOM 3010 C CA . HIS A 1 381 ? 8.987 -9.075 -8.580 1.00 78.75 381 HIS A CA 1
ATOM 3011 C C . HIS A 1 381 ? 7.603 -9.357 -9.160 1.00 78.75 381 HIS A C 1
ATOM 3013 O O . HIS A 1 381 ? 6.595 -8.828 -8.690 1.00 78.75 381 HIS A O 1
ATOM 3019 N N . ARG A 1 382 ? 7.541 -10.219 -10.174 1.00 83.25 382 ARG A N 1
ATOM 3020 C CA . ARG A 1 382 ? 6.276 -10.708 -10.712 1.00 83.25 382 ARG A CA 1
ATOM 3021 C C . ARG A 1 382 ? 5.837 -11.939 -9.910 1.00 83.25 382 ARG A C 1
ATOM 3023 O O . ARG A 1 382 ? 6.526 -12.953 -9.986 1.00 83.25 382 ARG A O 1
ATOM 3030 N N . PRO A 1 383 ? 4.676 -11.901 -9.235 1.00 83.94 383 PRO A N 1
ATOM 3031 C CA . PRO A 1 383 ? 4.169 -13.071 -8.533 1.00 83.94 383 PRO A CA 1
ATOM 3032 C C . PRO A 1 383 ? 3.906 -14.232 -9.490 1.00 83.94 383 PRO A C 1
ATOM 3034 O O . PRO A 1 383 ? 3.394 -14.016 -10.596 1.00 83.94 383 PRO A O 1
ATOM 3037 N N . SER A 1 384 ? 4.197 -15.459 -9.066 1.00 83.69 384 SER A N 1
ATOM 3038 C CA . SER A 1 384 ? 3.880 -16.642 -9.875 1.00 83.69 384 SER A CA 1
ATOM 3039 C C . SER A 1 384 ? 2.372 -16.892 -10.011 1.00 83.69 384 SER A C 1
ATOM 3041 O O . SER A 1 384 ? 1.933 -17.366 -11.058 1.00 83.69 384 SER A O 1
ATOM 3043 N N . ASP A 1 385 ? 1.578 -16.459 -9.027 1.00 84.12 385 ASP A N 1
ATOM 3044 C CA . ASP A 1 385 ? 0.109 -16.488 -9.043 1.00 84.12 385 ASP A CA 1
ATOM 3045 C C . ASP A 1 385 ? -0.523 -15.358 -9.877 1.00 84.12 385 ASP A C 1
ATOM 3047 O O . ASP A 1 385 ? -1.746 -15.217 -9.933 1.00 84.12 385 ASP A O 1
ATOM 3051 N N . SER A 1 386 ? 0.300 -14.532 -10.534 1.00 83.12 386 SER A N 1
ATOM 3052 C CA . SER A 1 386 ? -0.163 -13.354 -11.261 1.00 83.12 386 SER A CA 1
ATOM 3053 C C . SER A 1 386 ? -1.096 -13.738 -12.420 1.00 83.12 386 SER A C 1
ATOM 3055 O O . SER A 1 386 ? -0.653 -14.371 -13.385 1.00 83.12 386 SER A O 1
ATOM 3057 N N . PRO A 1 387 ? -2.360 -13.272 -12.412 1.00 74.38 387 PRO A N 1
ATOM 3058 C CA . PRO A 1 387 ? -3.328 -13.537 -13.480 1.00 74.38 387 PRO A CA 1
ATOM 3059 C C . PRO A 1 387 ? -3.058 -12.702 -14.743 1.00 74.38 387 PRO A C 1
ATOM 3061 O O . PRO A 1 387 ? -3.754 -12.824 -15.752 1.00 74.38 387 PRO A O 1
ATOM 3064 N N . TRP A 1 388 ? -2.073 -11.806 -14.687 1.00 75.69 388 TRP A N 1
ATOM 3065 C CA . TRP A 1 388 ? -1.755 -10.861 -15.750 1.00 75.69 388 TRP A CA 1
ATOM 3066 C C . TRP A 1 388 ? -0.906 -11.494 -16.847 1.00 75.69 388 TRP A C 1
ATOM 3068 O O . TRP A 1 388 ? -0.319 -12.553 -16.661 1.00 75.69 388 TRP A O 1
ATOM 3078 N N . ALA A 1 389 ? -0.773 -10.841 -18.000 1.00 72.88 389 ALA A N 1
ATOM 3079 C CA . ALA A 1 389 ? 0.098 -11.360 -19.053 1.00 72.88 389 ALA A CA 1
ATOM 3080 C C . ALA A 1 389 ? 1.587 -11.296 -18.627 1.00 72.88 389 ALA A C 1
ATOM 3082 O O . ALA A 1 389 ? 1.968 -10.320 -17.974 1.00 72.88 389 ALA A O 1
ATOM 3083 N N . PRO A 1 390 ? 2.444 -12.271 -19.004 1.00 73.06 390 PRO A N 1
ATOM 3084 C CA . PRO A 1 390 ? 3.853 -12.313 -18.586 1.00 73.06 390 PRO A CA 1
ATOM 3085 C C . PRO A 1 390 ? 4.649 -11.035 -18.878 1.00 73.06 390 PRO A C 1
ATOM 3087 O O . PRO A 1 390 ? 5.419 -10.588 -18.034 1.00 73.06 390 PRO A O 1
ATOM 3090 N N . TRP A 1 391 ? 4.402 -10.394 -20.028 1.00 70.88 391 TRP A N 1
ATOM 3091 C CA . TRP A 1 391 ? 5.089 -9.160 -20.436 1.00 70.88 391 TRP A CA 1
ATOM 3092 C C . TRP A 1 391 ? 4.858 -7.976 -19.487 1.00 70.88 391 TRP A C 1
ATOM 3094 O O . TRP A 1 391 ? 5.611 -7.011 -19.535 1.00 70.88 391 TRP A O 1
ATOM 3104 N N . MET A 1 392 ? 3.814 -8.022 -18.653 1.00 70.19 392 MET A N 1
ATOM 3105 C CA . MET A 1 392 ? 3.454 -6.924 -17.751 1.00 70.19 392 MET A CA 1
ATOM 3106 C C . MET A 1 392 ? 4.356 -6.852 -16.512 1.00 70.19 392 MET A C 1
ATOM 3108 O O . MET A 1 392 ? 4.286 -5.868 -15.786 1.00 70.19 392 MET A O 1
ATOM 3112 N N . GLY A 1 393 ? 5.180 -7.877 -16.256 1.00 77.00 393 GLY A N 1
ATOM 3113 C CA . GLY A 1 393 ? 6.083 -7.897 -15.105 1.00 77.00 393 GLY A CA 1
ATOM 3114 C C . GLY A 1 393 ? 5.337 -7.790 -13.771 1.00 77.00 393 GLY A C 1
ATOM 3115 O O . GLY A 1 393 ? 4.308 -8.452 -13.579 1.00 77.00 393 GLY A O 1
ATOM 3116 N N . ALA A 1 394 ? 5.881 -6.971 -12.867 1.00 81.06 394 ALA A N 1
ATOM 3117 C CA . ALA A 1 394 ? 5.286 -6.611 -11.586 1.00 81.06 394 ALA A CA 1
ATOM 3118 C C . ALA A 1 394 ? 4.254 -5.497 -11.778 1.00 81.06 394 ALA A C 1
ATOM 3120 O O . ALA A 1 394 ? 4.599 -4.351 -12.060 1.00 81.06 394 ALA A O 1
ATOM 3121 N N . VAL A 1 395 ? 2.976 -5.843 -11.648 1.00 78.44 395 VAL A N 1
ATOM 3122 C CA . VAL A 1 395 ? 1.899 -4.866 -11.816 1.00 78.44 395 VAL A CA 1
ATOM 3123 C C . VAL A 1 395 ? 1.477 -4.273 -10.477 1.00 78.44 395 VAL A C 1
ATOM 3125 O O . VAL A 1 395 ? 1.729 -4.846 -9.417 1.00 78.44 395 VAL A O 1
ATOM 3128 N N . HIS A 1 396 ? 0.796 -3.134 -10.556 1.00 83.69 396 HIS A N 1
ATOM 3129 C CA . HIS A 1 396 ? 0.126 -2.464 -9.442 1.00 83.69 396 HIS A CA 1
ATOM 3130 C C . HIS A 1 396 ? -0.566 -3.465 -8.496 1.00 83.69 396 HIS A C 1
ATOM 3132 O O . HIS A 1 396 ? -1.222 -4.384 -8.993 1.00 83.69 396 HIS A O 1
ATOM 3138 N N . PHE A 1 397 ? -0.431 -3.276 -7.174 1.00 86.81 397 PHE A N 1
ATOM 3139 C CA . PHE A 1 397 ? -0.964 -4.113 -6.079 1.00 86.81 397 PHE A CA 1
ATOM 3140 C C . PHE A 1 397 ? -0.214 -5.421 -5.759 1.00 86.81 397 PHE A C 1
ATOM 3142 O O . PHE A 1 397 ? -0.417 -6.015 -4.695 1.00 86.81 397 PHE A O 1
ATOM 3149 N N . THR A 1 398 ? 0.629 -5.930 -6.663 1.00 85.50 398 THR A N 1
ATOM 3150 C CA . THR A 1 398 ? 1.171 -7.299 -6.543 1.00 85.50 398 THR A CA 1
ATOM 3151 C C . THR A 1 398 ? 2.104 -7.543 -5.359 1.00 85.50 398 THR A C 1
ATOM 3153 O O . THR A 1 398 ? 2.345 -8.699 -5.011 1.00 85.50 398 THR A O 1
ATOM 3156 N N . GLU A 1 399 ? 2.617 -6.498 -4.725 1.00 89.12 399 GLU A N 1
ATOM 3157 C CA . GLU A 1 399 ? 3.492 -6.570 -3.561 1.00 89.12 399 GLU A CA 1
ATOM 3158 C C . GLU A 1 399 ? 2.727 -6.734 -2.240 1.00 89.12 399 GLU A C 1
ATOM 3160 O O . GLU A 1 399 ? 3.262 -7.293 -1.280 1.00 89.12 399 GLU A O 1
ATOM 3165 N N . VAL A 1 400 ? 1.466 -6.286 -2.184 1.00 93.75 400 VAL A N 1
ATOM 3166 C CA . VAL A 1 400 ? 0.637 -6.284 -0.964 1.00 93.75 400 VAL A CA 1
ATOM 3167 C C . VAL A 1 400 ? 0.537 -7.690 -0.374 1.00 93.75 400 VAL A C 1
ATOM 3169 O O . VAL A 1 400 ? 0.741 -7.893 0.823 1.00 93.75 400 VAL A O 1
ATOM 3172 N N . GLN A 1 401 ? 0.321 -8.692 -1.226 1.00 92.19 401 GLN A N 1
ATOM 3173 C CA . GLN A 1 401 ? 0.224 -10.090 -0.807 1.00 92.19 401 GLN A CA 1
ATOM 3174 C C . GLN A 1 401 ? 1.504 -10.624 -0.139 1.00 92.19 401 GLN A C 1
ATOM 3176 O O . GLN A 1 401 ? 1.426 -11.478 0.744 1.00 92.19 401 GLN A O 1
ATOM 3181 N N . PHE A 1 402 ? 2.681 -10.100 -0.495 1.00 93.44 402 PHE A N 1
ATOM 3182 C CA . PHE A 1 402 ? 3.951 -10.492 0.122 1.00 93.44 402 PHE A CA 1
ATOM 3183 C C . PHE A 1 402 ? 4.148 -9.839 1.491 1.00 93.44 402 PHE A C 1
ATOM 3185 O O . PHE A 1 402 ? 4.755 -10.456 2.365 1.00 93.44 402 PHE A O 1
ATOM 3192 N N . ILE A 1 403 ? 3.606 -8.634 1.691 1.00 95.19 403 ILE A N 1
ATOM 3193 C CA . ILE A 1 403 ? 3.657 -7.893 2.960 1.00 95.19 403 ILE A CA 1
ATOM 3194 C C . ILE A 1 403 ? 2.730 -8.529 3.999 1.00 95.19 403 ILE A C 1
ATOM 3196 O O . ILE A 1 403 ? 3.128 -8.724 5.145 1.00 95.19 403 ILE A O 1
ATOM 3200 N N . PHE A 1 404 ? 1.515 -8.908 3.599 1.00 96.94 404 PHE A N 1
ATOM 3201 C CA . PHE A 1 404 ? 0.555 -9.577 4.486 1.00 96.94 404 PHE A CA 1
ATOM 3202 C C . PHE A 1 404 ? 0.848 -11.066 4.700 1.00 96.94 404 PHE A C 1
ATOM 3204 O O . PHE A 1 404 ? 0.254 -11.700 5.570 1.00 96.94 404 PHE A O 1
ATOM 3211 N N . GLY A 1 405 ? 1.806 -11.629 3.959 1.00 95.31 405 GLY A N 1
ATOM 3212 C CA . GLY A 1 405 ? 2.229 -13.013 4.136 1.00 95.31 405 GLY A CA 1
ATOM 3213 C C . GLY A 1 405 ? 1.316 -14.035 3.469 1.00 95.31 405 GLY A C 1
ATOM 3214 O O . GLY A 1 405 ? 1.267 -15.180 3.914 1.00 95.31 405 GLY A O 1
ATOM 3215 N N . ARG A 1 406 ? 0.620 -13.665 2.390 1.00 94.00 406 ARG A N 1
ATOM 3216 C CA . ARG A 1 406 ? -0.229 -14.585 1.621 1.00 94.00 406 ARG A CA 1
ATOM 3217 C C . ARG A 1 406 ? 0.529 -15.828 1.118 1.00 94.00 406 ARG A C 1
ATOM 3219 O O . ARG A 1 406 ? -0.028 -16.912 1.281 1.00 94.00 406 ARG A O 1
ATOM 3226 N N . PRO A 1 407 ? 1.805 -15.755 0.667 1.00 93.25 407 PRO A N 1
ATOM 3227 C CA . PRO A 1 407 ? 2.587 -16.954 0.336 1.00 93.25 407 PRO A CA 1
ATOM 3228 C C . PRO A 1 407 ? 2.773 -17.947 1.486 1.00 93.25 407 PRO A C 1
ATOM 3230 O O . PRO A 1 407 ? 3.029 -19.125 1.255 1.00 93.25 407 PRO A O 1
ATOM 3233 N N . PHE A 1 408 ? 2.634 -17.501 2.737 1.00 93.38 408 PHE A N 1
ATOM 3234 C CA . PHE A 1 408 ? 2.656 -18.393 3.891 1.00 93.38 408 PHE A CA 1
ATOM 3235 C C . PHE A 1 408 ? 1.298 -19.025 4.210 1.00 93.38 408 PHE A C 1
ATOM 3237 O O . PHE A 1 408 ? 1.274 -20.082 4.841 1.00 93.38 408 PHE A O 1
ATOM 3244 N N . LEU A 1 409 ? 0.194 -18.367 3.846 1.00 92.38 409 LEU A N 1
ATOM 3245 C CA . LEU A 1 409 ? -1.165 -18.876 4.051 1.00 92.38 409 LEU A CA 1
ATOM 3246 C C . LEU A 1 409 ? -1.570 -19.840 2.932 1.00 92.38 409 LEU A C 1
ATOM 3248 O O . LEU A 1 409 ? -2.145 -20.886 3.219 1.00 92.38 409 LEU A O 1
ATOM 3252 N N . HIS A 1 410 ? -1.190 -19.523 1.691 1.00 92.25 410 HIS A N 1
ATOM 3253 C CA . HIS A 1 410 ? -1.528 -20.289 0.487 1.00 92.25 410 HIS A CA 1
ATOM 3254 C C . HIS A 1 410 ? -0.270 -20.708 -0.281 1.00 92.25 410 HIS A C 1
ATOM 3256 O O . HIS A 1 410 ? -0.088 -20.313 -1.429 1.00 92.25 410 HIS A O 1
ATOM 3262 N N . PRO A 1 411 ? 0.640 -21.497 0.319 1.00 88.12 411 PRO A N 1
ATOM 3263 C CA . PRO A 1 411 ? 1.924 -21.830 -0.303 1.00 88.12 411 PRO A CA 1
ATOM 3264 C C . PRO A 1 411 ? 1.793 -22.603 -1.626 1.00 88.12 411 PRO A C 1
ATOM 3266 O O . PRO A 1 411 ? 2.738 -22.616 -2.403 1.00 88.12 411 PRO A O 1
ATOM 3269 N N . SER A 1 412 ? 0.646 -23.240 -1.893 1.00 90.62 412 SER A N 1
ATOM 3270 C CA . SER A 1 412 ? 0.353 -23.921 -3.163 1.00 90.62 412 SER A CA 1
ATOM 3271 C C . SER A 1 412 ? 0.243 -22.979 -4.359 1.00 90.62 412 SER A C 1
ATOM 3273 O O . SER A 1 412 ? 0.441 -23.422 -5.488 1.00 90.62 412 SER A O 1
ATOM 3275 N N . ASP A 1 413 ? -0.086 -21.712 -4.113 1.00 87.81 413 ASP A N 1
ATOM 3276 C CA . ASP A 1 413 ? -0.325 -20.725 -5.165 1.00 87.81 413 ASP A CA 1
ATOM 3277 C C . ASP A 1 413 ? 0.989 -20.082 -5.637 1.00 87.81 413 ASP A C 1
ATOM 3279 O O . ASP A 1 413 ? 1.011 -19.425 -6.673 1.00 87.81 413 ASP A O 1
ATOM 3283 N N . TYR A 1 414 ? 2.090 -20.292 -4.901 1.00 85.00 414 TYR A N 1
ATOM 3284 C CA . TYR A 1 414 ? 3.367 -19.614 -5.107 1.00 85.00 414 TYR A CA 1
ATOM 3285 C C . TYR A 1 414 ? 4.527 -20.583 -5.349 1.00 85.00 414 TYR A C 1
ATOM 3287 O O . TYR A 1 414 ? 4.521 -21.742 -4.933 1.00 85.00 414 TYR A O 1
ATOM 3295 N N . GLN A 1 415 ? 5.590 -20.086 -5.977 1.00 77.69 415 GLN A N 1
ATOM 3296 C CA . GLN A 1 415 ? 6.851 -20.809 -6.091 1.00 77.69 415 GLN A CA 1
ATOM 3297 C C . GLN A 1 415 ? 7.600 -20.828 -4.751 1.00 77.69 415 GLN A C 1
ATOM 3299 O O . GLN A 1 415 ? 7.523 -19.896 -3.954 1.00 77.69 415 GLN A O 1
ATOM 3304 N N . ILE A 1 416 ? 8.412 -21.866 -4.523 1.00 68.62 416 ILE A N 1
ATOM 3305 C CA . ILE A 1 416 ? 9.126 -22.089 -3.249 1.00 68.62 416 ILE A CA 1
ATOM 3306 C C . ILE A 1 416 ? 9.975 -20.870 -2.830 1.00 68.62 416 ILE A C 1
ATOM 3308 O O . ILE A 1 416 ? 10.034 -20.536 -1.645 1.00 68.62 416 ILE A O 1
ATOM 3312 N N . GLY A 1 417 ? 10.600 -20.173 -3.787 1.00 69.75 417 GLY A N 1
ATOM 3313 C CA . GLY A 1 417 ? 11.409 -18.977 -3.517 1.00 69.75 417 GLY A CA 1
ATOM 3314 C C . GLY A 1 417 ? 10.610 -17.770 -3.001 1.00 69.75 417 GLY A C 1
ATOM 3315 O O . GLY A 1 417 ? 11.151 -16.932 -2.278 1.00 69.75 417 GLY A O 1
ATOM 3316 N N . GLU A 1 418 ? 9.311 -17.693 -3.294 1.00 78.31 418 GLU A N 1
ATOM 3317 C CA . GLU A 1 418 ? 8.461 -16.539 -2.973 1.00 78.31 418 GLU A CA 1
ATOM 3318 C C . GLU A 1 418 ? 8.127 -16.429 -1.478 1.00 78.31 418 GLU A C 1
ATOM 3320 O O . GLU A 1 418 ? 7.888 -15.327 -0.977 1.00 78.31 418 GLU A O 1
ATOM 3325 N N . LEU A 1 419 ? 8.226 -17.529 -0.721 1.00 79.75 419 LEU A N 1
ATOM 3326 C CA . LEU A 1 419 ? 8.171 -17.487 0.746 1.00 79.75 419 LEU A CA 1
ATOM 3327 C C . LEU A 1 419 ? 9.344 -16.679 1.322 1.00 79.75 419 LEU A C 1
ATOM 3329 O O . LEU A 1 419 ? 9.180 -15.959 2.309 1.00 79.75 419 LEU A O 1
ATOM 3333 N N . GLY A 1 420 ? 10.525 -16.776 0.701 1.00 76.06 420 GLY A N 1
ATOM 3334 C CA . GLY A 1 420 ? 11.702 -15.993 1.073 1.00 76.06 420 GLY A CA 1
ATOM 3335 C C . GLY A 1 420 ? 11.495 -14.498 0.827 1.00 76.06 420 GLY A C 1
ATOM 3336 O O . GLY A 1 420 ? 11.809 -13.687 1.697 1.00 76.06 420 GLY A O 1
ATOM 3337 N N . ILE A 1 421 ? 10.888 -14.144 -0.308 1.00 80.44 421 ILE A N 1
ATOM 3338 C CA . ILE A 1 421 ? 10.544 -12.756 -0.654 1.00 80.44 421 ILE A CA 1
ATOM 3339 C C . ILE A 1 421 ? 9.527 -12.194 0.346 1.00 80.44 421 ILE A C 1
ATOM 3341 O O . ILE A 1 421 ? 9.725 -11.113 0.896 1.00 80.44 421 ILE A O 1
ATOM 3345 N N . SER A 1 422 ? 8.467 -12.949 0.650 1.00 84.88 422 SER A N 1
ATOM 3346 C CA . SER A 1 422 ? 7.457 -12.518 1.622 1.00 84.88 422 SER A CA 1
ATOM 3347 C C . SER A 1 422 ? 8.047 -12.349 3.022 1.00 84.88 422 SER A C 1
ATOM 3349 O O . SER A 1 422 ? 7.760 -11.359 3.694 1.00 84.88 422 SER A O 1
ATOM 3351 N N . LYS A 1 423 ? 8.944 -13.252 3.445 1.00 84.00 423 LYS A N 1
ATOM 3352 C CA . LYS A 1 423 ? 9.682 -13.107 4.706 1.00 84.00 423 LYS A CA 1
ATOM 3353 C C . LYS A 1 423 ? 10.443 -11.780 4.762 1.00 84.00 423 LYS A C 1
ATOM 3355 O O . LYS A 1 423 ? 10.307 -11.054 5.743 1.00 84.00 423 LYS A O 1
ATOM 3360 N N . GLN A 1 424 ? 11.208 -11.463 3.717 1.00 81.56 424 GLN A N 1
ATOM 3361 C CA . GLN A 1 424 ? 11.983 -10.222 3.648 1.00 81.56 424 GLN A CA 1
ATOM 3362 C C . GLN A 1 424 ? 11.075 -8.989 3.692 1.00 81.56 424 GLN A C 1
ATOM 3364 O O . GLN A 1 424 ? 11.354 -8.054 4.438 1.00 81.56 424 GLN A O 1
ATOM 3369 N N . MET A 1 425 ? 9.958 -8.996 2.957 1.00 85.81 425 MET A N 1
ATOM 3370 C CA . MET A 1 425 ? 8.998 -7.888 2.966 1.00 85.81 425 MET A CA 1
ATOM 3371 C C . MET A 1 425 ? 8.385 -7.668 4.352 1.00 85.81 425 MET A C 1
ATOM 3373 O O . MET A 1 425 ? 8.365 -6.535 4.831 1.00 85.81 425 MET A O 1
ATOM 3377 N N . ILE A 1 426 ? 7.961 -8.739 5.031 1.00 91.62 426 ILE A N 1
ATOM 3378 C CA . ILE A 1 426 ? 7.450 -8.682 6.409 1.00 91.62 426 ILE A CA 1
ATOM 3379 C C . ILE A 1 426 ? 8.503 -8.104 7.364 1.00 91.62 426 ILE A C 1
ATOM 3381 O O . ILE A 1 426 ? 8.181 -7.274 8.216 1.00 91.62 426 ILE A O 1
ATOM 3385 N N . GLU A 1 427 ? 9.765 -8.514 7.239 1.00 84.81 427 GLU A N 1
ATOM 3386 C CA . GLU A 1 427 ? 10.860 -8.014 8.077 1.00 84.81 427 GLU A CA 1
ATOM 3387 C C . GLU A 1 427 ? 11.131 -6.523 7.834 1.00 84.81 427 GLU A C 1
ATOM 3389 O O . GLU A 1 427 ? 11.190 -5.757 8.796 1.00 84.81 427 GLU A O 1
ATOM 3394 N N . ILE A 1 428 ? 11.222 -6.090 6.572 1.00 83.44 428 ILE A N 1
ATOM 3395 C CA . ILE A 1 428 ? 11.396 -4.680 6.181 1.00 83.44 428 ILE A CA 1
ATOM 3396 C C . ILE A 1 428 ? 10.275 -3.822 6.772 1.00 83.44 428 ILE A C 1
ATOM 3398 O O . ILE A 1 428 ? 10.534 -2.838 7.473 1.00 83.44 428 ILE A O 1
ATOM 3402 N N . TRP A 1 429 ? 9.029 -4.220 6.516 1.00 92.56 429 TRP A N 1
ATOM 3403 C CA . TRP A 1 429 ? 7.844 -3.475 6.920 1.00 92.56 429 TRP A CA 1
ATOM 3404 C C . TRP A 1 429 ? 7.694 -3.424 8.433 1.00 92.56 429 TRP A C 1
ATOM 3406 O O . TRP A 1 429 ? 7.552 -2.346 9.008 1.00 92.56 429 TRP A O 1
ATOM 3416 N N . SER A 1 430 ? 7.797 -4.568 9.106 1.00 94.56 430 SER A N 1
ATOM 3417 C CA . SER A 1 430 ? 7.680 -4.611 10.562 1.00 94.56 430 SER A CA 1
ATOM 3418 C C . SER A 1 430 ? 8.810 -3.848 11.252 1.00 94.56 430 SER A C 1
ATOM 3420 O O . SER A 1 430 ? 8.555 -3.151 12.235 1.00 94.56 430 SER A O 1
ATOM 3422 N N . ASN A 1 431 ? 10.046 -3.900 10.745 1.00 88.25 431 ASN A N 1
ATOM 3423 C CA . ASN A 1 431 ? 11.151 -3.112 11.296 1.00 88.25 431 ASN A CA 1
ATOM 3424 C C . ASN A 1 431 ? 10.923 -1.613 11.126 1.00 88.25 431 ASN A C 1
ATOM 3426 O O . ASN A 1 431 ? 11.173 -0.858 12.072 1.00 88.25 431 ASN A O 1
ATOM 3430 N N . PHE A 1 432 ? 10.384 -1.179 9.986 1.00 89.50 432 PHE A N 1
ATOM 3431 C CA . PHE A 1 432 ? 10.012 0.218 9.803 1.00 89.50 432 PHE A CA 1
ATOM 3432 C C . PHE A 1 432 ? 8.880 0.630 10.754 1.00 89.50 432 PHE A C 1
ATOM 3434 O O . PHE A 1 432 ? 9.003 1.648 11.433 1.00 89.50 432 PHE A O 1
ATOM 3441 N N . VAL A 1 433 ? 7.835 -0.190 10.899 1.00 95.88 433 VAL A N 1
ATOM 3442 C CA . VAL A 1 433 ? 6.733 0.058 11.845 1.00 95.88 433 VAL A CA 1
ATOM 3443 C C . VAL A 1 433 ? 7.250 0.163 13.287 1.00 95.88 433 VAL A C 1
ATOM 3445 O O . VAL A 1 433 ? 6.865 1.073 14.024 1.00 95.88 433 VAL A O 1
ATOM 3448 N N . LYS A 1 434 ? 8.175 -0.718 13.688 1.00 93.69 434 LYS A N 1
ATOM 3449 C CA . LYS A 1 434 ? 8.765 -0.741 15.037 1.00 93.69 434 LYS A CA 1
ATOM 3450 C C . LYS A 1 434 ? 9.697 0.444 15.293 1.00 93.69 434 LYS A C 1
ATOM 3452 O O . LYS A 1 434 ? 9.579 1.107 16.325 1.00 93.69 434 LYS A O 1
ATOM 3457 N N . ASN A 1 435 ? 10.607 0.710 14.357 1.00 88.25 435 ASN A N 1
ATOM 3458 C CA . ASN A 1 435 ? 11.821 1.490 14.613 1.00 88.25 435 ASN A CA 1
ATOM 3459 C C . ASN A 1 435 ? 11.976 2.721 13.712 1.00 88.25 435 ASN A C 1
ATOM 3461 O O . ASN A 1 435 ? 12.825 3.567 13.977 1.00 88.25 435 ASN A O 1
ATOM 3465 N N . GLY A 1 436 ? 11.188 2.843 12.645 1.00 82.00 436 GLY A N 1
ATOM 3466 C CA . GLY A 1 436 ? 11.354 3.886 11.629 1.00 82.00 436 GLY A CA 1
ATOM 3467 C C . GLY A 1 436 ? 12.592 3.699 10.761 1.00 82.00 436 GLY A C 1
ATOM 3468 O O . GLY A 1 436 ? 13.108 4.675 10.234 1.00 82.00 436 GLY A O 1
ATOM 3469 N N . CYS A 1 437 ? 13.099 2.470 10.649 1.00 75.25 437 CYS A N 1
ATOM 3470 C CA . CYS A 1 437 ? 14.160 2.096 9.718 1.00 75.25 437 CYS A CA 1
ATOM 3471 C C . CYS A 1 437 ? 13.954 0.650 9.251 1.00 75.25 437 CYS A C 1
ATOM 3473 O O . CYS A 1 437 ? 13.425 -0.174 9.991 1.00 75.25 437 CYS A O 1
ATOM 3475 N N . TYR A 1 438 ? 14.390 0.333 8.035 1.00 62.44 438 TYR A N 1
ATOM 3476 C CA . TYR A 1 438 ? 14.137 -0.959 7.384 1.00 62.44 438 TYR A CA 1
ATOM 3477 C C . TYR A 1 438 ? 15.244 -2.012 7.621 1.00 62.44 438 TYR A C 1
ATOM 3479 O O . TYR A 1 438 ? 15.240 -3.048 6.962 1.00 62.44 438 TYR A O 1
ATOM 3487 N N . LYS A 1 439 ? 16.230 -1.746 8.498 1.00 54.38 439 LYS A N 1
ATOM 3488 C CA . LYS A 1 439 ? 17.489 -2.519 8.613 1.00 54.38 439 LYS A CA 1
ATOM 3489 C C . LYS A 1 439 ? 17.256 -4.039 8.596 1.00 54.38 439 LYS A C 1
ATOM 3491 O O . LYS A 1 439 ? 16.570 -4.568 9.469 1.00 54.38 439 LYS A O 1
ATOM 3496 N N . LEU A 1 440 ? 17.872 -4.724 7.632 1.00 45.00 440 LEU A N 1
ATOM 3497 C CA . LEU A 1 440 ? 17.853 -6.181 7.504 1.00 45.00 440 LEU A CA 1
ATOM 3498 C C . LEU A 1 440 ? 19.098 -6.768 8.174 1.00 45.00 440 LEU A C 1
ATOM 3500 O O . LEU A 1 440 ? 20.197 -6.585 7.665 1.00 45.00 440 LEU A O 1
ATOM 3504 N N . PHE A 1 441 ? 18.903 -7.477 9.288 1.00 38.47 441 PHE A N 1
ATOM 3505 C CA . PHE A 1 441 ? 19.902 -8.293 9.994 1.00 38.47 441 PHE A CA 1
ATOM 3506 C C . PHE A 1 441 ? 21.239 -7.627 10.399 1.00 38.47 441 PHE A C 1
ATOM 3508 O O . PHE A 1 441 ? 21.642 -6.548 9.970 1.00 38.47 441 PHE A O 1
ATOM 3515 N N . LYS A 1 442 ? 21.915 -8.293 11.340 1.00 34.12 442 LYS A N 1
ATOM 3516 C CA . LYS A 1 442 ? 23.219 -7.929 11.893 1.00 34.12 442 LYS A CA 1
ATOM 3517 C C . LYS A 1 442 ? 24.134 -9.128 11.670 1.00 34.12 442 LYS A C 1
ATOM 3519 O O . LYS A 1 442 ? 24.089 -10.064 12.460 1.00 34.12 442 LYS A O 1
ATOM 3524 N N . ASP A 1 443 ? 24.928 -9.099 10.608 1.00 30.70 443 ASP A N 1
ATOM 3525 C CA . ASP A 1 443 ? 26.045 -10.027 10.436 1.00 30.70 443 ASP A CA 1
ATOM 3526 C C . ASP A 1 443 ? 27.339 -9.204 10.335 1.00 30.70 443 ASP A C 1
ATOM 3528 O O . ASP A 1 443 ? 27.406 -8.221 9.598 1.00 30.70 443 ASP A O 1
ATOM 3532 N N . ASN A 1 444 ? 28.332 -9.522 11.168 1.00 30.16 444 ASN A N 1
ATOM 3533 C CA . ASN A 1 444 ? 29.646 -8.856 11.230 1.00 30.16 444 ASN A CA 1
ATOM 3534 C C . ASN A 1 444 ? 29.667 -7.312 11.370 1.00 30.16 444 ASN A C 1
ATOM 3536 O O . ASN A 1 444 ? 30.369 -6.613 10.643 1.00 30.16 444 ASN A O 1
ATOM 3540 N N . ASN A 1 445 ? 28.967 -6.763 12.374 1.00 34.19 445 ASN A N 1
ATOM 3541 C CA . ASN A 1 445 ? 29.111 -5.368 12.847 1.00 34.19 445 ASN A CA 1
ATOM 3542 C C . ASN A 1 445 ? 28.910 -4.234 11.810 1.00 34.19 445 ASN A C 1
ATOM 3544 O O . ASN A 1 445 ? 29.192 -3.076 12.125 1.00 34.19 445 ASN A O 1
ATOM 3548 N N . LYS A 1 446 ? 28.334 -4.504 10.633 1.00 28.98 446 LYS A N 1
ATOM 3549 C CA . LYS A 1 446 ? 27.863 -3.472 9.694 1.00 28.98 446 LYS A CA 1
ATOM 3550 C C . LYS A 1 446 ? 26.396 -3.710 9.340 1.00 28.98 446 LYS A C 1
ATOM 3552 O O . LYS A 1 446 ? 25.997 -4.811 8.985 1.00 28.98 446 LYS A O 1
ATOM 3557 N N . TRP A 1 447 ? 25.580 -2.668 9.487 1.00 33.84 447 TRP A N 1
ATOM 3558 C CA . TRP A 1 447 ? 24.155 -2.701 9.161 1.00 33.84 447 TRP A CA 1
ATOM 3559 C C . TRP A 1 447 ? 23.974 -2.560 7.648 1.00 33.84 447 TRP A C 1
ATOM 3561 O O . TRP A 1 447 ? 24.365 -1.529 7.098 1.00 33.84 447 TRP A O 1
ATOM 3571 N N . LEU A 1 448 ? 23.351 -3.540 6.984 1.00 31.58 448 LEU A N 1
ATOM 3572 C CA . LEU A 1 448 ? 22.987 -3.398 5.575 1.00 31.58 448 LEU A CA 1
ATOM 3573 C C . LEU A 1 448 ? 21.816 -2.412 5.468 1.00 31.58 448 LEU A C 1
ATOM 3575 O O . LEU A 1 448 ? 20.668 -2.698 5.816 1.00 31.58 448 LEU A O 1
ATOM 3579 N N . THR A 1 449 ? 22.145 -1.202 5.043 1.00 32.69 449 THR A N 1
ATOM 3580 C CA . THR A 1 449 ? 21.209 -0.102 4.859 1.00 32.69 449 THR A CA 1
ATOM 3581 C C . THR A 1 449 ? 20.842 -0.123 3.370 1.00 32.69 449 THR A C 1
ATOM 3583 O O . THR A 1 449 ? 21.551 0.451 2.567 1.00 32.69 449 THR A O 1
ATOM 3586 N N . ILE A 1 450 ? 19.760 -0.816 2.982 1.00 37.91 450 ILE A N 1
ATOM 3587 C CA . ILE A 1 450 ? 18.986 -0.684 1.721 1.00 37.91 450 ILE A CA 1
ATOM 3588 C C . ILE A 1 450 ? 18.540 0.778 1.494 1.00 37.91 450 ILE A C 1
ATOM 3590 O O . ILE A 1 450 ? 17.365 1.117 1.491 1.00 37.91 450 ILE A O 1
ATOM 3594 N N . HIS A 1 451 ? 19.494 1.686 1.318 1.00 35.56 451 HIS A N 1
ATOM 3595 C CA . HIS A 1 451 ? 19.342 2.728 0.315 1.00 35.56 451 HIS A CA 1
ATOM 3596 C C . HIS A 1 451 ? 19.869 2.121 -0.990 1.00 35.56 451 HIS A C 1
ATOM 3598 O O . HIS A 1 451 ? 20.766 2.627 -1.648 1.00 35.56 451 HIS A O 1
ATOM 3604 N N . THR A 1 452 ? 19.331 0.947 -1.331 1.00 35.62 452 THR A N 1
ATOM 3605 C CA . THR A 1 452 ? 19.411 0.352 -2.653 1.00 35.62 452 THR A CA 1
ATOM 3606 C C . THR A 1 452 ? 18.222 0.887 -3.427 1.00 35.62 452 THR A C 1
ATOM 3608 O O . THR A 1 452 ? 17.214 0.219 -3.623 1.00 35.62 452 THR A O 1
ATOM 3611 N N . GLN A 1 453 ? 18.418 2.061 -4.006 1.00 37.22 453 GLN A N 1
ATOM 3612 C CA . GLN A 1 453 ? 17.778 2.435 -5.267 1.00 37.22 453 GLN A CA 1
ATOM 3613 C C . GLN A 1 453 ? 18.145 1.460 -6.426 1.00 37.22 453 GLN A C 1
ATOM 3615 O O . GLN A 1 453 ? 17.962 1.799 -7.590 1.00 37.22 453 GLN A O 1
ATOM 3620 N N . LEU A 1 454 ? 18.717 0.267 -6.163 1.00 36.00 454 LEU A N 1
ATOM 3621 C CA . LEU A 1 454 ? 19.886 -0.143 -6.945 1.00 36.00 454 LEU A CA 1
ATOM 3622 C C . LEU A 1 454 ? 20.144 -1.635 -7.213 1.00 36.00 454 LEU A C 1
ATOM 3624 O O . LEU A 1 454 ? 20.878 -1.907 -8.146 1.00 36.00 454 LEU A O 1
ATOM 3628 N N . VAL A 1 455 ? 19.541 -2.619 -6.534 1.00 34.09 455 VAL A N 1
ATOM 3629 C CA . VAL A 1 455 ? 19.659 -4.013 -7.051 1.00 34.09 455 VAL A CA 1
ATOM 3630 C C . VAL A 1 455 ? 18.634 -4.277 -8.163 1.00 34.09 455 VAL A C 1
ATOM 3632 O O . VAL A 1 455 ? 18.878 -5.034 -9.094 1.00 34.09 455 VAL A O 1
ATOM 3635 N N . MET A 1 456 ? 17.494 -3.587 -8.114 1.00 34.59 456 MET A N 1
ATOM 3636 C CA . MET A 1 456 ? 16.332 -3.899 -8.950 1.00 34.59 456 MET A CA 1
ATOM 3637 C C . MET A 1 456 ? 16.150 -2.930 -10.135 1.00 34.59 456 MET A C 1
ATOM 3639 O O . MET A 1 456 ? 15.739 -3.352 -11.215 1.00 34.59 456 MET A O 1
ATOM 3643 N N . SER A 1 457 ? 16.553 -1.659 -10.014 1.00 36.62 457 SER A N 1
ATOM 3644 C CA . SER A 1 457 ? 16.504 -0.696 -11.136 1.00 36.62 457 SER A CA 1
ATOM 3645 C C . SER A 1 457 ? 17.422 -1.090 -12.306 1.00 36.62 457 SER A C 1
ATOM 3647 O O . SER A 1 457 ? 17.209 -0.660 -13.436 1.00 36.62 457 SER A O 1
ATOM 3649 N N . ILE A 1 458 ? 18.409 -1.955 -12.052 1.00 35.41 458 ILE A N 1
ATOM 3650 C CA . ILE A 1 458 ? 19.318 -2.512 -13.061 1.00 35.41 458 ILE A CA 1
ATOM 3651 C C . ILE A 1 458 ? 18.746 -3.795 -13.699 1.00 35.41 458 ILE A C 1
ATOM 3653 O O . ILE A 1 458 ? 19.119 -4.140 -14.806 1.00 35.41 458 ILE A O 1
ATOM 3657 N N . CYS A 1 459 ? 17.780 -4.486 -13.089 1.00 34.72 459 CYS A N 1
ATOM 3658 C CA . CYS A 1 459 ? 17.219 -5.706 -13.694 1.00 34.72 459 CYS A CA 1
ATOM 3659 C C . CYS A 1 459 ? 15.973 -5.421 -14.556 1.00 34.72 459 CYS A C 1
ATOM 3661 O O . CYS A 1 459 ? 15.778 -6.037 -15.601 1.00 34.72 459 CYS A O 1
ATOM 3663 N N . GLY A 1 460 ? 15.140 -4.448 -14.165 1.00 35.34 460 GLY A N 1
ATOM 3664 C CA . GLY A 1 460 ? 13.877 -4.156 -14.862 1.00 35.34 460 GLY A CA 1
ATOM 3665 C C . GLY A 1 460 ? 14.013 -3.376 -16.176 1.00 35.34 460 GLY A C 1
ATOM 3666 O O . GLY A 1 460 ? 13.155 -3.494 -17.045 1.00 35.34 460 GLY A O 1
ATOM 3667 N N . ILE A 1 461 ? 15.087 -2.598 -16.353 1.00 36.31 461 ILE A N 1
ATOM 3668 C CA . ILE A 1 461 ? 15.303 -1.797 -17.576 1.00 36.31 461 ILE A CA 1
ATOM 3669 C C . ILE A 1 461 ? 16.100 -2.590 -18.637 1.00 36.31 461 ILE A C 1
ATOM 3671 O O . ILE A 1 461 ? 16.166 -2.197 -19.802 1.00 36.31 461 ILE A O 1
ATOM 3675 N N . PHE A 1 462 ? 16.650 -3.753 -18.267 1.00 36.38 462 PHE A N 1
ATOM 3676 C CA . PHE A 1 462 ? 17.553 -4.537 -19.113 1.00 36.38 462 PHE A CA 1
ATOM 3677 C C . PHE A 1 462 ? 16.901 -5.715 -19.849 1.00 36.38 462 PHE A C 1
ATOM 3679 O O . PHE A 1 462 ? 17.485 -6.199 -20.817 1.00 36.38 462 PHE A O 1
ATOM 3686 N N . SER A 1 463 ? 15.680 -6.138 -19.509 1.00 33.59 463 SER A N 1
ATOM 3687 C CA . SER A 1 463 ? 15.043 -7.271 -20.198 1.00 33.59 463 SER A CA 1
ATOM 3688 C C . SER A 1 463 ? 14.264 -6.837 -21.447 1.00 33.59 463 SER A C 1
ATOM 3690 O O . SER A 1 463 ? 13.036 -6.811 -21.489 1.00 33.59 463 SER A O 1
ATOM 3692 N N . GLN A 1 464 ? 14.993 -6.550 -22.531 1.00 38.84 464 GLN A N 1
ATOM 3693 C CA . GLN A 1 464 ? 14.419 -6.772 -23.867 1.00 38.84 464 GLN A CA 1
ATOM 3694 C C . GLN A 1 464 ? 14.256 -8.273 -24.168 1.00 38.84 464 GLN A C 1
ATOM 3696 O O . GLN A 1 464 ? 13.460 -8.615 -25.035 1.00 38.84 464 GLN A O 1
ATOM 3701 N N . TYR A 1 465 ? 14.910 -9.158 -23.406 1.00 33.47 465 TYR A N 1
ATOM 3702 C CA . TYR A 1 465 ? 14.730 -10.611 -23.426 1.00 33.47 465 TYR A CA 1
ATOM 3703 C C . TYR A 1 465 ? 14.971 -11.163 -22.006 1.00 33.47 465 TYR A C 1
ATOM 3705 O O . TYR A 1 465 ? 15.857 -10.666 -21.323 1.00 33.47 465 TYR A O 1
ATOM 3713 N N . SER A 1 466 ? 14.123 -12.107 -21.566 1.00 36.00 466 SER A N 1
ATOM 3714 C CA . SER A 1 466 ? 14.181 -12.920 -20.324 1.00 36.00 466 SER A CA 1
ATOM 3715 C C . SER A 1 466 ? 14.510 -12.222 -18.987 1.00 36.00 466 SER A C 1
ATOM 3717 O O . SER A 1 466 ? 15.589 -11.692 -18.759 1.00 36.00 466 SER A O 1
ATOM 3719 N N . TRP A 1 467 ? 13.565 -12.298 -18.047 1.00 39.47 467 TRP A N 1
ATOM 3720 C CA . TRP A 1 467 ? 13.737 -11.878 -16.655 1.00 39.47 467 TRP A CA 1
ATOM 3721 C C . TRP A 1 467 ? 14.661 -12.830 -15.894 1.00 39.47 467 TRP A C 1
ATOM 3723 O O . TRP A 1 467 ? 14.213 -13.902 -15.492 1.00 39.47 467 TRP A O 1
ATOM 3733 N N . GLU A 1 468 ? 15.895 -12.404 -15.626 1.00 45.81 468 GLU A N 1
ATOM 3734 C CA . GLU A 1 468 ? 16.780 -13.060 -14.662 1.00 45.81 468 GLU A CA 1
ATOM 3735 C C . GLU A 1 468 ? 17.509 -12.023 -13.783 1.00 45.81 468 GLU A C 1
ATOM 3737 O O . GLU A 1 468 ? 17.881 -10.954 -14.273 1.00 45.81 468 GLU A O 1
ATOM 3742 N N . PRO A 1 469 ? 17.647 -12.272 -12.466 1.00 49.31 469 PRO A N 1
ATOM 3743 C CA . PRO A 1 469 ? 18.288 -11.343 -11.539 1.00 49.31 469 PRO A CA 1
ATOM 3744 C C . PRO A 1 469 ? 19.803 -11.263 -11.776 1.00 49.31 469 PRO A C 1
ATOM 3746 O O . PRO A 1 469 ? 20.445 -12.289 -11.976 1.00 49.31 469 PRO A O 1
ATOM 3749 N N . PHE A 1 470 ? 20.372 -10.055 -11.678 1.00 55.28 470 PHE A N 1
ATOM 3750 C CA . PHE A 1 470 ? 21.825 -9.852 -11.710 1.00 55.28 470 PHE A CA 1
ATOM 3751 C C . PHE A 1 470 ? 22.522 -10.644 -10.601 1.00 55.28 470 PHE A C 1
ATOM 3753 O O . PHE A 1 470 ? 22.053 -10.701 -9.457 1.00 55.28 470 PHE A O 1
ATOM 3760 N N . ASN A 1 471 ? 23.707 -11.146 -10.918 1.00 63.84 471 ASN A N 1
ATOM 3761 C CA . ASN A 1 471 ? 24.638 -11.744 -9.986 1.00 63.84 471 ASN A CA 1
ATOM 3762 C C . ASN A 1 471 ? 24.917 -10.787 -8.807 1.00 63.84 471 ASN A C 1
ATOM 3764 O O . ASN A 1 471 ? 25.317 -9.628 -8.975 1.00 63.84 471 ASN A O 1
ATOM 3768 N N . HIS A 1 472 ? 24.709 -11.279 -7.582 1.00 59.94 472 HIS A N 1
ATOM 3769 C CA . HIS A 1 472 ? 24.887 -10.503 -6.352 1.00 59.94 472 HIS A CA 1
ATOM 3770 C C . HIS A 1 472 ? 26.311 -9.947 -6.184 1.00 59.94 472 HIS A C 1
ATOM 3772 O O . HIS A 1 472 ? 26.481 -8.890 -5.568 1.00 59.94 472 HIS A O 1
ATOM 3778 N N . GLU A 1 473 ? 27.327 -10.629 -6.718 1.00 64.44 473 GLU A N 1
ATOM 3779 C CA . GLU A 1 473 ? 28.713 -10.157 -6.689 1.00 64.44 473 GLU A CA 1
ATOM 3780 C C . GLU A 1 473 ? 28.914 -8.949 -7.605 1.00 64.44 473 GLU A C 1
ATOM 3782 O O . GLU A 1 473 ? 29.492 -7.949 -7.176 1.00 64.44 473 GLU A O 1
ATOM 3787 N N . THR A 1 474 ? 28.351 -8.985 -8.814 1.00 67.12 474 THR A N 1
ATOM 3788 C CA . THR A 1 474 ? 28.379 -7.868 -9.768 1.00 67.12 474 THR A CA 1
ATOM 3789 C C . THR A 1 474 ? 27.704 -6.629 -9.189 1.00 67.12 474 THR A C 1
ATOM 3791 O O . THR A 1 474 ? 28.228 -5.520 -9.283 1.00 67.12 474 THR A O 1
ATOM 3794 N N . VAL A 1 475 ? 26.576 -6.804 -8.501 1.00 64.06 475 VAL A N 1
ATOM 3795 C CA . VAL A 1 475 ? 25.876 -5.690 -7.849 1.00 64.06 475 VAL A CA 1
ATOM 3796 C C . VAL A 1 475 ? 26.716 -5.080 -6.724 1.00 64.06 475 VAL A C 1
ATOM 3798 O O . VAL A 1 475 ? 26.789 -3.857 -6.597 1.00 64.06 475 VAL A O 1
ATOM 3801 N N . ARG A 1 476 ? 27.382 -5.909 -5.911 1.00 66.62 476 ARG A N 1
ATOM 3802 C CA . ARG A 1 476 ? 28.264 -5.425 -4.839 1.00 66.62 476 ARG A CA 1
ATOM 3803 C C . ARG A 1 476 ? 29.462 -4.652 -5.401 1.00 66.62 476 ARG A C 1
ATOM 3805 O O . ARG A 1 476 ? 29.764 -3.581 -4.877 1.00 66.62 476 ARG A O 1
ATOM 3812 N N . MET A 1 477 ? 30.087 -5.164 -6.462 1.00 73.88 477 MET A N 1
ATOM 3813 C CA . MET A 1 477 ? 31.167 -4.491 -7.193 1.00 73.88 477 MET A CA 1
ATOM 3814 C C . MET A 1 477 ? 30.714 -3.114 -7.687 1.00 73.88 477 MET A C 1
ATOM 3816 O O . MET A 1 477 ? 31.335 -2.099 -7.375 1.00 73.88 477 MET A O 1
ATOM 3820 N N . MET A 1 478 ? 29.582 -3.057 -8.393 1.00 72.56 478 MET A N 1
ATOM 3821 C CA . MET A 1 478 ? 29.028 -1.811 -8.930 1.00 72.56 478 MET A CA 1
ATOM 3822 C C . MET A 1 478 ? 28.738 -0.776 -7.841 1.00 72.56 478 MET A C 1
ATOM 3824 O O . MET A 1 478 ? 29.020 0.404 -8.031 1.00 72.56 478 MET A O 1
ATOM 3828 N N . ILE A 1 479 ? 28.222 -1.200 -6.685 1.00 65.56 479 ILE A N 1
ATOM 3829 C CA . ILE A 1 479 ? 28.017 -0.295 -5.549 1.00 65.56 479 ILE A CA 1
ATOM 3830 C C . ILE A 1 479 ? 29.361 0.247 -5.048 1.00 65.56 479 ILE A C 1
ATOM 3832 O O . ILE A 1 479 ? 29.524 1.458 -4.914 1.00 65.56 479 ILE A O 1
ATOM 3836 N N . GLY A 1 480 ? 30.349 -0.628 -4.844 1.00 70.25 480 GLY A N 1
ATOM 3837 C CA . GLY A 1 480 ? 31.673 -0.238 -4.355 1.00 70.25 480 GLY A CA 1
ATOM 3838 C C . GLY A 1 480 ? 32.444 0.701 -5.290 1.00 70.25 480 GLY A C 1
ATOM 3839 O O . GLY A 1 480 ? 33.222 1.527 -4.817 1.00 70.25 480 GLY A O 1
ATOM 3840 N N . MET A 1 481 ? 32.225 0.615 -6.604 1.00 73.12 481 MET A N 1
ATOM 3841 C CA . MET A 1 481 ? 32.879 1.486 -7.590 1.00 73.12 481 MET A CA 1
ATOM 3842 C C . MET A 1 481 ? 32.386 2.940 -7.552 1.00 73.12 481 MET A C 1
ATOM 3844 O O . MET A 1 481 ? 33.129 3.845 -7.938 1.00 73.12 481 MET A O 1
ATOM 3848 N N . PHE A 1 482 ? 31.142 3.168 -7.124 1.00 73.56 482 PHE A N 1
ATOM 3849 C CA . PHE A 1 482 ? 30.483 4.476 -7.207 1.00 73.56 482 PHE A CA 1
ATOM 3850 C C . PHE A 1 482 ? 30.173 5.108 -5.847 1.00 73.56 482 PHE A C 1
ATOM 3852 O O . PHE A 1 482 ? 29.911 6.306 -5.818 1.00 73.56 482 PHE A O 1
ATOM 3859 N N . ASP A 1 483 ? 30.276 4.352 -4.753 1.00 68.56 483 ASP A N 1
ATOM 3860 C CA . ASP A 1 483 ? 30.215 4.831 -3.366 1.00 68.56 483 ASP A CA 1
ATOM 3861 C C . ASP A 1 483 ? 31.468 5.665 -3.017 1.00 68.56 483 ASP A C 1
ATOM 3863 O O . ASP A 1 483 ? 32.473 5.167 -2.494 1.00 68.56 483 ASP A O 1
ATOM 3867 N N . ARG A 1 484 ? 31.451 6.955 -3.378 1.00 75.38 484 ARG A N 1
ATOM 3868 C CA . ARG A 1 484 ? 32.585 7.878 -3.196 1.00 75.38 484 ARG A CA 1
ATOM 3869 C C . ARG A 1 484 ? 32.742 8.286 -1.742 1.00 75.38 484 ARG A C 1
ATOM 3871 O O . ARG A 1 484 ? 33.865 8.555 -1.308 1.00 75.38 484 ARG A O 1
ATOM 3878 N N . ASP A 1 485 ? 31.631 8.366 -1.018 1.00 71.31 485 ASP A N 1
ATOM 3879 C CA . ASP A 1 485 ? 31.605 8.737 0.393 1.00 71.31 485 ASP A CA 1
ATOM 3880 C C . ASP A 1 485 ? 31.847 7.551 1.348 1.00 71.31 485 ASP A C 1
ATOM 3882 O O . ASP A 1 485 ? 32.003 7.761 2.553 1.00 71.31 485 ASP A O 1
ATOM 3886 N N . GLN A 1 486 ? 31.993 6.332 0.810 1.00 69.75 486 GLN A N 1
ATOM 3887 C CA . GLN A 1 486 ? 32.205 5.081 1.551 1.00 69.75 486 GLN A CA 1
ATOM 3888 C C . GLN A 1 486 ? 31.091 4.803 2.568 1.00 69.75 486 GLN A C 1
ATOM 3890 O O . GLN A 1 486 ? 31.316 4.167 3.607 1.00 69.75 486 GLN A O 1
ATOM 3895 N N . SER A 1 487 ? 29.882 5.286 2.285 1.00 59.34 487 SER A N 1
ATOM 3896 C CA . SER A 1 487 ? 28.703 5.086 3.124 1.00 59.34 487 SER A CA 1
ATOM 3897 C C . SER A 1 487 ? 28.226 3.630 3.134 1.00 59.34 487 SER A C 1
ATOM 3899 O O . SER A 1 487 ? 27.456 3.236 4.014 1.00 59.34 487 SER A O 1
ATOM 3901 N N . GLY A 1 488 ? 28.685 2.810 2.184 1.00 54.16 488 GLY A N 1
ATOM 3902 C CA . GLY A 1 488 ? 28.141 1.490 1.888 1.00 54.16 488 GLY A CA 1
ATOM 3903 C C . GLY A 1 488 ? 26.810 1.557 1.133 1.00 54.16 488 GLY A C 1
ATOM 3904 O O . GLY A 1 488 ? 26.105 0.549 1.057 1.00 54.16 488 GLY A O 1
ATOM 3905 N N . THR A 1 489 ? 26.447 2.736 0.624 1.00 50.16 489 THR A N 1
ATOM 3906 C CA . THR A 1 489 ? 25.214 3.025 -0.118 1.00 50.16 489 THR A CA 1
ATOM 3907 C C . THR A 1 489 ? 25.526 3.914 -1.321 1.00 50.16 489 THR A C 1
ATOM 3909 O O . THR A 1 489 ? 26.665 4.319 -1.500 1.00 50.16 489 THR A O 1
ATOM 3912 N N . ILE A 1 490 ? 24.532 4.183 -2.171 1.00 54.44 490 ILE A N 1
ATOM 3913 C CA . ILE A 1 490 ? 24.681 5.104 -3.303 1.00 54.44 490 ILE A CA 1
ATOM 3914 C C . ILE A 1 490 ? 23.648 6.217 -3.168 1.00 54.44 490 ILE A C 1
ATOM 3916 O O . ILE A 1 490 ? 22.445 5.953 -3.088 1.00 54.44 490 ILE A O 1
ATOM 3920 N N . ASN A 1 491 ? 24.119 7.460 -3.161 1.00 54.91 491 ASN A N 1
ATOM 3921 C CA . ASN A 1 491 ? 23.265 8.642 -3.226 1.00 54.91 491 ASN A CA 1
ATOM 3922 C C . ASN A 1 491 ? 22.862 8.974 -4.680 1.00 54.91 491 ASN A C 1
ATOM 3924 O O . ASN A 1 491 ? 23.295 8.333 -5.632 1.00 54.91 491 ASN A O 1
ATOM 3928 N N . PHE A 1 492 ? 22.017 9.987 -4.882 1.00 48.56 492 PHE A N 1
ATOM 3929 C CA . PHE A 1 492 ? 21.475 10.305 -6.209 1.00 48.56 492 PHE A CA 1
ATOM 3930 C C . PHE A 1 492 ? 22.542 10.670 -7.258 1.00 48.56 492 PHE A C 1
ATOM 3932 O O . PHE A 1 492 ? 22.421 10.286 -8.421 1.00 48.56 492 PHE A O 1
ATOM 3939 N N . GLU A 1 493 ? 23.600 11.389 -6.875 1.00 58.56 493 GLU A N 1
ATOM 3940 C CA . GLU A 1 493 ? 24.666 11.767 -7.813 1.00 58.56 493 GLU A CA 1
ATOM 3941 C C . GLU A 1 493 ? 25.544 10.568 -8.183 1.00 58.56 493 GLU A C 1
ATOM 3943 O O . GLU A 1 493 ? 25.915 10.383 -9.345 1.00 58.56 493 GLU A O 1
ATOM 3948 N N . GLU A 1 494 ? 25.820 9.707 -7.210 1.00 61.06 494 GLU A N 1
ATOM 3949 C CA . GLU A 1 494 ? 26.500 8.432 -7.425 1.00 61.06 494 GLU A CA 1
ATOM 3950 C C . GLU A 1 494 ? 25.641 7.482 -8.276 1.00 61.06 494 GLU A C 1
ATOM 3952 O O . GLU A 1 494 ? 26.166 6.811 -9.165 1.00 61.06 494 GLU A O 1
ATOM 3957 N N . PHE A 1 495 ? 24.314 7.502 -8.102 1.00 59.41 495 PHE A N 1
ATOM 3958 C CA . PHE A 1 495 ? 23.376 6.736 -8.921 1.00 59.41 495 PHE A CA 1
ATOM 3959 C C . PHE A 1 495 ? 23.383 7.207 -10.371 1.00 59.41 495 PHE A C 1
ATOM 3961 O O . PHE A 1 495 ? 23.445 6.372 -11.266 1.00 59.41 495 PHE A O 1
ATOM 3968 N N . LYS A 1 496 ? 23.372 8.520 -10.643 1.00 55.59 496 LYS A N 1
ATOM 3969 C CA . LYS A 1 496 ? 23.495 9.033 -12.022 1.00 55.59 496 LYS A CA 1
ATOM 3970 C C . LYS A 1 496 ? 24.777 8.545 -12.690 1.00 55.59 496 LYS A C 1
ATOM 3972 O O . LYS A 1 496 ? 24.762 8.180 -13.866 1.00 55.59 496 LYS A O 1
ATOM 3977 N N . ALA A 1 497 ? 25.884 8.551 -11.948 1.00 67.31 497 ALA A N 1
ATOM 3978 C CA . ALA A 1 497 ? 27.172 8.095 -12.447 1.00 67.31 497 ALA A CA 1
ATOM 3979 C C . ALA A 1 497 ? 27.161 6.586 -12.735 1.00 67.31 497 ALA A C 1
ATOM 3981 O O . ALA A 1 497 ? 27.583 6.176 -13.818 1.00 67.31 497 ALA A O 1
ATOM 3982 N N . LEU A 1 498 ? 26.607 5.781 -11.824 1.00 69.88 498 LEU A N 1
ATOM 3983 C CA . LEU A 1 498 ? 26.428 4.350 -12.039 1.00 69.88 498 LEU A CA 1
ATOM 3984 C C . LEU A 1 498 ? 25.483 4.069 -13.217 1.00 69.88 498 LEU A C 1
ATOM 3986 O O . LEU A 1 498 ? 25.783 3.243 -14.070 1.00 69.88 498 LEU A O 1
ATOM 3990 N N . TRP A 1 499 ? 24.363 4.782 -13.314 1.00 60.44 499 TRP A N 1
ATOM 3991 C CA . TRP A 1 499 ? 23.390 4.633 -14.393 1.00 60.44 499 TRP A CA 1
ATOM 3992 C C . TRP A 1 499 ? 24.021 4.879 -15.763 1.00 60.44 499 TRP A C 1
ATOM 3994 O O . TRP A 1 499 ? 23.850 4.089 -16.696 1.00 60.44 499 TRP A O 1
ATOM 4004 N N . LYS A 1 500 ? 24.806 5.955 -15.873 1.00 69.12 500 LYS A N 1
ATOM 4005 C CA . LYS A 1 500 ? 25.578 6.245 -17.078 1.00 69.12 500 LYS A CA 1
ATOM 4006 C C . LYS A 1 500 ? 26.562 5.117 -17.390 1.00 69.12 500 LYS A C 1
ATOM 4008 O O . LYS A 1 500 ? 26.611 4.670 -18.530 1.00 69.12 500 LYS A O 1
ATOM 4013 N N . TYR A 1 501 ? 27.296 4.641 -16.387 1.00 78.06 501 TYR A N 1
ATOM 4014 C CA . TYR A 1 501 ? 28.258 3.553 -16.544 1.00 78.06 501 TYR A CA 1
ATOM 4015 C C . TYR A 1 501 ? 27.611 2.277 -17.091 1.00 78.06 501 TYR A C 1
ATOM 4017 O O . TYR A 1 501 ? 28.099 1.716 -18.068 1.00 78.06 501 TYR A O 1
ATOM 4025 N N . ILE A 1 502 ? 26.479 1.853 -16.527 1.00 70.62 502 ILE A N 1
ATOM 4026 C CA . ILE A 1 502 ? 25.776 0.651 -16.990 1.00 70.62 502 ILE A CA 1
ATOM 4027 C C . ILE A 1 502 ? 25.189 0.870 -18.394 1.00 70.62 502 ILE A C 1
ATOM 4029 O O . ILE A 1 502 ? 25.258 -0.026 -19.230 1.00 70.62 502 ILE A O 1
ATOM 4033 N N . THR A 1 503 ? 24.664 2.063 -18.696 1.00 63.59 503 THR A N 1
ATOM 4034 C CA . THR A 1 503 ? 24.152 2.396 -20.040 1.00 63.59 503 THR A CA 1
ATOM 4035 C C . THR A 1 503 ? 25.256 2.322 -21.098 1.00 63.59 503 THR A C 1
ATOM 4037 O O . THR A 1 503 ? 25.050 1.754 -22.173 1.00 63.59 503 THR A O 1
ATOM 4040 N N . ASP A 1 504 ? 26.440 2.852 -20.785 1.00 76.31 504 ASP A N 1
ATOM 4041 C CA . ASP A 1 504 ? 27.605 2.804 -21.668 1.00 76.31 504 ASP A CA 1
ATOM 4042 C C . ASP A 1 504 ? 28.060 1.338 -21.875 1.00 76.31 504 ASP A C 1
ATOM 4044 O O . ASP A 1 504 ? 28.293 0.911 -23.011 1.00 76.31 504 ASP A O 1
ATOM 4048 N N . TRP A 1 505 ? 28.081 0.525 -20.809 1.00 83.50 505 TRP A N 1
ATOM 4049 C CA . TRP A 1 505 ? 28.363 -0.915 -20.895 1.00 83.50 505 TRP A CA 1
ATOM 4050 C C . TRP A 1 505 ? 27.329 -1.689 -21.700 1.00 83.50 505 TRP A C 1
ATOM 4052 O O . TRP A 1 505 ? 27.702 -2.599 -22.433 1.00 83.50 505 TRP A O 1
ATOM 4062 N N . LEU A 1 506 ? 26.049 -1.333 -21.616 1.00 74.19 506 LEU A N 1
ATOM 4063 C CA . LEU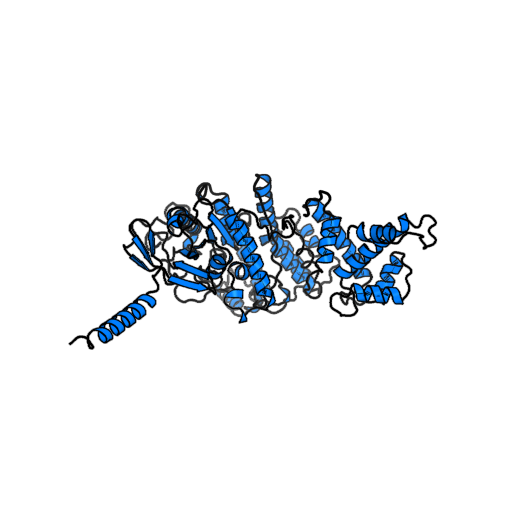 A 1 506 ? 24.997 -1.980 -22.398 1.00 74.19 506 LEU A CA 1
ATOM 4064 C C . LEU A 1 506 ? 25.175 -1.738 -23.891 1.00 74.19 506 LEU A C 1
ATOM 4066 O O . LEU A 1 506 ? 25.026 -2.659 -24.692 1.00 74.19 506 LEU A O 1
ATOM 4070 N N . GLY A 1 507 ? 25.504 -0.500 -24.267 1.00 73.56 507 GLY A N 1
ATOM 4071 C CA . GLY A 1 507 ? 25.855 -0.166 -25.644 1.00 73.56 507 GLY A CA 1
ATOM 4072 C C . GLY A 1 507 ? 27.053 -0.982 -26.126 1.00 73.56 507 GLY A C 1
ATOM 4073 O O . GLY A 1 507 ? 27.039 -1.499 -27.241 1.00 73.56 507 GLY A O 1
ATOM 4074 N N . CYS A 1 508 ? 28.052 -1.156 -25.260 1.00 83.62 508 CYS A N 1
ATOM 4075 C CA . CYS A 1 508 ? 29.231 -1.959 -25.547 1.00 83.62 508 CYS A CA 1
ATOM 4076 C C . CYS A 1 508 ? 28.892 -3.448 -25.721 1.00 83.62 508 CYS A C 1
ATOM 4078 O O . CYS A 1 508 ? 29.220 -4.030 -26.751 1.00 83.62 508 CYS A O 1
ATOM 4080 N N . PHE A 1 509 ? 28.165 -4.041 -24.775 1.00 85.12 509 PHE A N 1
ATOM 4081 C CA . PHE A 1 509 ? 27.719 -5.434 -24.825 1.00 85.12 509 PHE A CA 1
ATOM 4082 C C . PHE A 1 509 ? 26.940 -5.731 -26.110 1.00 85.12 509 PHE A C 1
ATOM 4084 O O . PHE A 1 509 ? 27.289 -6.640 -26.853 1.00 85.12 509 PHE A O 1
ATOM 4091 N N . ARG A 1 510 ? 25.961 -4.884 -26.449 1.00 80.25 510 ARG A N 1
ATOM 4092 C CA . ARG A 1 510 ? 25.157 -5.013 -27.677 1.00 80.25 510 ARG A CA 1
ATOM 4093 C C . ARG A 1 510 ? 25.960 -4.871 -28.966 1.00 80.25 510 ARG A C 1
ATOM 4095 O O . ARG A 1 510 ? 25.499 -5.308 -30.012 1.00 80.25 510 ARG A O 1
ATOM 4102 N N . SER A 1 511 ? 27.118 -4.213 -28.924 1.00 86.38 511 SER A N 1
ATOM 4103 C CA . SER A 1 511 ? 27.988 -4.111 -30.099 1.00 86.38 511 SER A CA 1
ATOM 4104 C C . SER A 1 511 ? 28.747 -5.411 -30.390 1.00 86.38 511 SER A C 1
ATOM 4106 O O . SER A 1 511 ? 29.202 -5.595 -31.518 1.00 86.38 511 SER A O 1
ATOM 4108 N N . PHE A 1 512 ? 28.855 -6.301 -29.395 1.00 90.38 512 PHE A N 1
ATOM 4109 C CA . PHE A 1 512 ? 29.547 -7.587 -29.488 1.00 90.38 512 PHE A CA 1
ATOM 4110 C C . PHE A 1 512 ? 28.609 -8.798 -29.458 1.00 90.38 512 PHE A C 1
ATOM 4112 O O . PHE A 1 512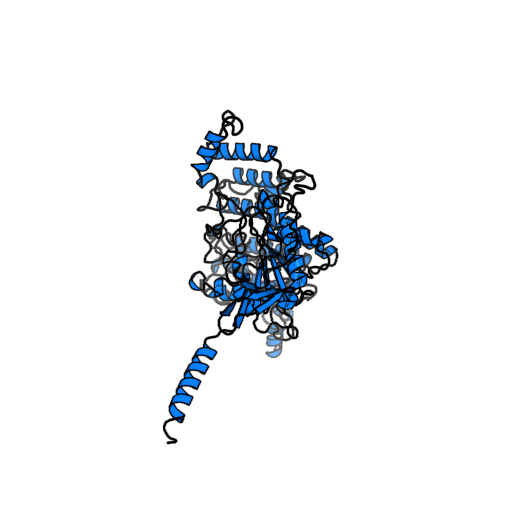 ? 29.009 -9.827 -29.982 1.00 90.38 512 PHE A O 1
ATOM 4119 N N . ASP A 1 513 ? 27.390 -8.665 -28.925 1.00 86.31 513 ASP A N 1
ATOM 4120 C CA . ASP A 1 513 ? 26.279 -9.619 -29.085 1.00 86.31 513 ASP A CA 1
ATOM 4121 C C . ASP A 1 513 ? 25.721 -9.501 -30.515 1.00 86.31 513 ASP A C 1
ATOM 4123 O O . ASP A 1 513 ? 24.775 -8.761 -30.814 1.00 86.31 513 ASP A O 1
ATOM 4127 N N . THR A 1 514 ? 26.419 -10.149 -31.445 1.00 84.88 514 THR A N 1
ATOM 4128 C CA . THR A 1 514 ? 26.181 -10.038 -32.886 1.00 84.88 514 THR A CA 1
ATOM 4129 C C . THR A 1 514 ? 24.967 -10.835 -33.334 1.00 84.88 514 THR A C 1
ATOM 4131 O O . THR A 1 514 ? 24.280 -10.425 -34.279 1.00 84.88 514 THR A O 1
ATOM 4134 N N . ASP A 1 515 ? 24.687 -11.947 -32.656 1.00 81.31 515 ASP A N 1
ATOM 4135 C CA . ASP A 1 515 ? 23.543 -12.808 -32.936 1.00 81.31 515 ASP A CA 1
ATOM 4136 C C . ASP A 1 515 ? 22.263 -12.374 -32.199 1.00 81.31 515 ASP A C 1
ATOM 4138 O O . ASP A 1 515 ? 21.172 -12.842 -32.541 1.00 81.31 515 ASP A O 1
ATOM 4142 N N . ARG A 1 516 ? 22.374 -11.392 -31.290 1.00 79.06 516 ARG A N 1
ATOM 4143 C CA . ARG A 1 516 ? 21.287 -10.848 -30.463 1.00 79.06 516 ARG A CA 1
ATOM 4144 C C . ARG A 1 516 ? 20.664 -11.909 -29.564 1.00 79.06 516 ARG A C 1
ATOM 4146 O O . ARG A 1 516 ? 19.459 -11.862 -29.300 1.00 79.06 516 ARG A O 1
ATOM 4153 N N . SER A 1 517 ? 21.471 -12.864 -29.119 1.00 79.00 517 SER A N 1
ATOM 4154 C CA . SER A 1 517 ? 21.069 -13.900 -28.173 1.00 79.00 517 SER A CA 1
ATOM 4155 C C . SER A 1 517 ? 20.814 -13.338 -26.773 1.00 79.00 517 SER A C 1
ATOM 4157 O O . SER A 1 517 ? 20.125 -13.975 -25.976 1.00 79.00 517 SER A O 1
ATOM 4159 N N . GLY A 1 518 ? 21.319 -12.134 -26.471 1.00 76.12 518 GLY A N 1
ATOM 4160 C CA . GLY A 1 518 ? 21.286 -11.554 -25.131 1.00 76.12 518 GLY A CA 1
ATOM 4161 C C . GLY A 1 518 ? 22.379 -12.106 -24.214 1.00 76.12 518 GLY A C 1
ATOM 4162 O O . GLY A 1 518 ? 22.337 -11.872 -23.008 1.00 76.12 518 GLY A O 1
ATOM 4163 N N . SER A 1 519 ? 23.344 -12.844 -24.763 1.00 86.31 519 SER A N 1
ATOM 4164 C CA . SER A 1 519 ? 24.519 -13.388 -24.080 1.00 86.31 519 SER A CA 1
ATOM 4165 C C . SER A 1 519 ? 25.738 -13.278 -25.000 1.00 86.31 519 SER A C 1
ATOM 4167 O O . SER A 1 519 ? 25.597 -13.021 -26.186 1.00 86.31 519 SER A O 1
ATOM 4169 N N . ILE A 1 520 ? 26.939 -13.413 -24.445 1.00 91.38 520 ILE A N 1
ATOM 4170 C CA . ILE A 1 520 ? 28.201 -13.321 -25.183 1.00 91.38 520 ILE A CA 1
ATOM 4171 C C . ILE A 1 520 ? 28.830 -14.705 -25.242 1.00 91.38 520 ILE A C 1
ATOM 4173 O O . ILE A 1 520 ? 29.186 -15.285 -24.210 1.00 91.38 520 ILE A O 1
ATOM 4177 N N . ASP A 1 521 ? 28.997 -15.231 -26.450 1.00 93.12 521 ASP A N 1
ATOM 4178 C CA . ASP A 1 521 ? 29.715 -16.483 -26.650 1.00 93.12 521 ASP A CA 1
ATOM 4179 C C . ASP A 1 521 ? 31.247 -16.293 -26.575 1.00 93.12 521 ASP A C 1
ATOM 4181 O O . ASP A 1 521 ? 31.792 -15.193 -26.430 1.00 93.12 521 ASP A O 1
ATOM 4185 N N . LYS A 1 522 ? 32.002 -17.392 -26.677 1.00 94.88 522 LYS A N 1
ATOM 4186 C CA . LYS A 1 522 ? 33.473 -17.351 -26.634 1.00 94.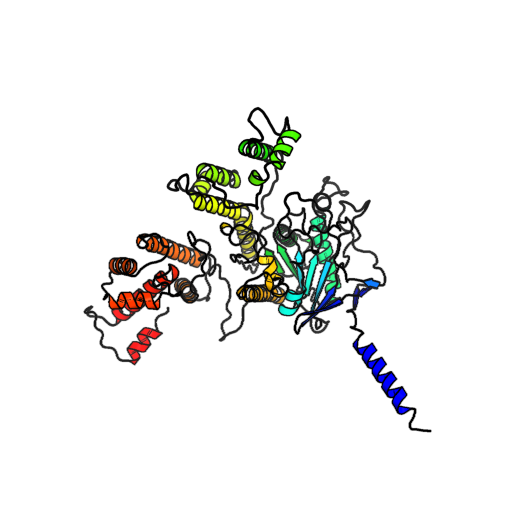88 522 LYS A CA 1
ATOM 4187 C C . LYS A 1 522 ? 34.099 -16.491 -27.749 1.00 94.88 522 LYS A C 1
ATOM 4189 O O . LYS A 1 522 ? 35.135 -15.860 -27.519 1.00 94.88 522 LYS A O 1
ATOM 4194 N N . ASN A 1 523 ? 33.552 -16.518 -28.962 1.00 94.44 523 ASN A N 1
ATOM 4195 C CA . ASN A 1 523 ? 34.074 -15.780 -30.115 1.00 94.44 523 ASN A CA 1
ATOM 4196 C C . ASN A 1 523 ? 33.762 -14.283 -30.006 1.00 94.44 523 ASN A C 1
ATOM 4198 O O . ASN A 1 523 ? 34.608 -13.446 -30.338 1.00 94.44 523 ASN A O 1
ATOM 4202 N N . GLU A 1 524 ? 32.585 -13.951 -29.493 1.00 95.44 524 GLU A N 1
ATOM 4203 C CA . GLU A 1 524 ? 32.161 -12.588 -29.191 1.00 95.44 524 GLU A CA 1
ATOM 4204 C C . GLU A 1 524 ? 32.994 -12.007 -28.046 1.00 95.44 524 GLU A C 1
ATOM 4206 O O . GLU A 1 524 ? 33.560 -10.922 -28.192 1.00 95.44 524 GLU A O 1
ATOM 4211 N N . LEU A 1 525 ? 33.228 -12.776 -26.974 1.00 95.06 525 LEU A N 1
ATOM 4212 C CA . LEU A 1 525 ? 34.128 -12.386 -25.884 1.00 95.06 525 LEU A CA 1
ATOM 4213 C C . LEU A 1 525 ? 35.548 -12.129 -26.395 1.00 95.06 525 LEU A C 1
ATOM 4215 O O . LEU A 1 525 ? 36.187 -11.143 -26.023 1.00 95.06 525 LEU A O 1
ATOM 4219 N N . LYS A 1 526 ? 36.058 -13.006 -27.268 1.00 95.44 526 LYS A N 1
ATOM 4220 C CA . LYS A 1 526 ? 37.375 -12.839 -27.892 1.00 95.44 526 LYS A CA 1
ATOM 4221 C C . LYS A 1 526 ? 37.437 -11.553 -28.714 1.00 95.44 526 LYS A C 1
ATOM 4223 O O . LYS A 1 526 ? 38.432 -10.832 -28.625 1.00 95.44 526 LYS A O 1
ATOM 4228 N N . SER A 1 527 ? 36.392 -11.245 -29.477 1.00 94.06 527 SER A N 1
ATOM 4229 C CA . SER A 1 527 ? 36.293 -10.016 -30.272 1.00 94.06 527 SER A CA 1
ATOM 4230 C C . SER A 1 527 ? 36.247 -8.766 -29.387 1.00 94.06 527 SER A C 1
ATOM 4232 O O . SER A 1 527 ? 36.992 -7.812 -29.634 1.00 94.06 527 SER A O 1
ATOM 4234 N N . ALA A 1 528 ? 35.460 -8.806 -28.309 1.00 94.81 528 ALA A N 1
ATOM 4235 C CA . ALA A 1 528 ? 35.339 -7.732 -27.329 1.00 94.81 528 ALA A CA 1
ATOM 4236 C C . ALA A 1 528 ? 36.677 -7.440 -26.638 1.00 94.81 528 ALA A C 1
ATOM 4238 O O . ALA A 1 528 ? 37.210 -6.333 -26.725 1.00 94.81 528 ALA A O 1
ATOM 4239 N N . LEU A 1 529 ? 37.288 -8.458 -26.026 1.00 94.50 529 LEU A N 1
ATOM 4240 C CA . LEU A 1 529 ? 38.545 -8.303 -25.295 1.00 94.50 529 LEU A CA 1
ATOM 4241 C C . LEU A 1 529 ? 39.711 -7.924 -26.220 1.00 94.50 529 LEU A C 1
ATOM 4243 O O . LEU A 1 529 ? 40.537 -7.096 -25.839 1.00 94.50 529 LEU A O 1
ATOM 4247 N N . THR A 1 530 ? 39.745 -8.433 -27.457 1.00 93.44 530 THR A N 1
ATOM 4248 C CA . THR A 1 530 ? 40.740 -8.004 -28.458 1.00 93.44 530 THR A CA 1
ATOM 4249 C C . THR A 1 530 ? 40.583 -6.528 -28.806 1.00 93.44 530 THR A C 1
ATOM 4251 O O . THR A 1 530 ? 41.581 -5.812 -28.893 1.00 93.44 530 THR A O 1
ATOM 4254 N N . THR A 1 531 ? 39.344 -6.051 -28.945 1.00 92.69 531 THR A N 1
ATOM 4255 C CA . THR A 1 531 ? 39.047 -4.627 -29.159 1.00 92.69 531 THR A CA 1
ATOM 4256 C C . THR A 1 531 ? 39.497 -3.773 -27.973 1.00 92.69 531 THR A C 1
ATOM 4258 O O . THR A 1 531 ? 40.017 -2.677 -28.167 1.00 92.69 531 THR A O 1
ATOM 4261 N N . PHE A 1 532 ? 39.392 -4.297 -26.750 1.00 92.50 532 PHE A N 1
ATOM 4262 C CA . PHE A 1 532 ? 39.891 -3.636 -25.538 1.00 92.50 532 PHE A CA 1
ATOM 4263 C C . PHE A 1 532 ? 41.417 -3.721 -25.365 1.00 92.50 532 PHE A C 1
ATOM 4265 O O . PHE A 1 532 ? 41.954 -3.174 -24.405 1.00 92.50 532 PHE A O 1
ATOM 4272 N N . GLY A 1 533 ? 42.132 -4.373 -26.289 1.00 90.50 533 GLY A N 1
ATOM 4273 C CA . GLY A 1 533 ? 43.593 -4.467 -26.283 1.00 90.50 533 GLY A CA 1
ATOM 4274 C C . GLY A 1 533 ? 44.157 -5.751 -25.669 1.00 90.50 533 GLY A C 1
ATOM 4275 O O . GLY A 1 533 ? 45.376 -5.897 -25.591 1.00 90.50 533 GLY A O 1
ATOM 4276 N N . TYR A 1 534 ? 43.314 -6.708 -25.279 1.00 91.44 534 TYR A N 1
ATOM 4277 C CA . TYR A 1 534 ? 43.751 -7.995 -24.743 1.00 91.44 534 TYR A CA 1
ATOM 4278 C C . TYR A 1 534 ? 44.038 -9.006 -25.854 1.00 91.44 534 TYR A C 1
ATOM 4280 O O . TYR A 1 534 ? 43.192 -9.300 -26.691 1.00 91.44 534 TYR A O 1
ATOM 4288 N N . ARG A 1 535 ? 45.233 -9.604 -25.838 1.00 89.56 535 ARG A N 1
ATOM 4289 C CA . ARG A 1 535 ? 45.620 -10.683 -26.761 1.00 89.56 535 ARG A CA 1
ATOM 4290 C C . ARG A 1 535 ? 45.950 -11.944 -25.975 1.00 89.56 535 ARG A C 1
ATOM 4292 O O . ARG A 1 535 ? 47.107 -12.231 -25.694 1.00 89.56 535 ARG A O 1
ATOM 4299 N N . LEU A 1 536 ? 44.906 -12.665 -25.581 1.00 92.00 536 LEU A N 1
ATOM 4300 C CA . LEU A 1 536 ? 45.008 -13.843 -24.720 1.00 92.00 536 LEU A CA 1
ATOM 4301 C C . LEU A 1 536 ? 44.933 -15.136 -25.543 1.00 92.00 536 LEU A C 1
ATOM 4303 O O . LEU A 1 536 ? 44.513 -15.139 -26.701 1.00 92.00 536 LEU A O 1
ATOM 4307 N N . SER A 1 537 ? 45.362 -16.251 -24.951 1.00 94.06 537 SER A N 1
ATOM 4308 C CA . SER A 1 537 ? 45.272 -17.561 -25.607 1.00 94.06 537 SER A CA 1
ATOM 4309 C C . SER A 1 537 ? 43.824 -18.066 -25.668 1.00 94.06 537 SER A C 1
ATOM 4311 O O . SER A 1 537 ? 43.025 -17.803 -24.769 1.00 94.06 537 SER A O 1
ATOM 4313 N N . ASP A 1 538 ? 43.497 -18.886 -26.672 1.00 92.88 538 ASP A N 1
ATOM 4314 C CA . ASP A 1 538 ? 42.167 -19.515 -26.798 1.00 92.88 538 ASP A CA 1
ATOM 4315 C C . ASP A 1 538 ? 41.769 -20.356 -25.579 1.00 92.88 538 ASP A C 1
ATOM 4317 O O . ASP A 1 538 ? 40.585 -20.456 -25.235 1.00 92.88 538 ASP A O 1
ATOM 4321 N N . ARG A 1 539 ? 42.758 -20.940 -24.893 1.00 94.38 539 ARG A N 1
ATOM 4322 C CA . ARG A 1 539 ? 42.545 -21.648 -23.629 1.00 94.38 539 ARG A CA 1
ATOM 4323 C C . ARG A 1 539 ? 42.082 -20.692 -22.532 1.00 94.38 539 ARG A C 1
ATOM 4325 O O . ARG A 1 539 ? 41.176 -21.036 -21.782 1.00 94.38 539 ARG A O 1
ATOM 4332 N N . PHE A 1 540 ? 42.669 -19.502 -22.456 1.00 93.50 540 PHE A N 1
ATOM 4333 C CA . PHE A 1 540 ? 42.314 -18.513 -21.445 1.00 93.50 540 PHE A CA 1
ATOM 4334 C C . PHE A 1 540 ? 40.921 -17.920 -21.679 1.00 93.50 540 PHE A C 1
ATOM 4336 O O . PHE A 1 540 ? 40.157 -17.807 -20.730 1.00 93.50 540 PHE A O 1
ATOM 4343 N N . TYR A 1 541 ? 40.530 -17.658 -22.933 1.00 94.31 541 TYR A N 1
ATOM 4344 C CA . TYR A 1 541 ? 39.145 -17.266 -23.239 1.00 94.31 541 TYR A CA 1
ATOM 4345 C C . TYR A 1 541 ? 38.130 -18.326 -22.792 1.00 94.31 541 TYR A C 1
ATOM 4347 O O . TYR A 1 541 ? 37.082 -17.986 -22.258 1.00 94.31 541 TYR A O 1
ATOM 4355 N N . SER A 1 542 ? 38.463 -19.613 -22.939 1.00 92.94 542 SER A N 1
ATOM 4356 C CA . SER A 1 542 ? 37.596 -20.706 -22.467 1.00 92.94 542 SER A CA 1
ATOM 4357 C C . SER A 1 542 ? 37.470 -20.723 -20.937 1.00 92.94 542 SER A C 1
ATOM 4359 O O . SER A 1 542 ? 36.391 -20.985 -20.419 1.00 92.94 542 SER A O 1
ATOM 4361 N N . LEU A 1 543 ? 38.553 -20.406 -20.217 1.00 94.19 543 LEU A N 1
ATOM 4362 C CA . LEU A 1 543 ? 38.532 -20.269 -18.756 1.00 94.19 543 LEU A CA 1
ATOM 4363 C C . LEU A 1 543 ? 37.699 -19.068 -18.296 1.00 94.19 543 LEU A C 1
ATOM 4365 O O . LEU A 1 543 ? 37.040 -19.163 -17.266 1.00 94.19 543 LEU A O 1
ATOM 4369 N N . LEU A 1 544 ? 37.724 -17.954 -19.035 1.00 93.31 544 LEU A N 1
ATOM 4370 C CA . LEU A 1 544 ? 36.895 -16.786 -18.725 1.00 93.31 544 LEU A CA 1
ATOM 4371 C C . LEU A 1 544 ? 35.409 -17.109 -18.880 1.00 93.31 544 LEU A C 1
ATOM 4373 O O . LEU A 1 544 ? 34.663 -16.864 -17.941 1.00 93.31 544 LEU A O 1
ATOM 4377 N N . VAL A 1 545 ? 35.007 -17.728 -19.997 1.00 94.06 545 VAL A N 1
ATOM 4378 C CA . VAL A 1 545 ? 33.620 -18.189 -20.178 1.00 94.06 545 VAL A CA 1
ATOM 4379 C C . VAL A 1 545 ? 33.228 -19.130 -19.048 1.00 94.06 545 VAL A C 1
ATOM 4381 O O . VAL A 1 545 ? 32.265 -18.857 -18.359 1.00 94.06 545 VAL A O 1
ATOM 4384 N N . GLN A 1 546 ? 34.028 -20.155 -18.749 1.00 92.19 546 GLN A N 1
ATOM 4385 C CA . GLN A 1 546 ? 33.715 -21.086 -17.661 1.00 92.19 546 GLN A CA 1
ATOM 4386 C C . GLN A 1 546 ? 33.600 -20.413 -16.280 1.00 92.19 546 GLN A C 1
ATOM 4388 O O . GLN A 1 546 ? 32.837 -20.870 -15.436 1.00 92.19 546 GLN A O 1
ATOM 4393 N N . LYS A 1 547 ? 34.393 -19.370 -16.013 1.00 90.31 547 LYS A N 1
ATOM 4394 C CA . LYS A 1 547 ? 34.392 -18.673 -14.720 1.00 90.31 547 LYS A CA 1
ATOM 4395 C C . LYS A 1 547 ? 33.181 -17.754 -14.547 1.00 90.31 547 LYS A C 1
ATOM 4397 O O . LYS A 1 547 ? 32.718 -17.600 -13.422 1.00 90.31 547 LYS A O 1
ATOM 4402 N N . PHE A 1 548 ? 32.736 -17.127 -15.630 1.00 89.12 548 PHE A N 1
ATOM 4403 C CA . PHE A 1 548 ? 31.684 -16.107 -15.643 1.00 89.12 548 PHE A CA 1
ATOM 4404 C C . PHE A 1 548 ? 30.376 -16.608 -16.275 1.00 89.12 548 PHE A C 1
ATOM 4406 O O . PHE A 1 548 ? 29.480 -15.827 -16.550 1.00 89.12 548 PHE A O 1
ATOM 4413 N N . ASP A 1 549 ? 30.265 -17.911 -16.507 1.00 87.44 549 ASP A N 1
ATOM 4414 C CA . ASP A 1 549 ? 29.038 -18.594 -16.905 1.00 87.44 549 ASP A CA 1
ATOM 4415 C C . ASP A 1 549 ? 28.277 -19.004 -15.637 1.00 87.44 549 ASP A C 1
ATOM 4417 O O . ASP A 1 549 ? 28.450 -20.105 -15.106 1.00 87.44 549 ASP A O 1
ATOM 4421 N N . SER A 1 550 ? 27.503 -18.067 -15.085 1.00 73.81 550 SER A N 1
ATOM 4422 C CA . SER A 1 550 ? 26.801 -18.257 -13.811 1.00 73.81 550 SER A CA 1
ATOM 4423 C C . SER A 1 550 ? 25.651 -19.270 -13.880 1.00 73.81 550 SER A C 1
ATOM 4425 O O . SER A 1 550 ? 25.252 -19.805 -12.843 1.00 73.81 550 SER A O 1
ATOM 4427 N N . ASP A 1 551 ? 25.133 -19.569 -15.075 1.00 73.75 551 ASP A N 1
ATOM 4428 C CA . ASP A 1 551 ? 23.981 -20.451 -15.293 1.00 73.75 551 ASP A CA 1
ATOM 4429 C C . ASP A 1 551 ? 24.306 -21.759 -16.035 1.00 73.75 551 ASP A C 1
ATOM 4431 O O . ASP A 1 551 ? 23.437 -22.623 -16.176 1.00 73.75 551 ASP A O 1
ATOM 4435 N N . GLY A 1 552 ? 25.561 -21.949 -16.448 1.00 81.50 552 GLY A N 1
ATOM 4436 C CA . GLY A 1 552 ? 26.041 -23.162 -17.104 1.00 81.50 552 GLY A CA 1
ATOM 4437 C C . GLY A 1 552 ? 25.658 -23.260 -18.583 1.00 81.50 552 GLY A C 1
ATOM 4438 O O . GLY A 1 552 ? 25.646 -24.363 -19.138 1.00 81.50 552 GLY A O 1
ATOM 4439 N N . THR A 1 553 ? 25.316 -22.143 -19.226 1.00 81.31 553 THR A N 1
ATOM 4440 C CA . THR A 1 553 ? 24.889 -22.088 -20.634 1.00 81.31 553 THR A CA 1
ATOM 4441 C C . THR A 1 553 ? 26.046 -22.064 -21.628 1.00 81.31 553 THR A C 1
ATOM 4443 O O . THR A 1 553 ? 25.820 -22.106 -22.837 1.00 81.31 553 THR A O 1
ATOM 4446 N N . SER A 1 554 ? 27.293 -22.052 -21.150 1.00 87.31 554 SER A N 1
ATOM 4447 C CA . SER A 1 554 ? 28.505 -21.832 -21.952 1.00 87.31 554 SER A CA 1
ATOM 4448 C C . SER A 1 554 ? 28.541 -20.469 -22.654 1.00 87.31 554 SER A C 1
ATOM 4450 O O . SER A 1 554 ? 29.263 -20.298 -23.640 1.00 87.31 554 SER A O 1
ATOM 4452 N N . THR A 1 555 ? 27.789 -19.500 -22.134 1.00 89.38 555 THR A N 1
ATOM 4453 C CA . THR A 1 555 ? 27.750 -18.108 -22.592 1.00 89.38 555 THR A CA 1
ATOM 4454 C C . THR A 1 555 ? 27.836 -17.168 -21.392 1.00 89.38 555 THR A C 1
ATOM 4456 O O . THR A 1 555 ? 27.644 -17.591 -20.257 1.00 89.38 555 THR A O 1
ATOM 4459 N N . ILE A 1 556 ? 28.194 -15.905 -21.619 1.00 89.50 556 ILE A N 1
ATOM 4460 C CA . ILE A 1 556 ? 28.337 -14.907 -20.555 1.00 89.50 556 ILE A CA 1
ATOM 4461 C C . ILE A 1 556 ? 27.192 -13.901 -20.650 1.00 89.50 556 ILE A C 1
ATOM 4463 O O . ILE A 1 556 ? 27.030 -13.233 -21.673 1.00 89.50 556 ILE A O 1
ATOM 4467 N N . LYS A 1 557 ? 26.427 -13.742 -19.571 1.00 85.88 557 LYS A N 1
ATOM 4468 C CA . LYS A 1 557 ? 25.360 -12.736 -19.485 1.00 85.88 557 LYS A CA 1
ATOM 4469 C C . LYS A 1 557 ? 25.911 -11.325 -19.344 1.00 85.88 557 LYS A C 1
ATOM 4471 O O . LYS A 1 557 ? 27.088 -11.112 -19.077 1.00 85.88 557 LYS A O 1
ATOM 4476 N N . PHE A 1 558 ? 25.050 -10.331 -19.531 1.00 83.00 558 PHE A N 1
ATOM 4477 C CA . PHE A 1 558 ? 25.444 -8.923 -19.488 1.00 83.00 558 PHE A CA 1
ATOM 4478 C C . PHE A 1 558 ? 26.168 -8.514 -18.196 1.00 83.00 558 PHE A C 1
ATOM 4480 O O . PHE A 1 558 ? 27.189 -7.828 -18.236 1.00 83.00 558 PHE A O 1
ATOM 4487 N N . ASP A 1 559 ? 25.652 -8.936 -17.053 1.00 77.88 559 ASP A N 1
ATOM 4488 C CA . ASP A 1 559 ? 26.206 -8.647 -15.738 1.00 77.88 559 ASP A CA 1
ATOM 4489 C C . ASP A 1 559 ? 27.540 -9.361 -15.500 1.00 77.88 559 ASP A C 1
ATOM 4491 O O . ASP A 1 559 ? 28.517 -8.728 -15.089 1.00 77.88 559 ASP A O 1
ATOM 4495 N N . ASP A 1 560 ? 27.614 -10.642 -15.846 1.00 86.62 560 ASP A N 1
ATOM 4496 C CA . ASP A 1 560 ? 28.846 -11.425 -15.772 1.00 86.62 560 ASP A CA 1
ATOM 4497 C C . ASP A 1 560 ? 29.916 -10.915 -16.764 1.00 86.62 560 ASP A C 1
ATOM 4499 O O . ASP A 1 560 ? 31.115 -10.951 -16.477 1.00 86.62 560 ASP A O 1
ATOM 4503 N N . PHE A 1 561 ? 29.509 -10.353 -17.907 1.00 89.94 561 PHE A N 1
ATOM 4504 C CA . PHE A 1 561 ? 30.406 -9.715 -18.873 1.00 89.94 561 PHE A CA 1
ATOM 4505 C C . PHE A 1 561 ? 31.056 -8.461 -18.284 1.00 89.94 561 PHE A C 1
ATOM 4507 O O . PHE A 1 561 ? 32.275 -8.294 -18.388 1.00 89.94 561 PHE A O 1
ATOM 4514 N N . ILE A 1 562 ? 30.277 -7.611 -17.602 1.00 87.50 562 ILE A N 1
ATOM 4515 C CA . ILE A 1 562 ? 30.822 -6.454 -16.878 1.00 87.50 562 ILE A CA 1
ATOM 4516 C C . ILE A 1 562 ? 31.799 -6.930 -15.803 1.00 87.50 562 ILE A C 1
ATOM 4518 O O . ILE A 1 562 ? 32.922 -6.424 -15.736 1.00 87.50 562 ILE A O 1
ATOM 4522 N N . GLN A 1 563 ? 31.409 -7.926 -15.001 1.00 86.06 563 GLN A N 1
ATOM 4523 C CA . GLN A 1 563 ? 32.262 -8.475 -13.946 1.00 86.06 563 GLN A CA 1
ATOM 4524 C C . GLN A 1 563 ? 33.586 -9.007 -14.517 1.00 86.06 563 GLN A C 1
ATOM 4526 O O . GLN A 1 563 ? 34.660 -8.700 -13.993 1.00 86.06 563 GLN A O 1
ATOM 4531 N N . CYS A 1 564 ? 33.526 -9.741 -15.632 1.00 90.94 564 CYS A N 1
ATOM 4532 C CA . CYS A 1 564 ? 34.687 -10.257 -16.347 1.00 90.94 564 CYS A CA 1
ATOM 4533 C C . CYS A 1 564 ? 35.631 -9.132 -16.781 1.00 90.94 564 CYS A C 1
ATOM 4535 O O . CYS A 1 564 ? 36.832 -9.181 -16.496 1.00 90.94 564 CYS A O 1
ATOM 4537 N N . CYS A 1 565 ? 35.107 -8.099 -17.442 1.00 91.00 565 CYS A N 1
ATOM 4538 C CA . CYS A 1 565 ? 35.914 -6.988 -17.932 1.00 91.00 565 CYS A CA 1
ATOM 4539 C C . CYS A 1 565 ? 36.527 -6.155 -16.800 1.00 91.00 565 CYS A C 1
ATOM 4541 O O . CYS A 1 565 ? 37.714 -5.830 -16.863 1.00 91.00 565 CYS A O 1
ATOM 4543 N N . VAL A 1 566 ? 35.758 -5.839 -15.755 1.00 88.31 566 VAL A N 1
ATOM 4544 C CA . VAL A 1 566 ? 36.237 -5.054 -14.605 1.00 88.31 566 VAL A CA 1
ATOM 4545 C C . VAL A 1 566 ? 37.297 -5.822 -13.820 1.00 88.31 566 VAL A C 1
ATOM 4547 O O . VAL A 1 566 ? 38.336 -5.253 -13.472 1.00 88.31 566 VAL A O 1
ATOM 4550 N N . MET A 1 567 ? 37.095 -7.125 -13.597 1.00 88.12 567 MET A N 1
ATOM 4551 C CA . MET A 1 567 ? 38.084 -7.971 -12.928 1.00 88.12 567 MET A CA 1
ATOM 4552 C C . MET A 1 567 ? 39.377 -8.049 -13.749 1.00 88.12 567 MET A C 1
ATOM 4554 O O . MET A 1 567 ? 40.468 -7.862 -13.205 1.00 88.12 567 MET A O 1
ATOM 4558 N N . LEU A 1 568 ? 39.272 -8.285 -15.062 1.00 90.00 568 LEU A N 1
ATOM 4559 C CA . LEU A 1 568 ? 40.431 -8.368 -15.949 1.00 90.00 568 LEU A CA 1
ATOM 4560 C C . LEU A 1 568 ? 41.206 -7.044 -15.985 1.00 90.00 568 LEU A C 1
ATOM 4562 O O . LEU A 1 568 ? 42.432 -7.051 -15.872 1.00 90.00 568 LEU A O 1
ATOM 4566 N N . GLN A 1 569 ? 40.512 -5.910 -16.078 1.00 89.00 569 GLN A N 1
ATOM 4567 C CA . GLN A 1 569 ? 41.124 -4.582 -16.048 1.00 89.00 569 GLN A CA 1
ATOM 4568 C C . GLN A 1 569 ? 41.827 -4.304 -14.715 1.00 89.00 569 GLN A C 1
ATOM 4570 O O . GLN A 1 569 ? 42.975 -3.860 -14.715 1.00 89.00 569 GLN A O 1
ATOM 4575 N N . SER A 1 570 ? 41.175 -4.604 -13.591 1.00 86.38 570 SER A N 1
ATOM 4576 C CA . SER A 1 570 ? 41.725 -4.389 -12.247 1.00 86.38 570 SER A CA 1
ATOM 4577 C C . SER A 1 570 ? 43.003 -5.200 -12.026 1.00 86.38 570 SER A C 1
ATOM 4579 O O . SER A 1 570 ? 44.023 -4.658 -11.597 1.00 86.38 570 SER A O 1
ATOM 4581 N N . LEU A 1 571 ? 42.987 -6.479 -12.416 1.00 88.56 571 LEU A N 1
ATOM 4582 C CA . LEU A 1 571 ? 44.166 -7.346 -12.377 1.00 88.56 571 LEU A CA 1
ATOM 4583 C C . LEU A 1 571 ? 45.278 -6.835 -13.299 1.00 88.56 571 LEU A C 1
ATOM 4585 O O . LEU A 1 571 ? 46.441 -6.827 -12.906 1.00 88.56 571 LEU A O 1
ATOM 4589 N N . THR A 1 572 ? 44.930 -6.363 -14.498 1.00 89.12 572 THR A N 1
ATOM 4590 C CA . THR A 1 572 ? 45.898 -5.798 -15.454 1.00 89.12 572 THR A CA 1
ATOM 4591 C C . THR A 1 572 ? 46.561 -4.539 -14.899 1.00 89.12 572 THR A C 1
ATOM 4593 O O . THR A 1 572 ? 47.772 -4.371 -15.022 1.00 89.12 572 THR A O 1
ATOM 4596 N N . ALA A 1 573 ? 45.788 -3.653 -14.266 1.00 86.88 573 ALA A N 1
ATOM 4597 C CA . ALA A 1 573 ? 46.301 -2.426 -13.668 1.00 86.88 573 ALA A CA 1
ATOM 4598 C C . ALA A 1 573 ? 47.239 -2.716 -12.487 1.00 86.88 573 ALA A C 1
ATOM 4600 O O . ALA A 1 573 ? 48.308 -2.111 -12.396 1.00 86.88 573 ALA A O 1
ATOM 4601 N N . ALA A 1 574 ? 46.874 -3.670 -11.624 1.00 86.94 574 ALA A N 1
ATOM 4602 C CA . ALA A 1 574 ? 47.728 -4.104 -10.522 1.00 86.94 574 ALA A CA 1
ATOM 4603 C C . ALA A 1 574 ? 49.011 -4.778 -11.026 1.00 86.94 574 ALA A C 1
ATOM 4605 O O . ALA A 1 574 ? 50.098 -4.450 -10.558 1.00 86.94 574 ALA A O 1
ATOM 4606 N N . PHE A 1 575 ? 48.909 -5.652 -12.032 1.00 89.75 575 PHE A N 1
ATOM 4607 C CA . PHE A 1 575 ? 50.063 -6.284 -12.671 1.00 89.75 575 PHE A CA 1
ATOM 4608 C C . PHE A 1 575 ? 51.028 -5.245 -13.257 1.00 89.75 575 PHE A C 1
ATOM 4610 O O . PHE A 1 575 ? 52.224 -5.293 -12.985 1.00 89.75 575 PHE A O 1
ATOM 4617 N N . LYS A 1 576 ? 50.504 -4.241 -13.974 1.00 87.69 576 LYS A N 1
ATOM 4618 C CA . LYS A 1 576 ? 51.295 -3.160 -14.581 1.00 87.69 576 LYS A CA 1
ATOM 4619 C C . LYS A 1 576 ? 52.092 -2.337 -13.564 1.00 87.69 576 LYS A C 1
ATOM 4621 O O . LYS A 1 576 ? 53.118 -1.766 -13.912 1.00 87.69 576 LYS A O 1
ATOM 4626 N N . HIS A 1 577 ? 51.639 -2.257 -12.313 1.00 86.19 577 HIS A N 1
ATOM 4627 C CA . HIS A 1 577 ? 52.405 -1.582 -11.264 1.00 86.19 577 HIS A CA 1
ATOM 4628 C C . HIS A 1 577 ? 53.715 -2.314 -10.929 1.00 86.19 577 HIS A C 1
ATOM 4630 O O . HIS A 1 577 ? 54.680 -1.681 -10.507 1.00 86.19 577 HIS A O 1
ATOM 4636 N N . HIS A 1 578 ? 53.748 -3.631 -11.138 1.00 87.00 578 HIS A N 1
ATOM 4637 C CA . HIS A 1 578 ? 54.919 -4.478 -10.923 1.00 87.00 578 HIS A CA 1
ATOM 4638 C C . HIS A 1 578 ? 55.709 -4.754 -12.215 1.00 87.00 578 HIS A C 1
ATOM 4640 O O . HIS A 1 578 ? 56.901 -5.030 -12.133 1.00 87.00 578 HIS A O 1
ATOM 4646 N N . ASP A 1 579 ? 55.069 -4.649 -13.382 1.00 90.38 579 ASP A N 1
ATOM 4647 C CA . ASP A 1 579 ? 55.665 -4.790 -14.722 1.00 90.38 579 ASP A CA 1
ATOM 4648 C C . ASP A 1 579 ? 56.227 -3.445 -15.213 1.00 90.38 579 ASP A C 1
ATOM 4650 O O . ASP A 1 579 ? 55.645 -2.754 -16.055 1.00 90.38 579 ASP A O 1
ATOM 4654 N N . THR A 1 580 ? 57.330 -3.008 -14.599 1.00 85.75 580 THR A N 1
ATOM 4655 C CA . THR A 1 580 ? 57.923 -1.685 -14.866 1.00 85.75 580 THR A CA 1
ATOM 4656 C C . THR A 1 580 ? 58.607 -1.573 -16.229 1.00 85.75 580 THR A C 1
ATOM 4658 O O . THR A 1 580 ? 58.783 -0.462 -16.732 1.00 85.75 580 THR A O 1
ATOM 4661 N N . ASP A 1 581 ? 59.002 -2.696 -16.820 1.00 89.25 581 ASP A N 1
ATOM 4662 C CA . ASP A 1 581 ? 59.644 -2.815 -18.131 1.00 89.25 581 ASP A CA 1
ATOM 4663 C C . ASP A 1 581 ? 58.673 -3.215 -19.255 1.00 89.25 581 ASP A C 1
ATOM 4665 O O . ASP A 1 581 ? 59.043 -3.123 -20.427 1.00 89.25 581 ASP A O 1
ATOM 4669 N N . MET A 1 582 ? 57.410 -3.508 -18.922 1.00 85.12 582 MET A N 1
ATOM 4670 C CA . MET A 1 582 ? 56.314 -3.782 -19.861 1.00 85.12 582 MET A CA 1
ATOM 4671 C C . MET A 1 582 ? 56.588 -4.984 -20.772 1.00 85.12 582 MET A C 1
ATOM 4673 O O . MET A 1 582 ? 56.158 -5.001 -21.931 1.00 85.12 582 MET A O 1
ATOM 4677 N N . ASP A 1 583 ? 57.318 -5.979 -20.270 1.00 89.44 583 ASP A N 1
ATOM 4678 C CA . ASP A 1 583 ? 57.652 -7.194 -21.015 1.00 89.44 583 ASP A CA 1
ATOM 4679 C C . ASP A 1 583 ? 56.628 -8.326 -20.790 1.00 89.44 583 ASP A C 1
ATOM 4681 O O . ASP A 1 583 ? 56.665 -9.356 -21.474 1.00 89.44 583 ASP A O 1
ATOM 4685 N N . GLY A 1 584 ? 55.665 -8.106 -19.885 1.00 86.12 584 GLY A N 1
ATOM 4686 C CA . GLY A 1 584 ? 54.622 -9.062 -19.527 1.00 86.12 584 GLY A CA 1
ATOM 4687 C C . GLY A 1 584 ? 55.047 -10.084 -18.471 1.00 86.12 584 GLY A C 1
ATOM 4688 O O . GLY A 1 584 ? 54.305 -11.045 -18.239 1.00 86.12 584 GLY A O 1
ATOM 4689 N N . TRP A 1 585 ? 56.197 -9.894 -17.821 1.00 89.81 585 TRP A N 1
ATOM 4690 C CA . TRP A 1 585 ? 56.731 -10.752 -16.770 1.00 89.81 585 TRP A CA 1
ATOM 4691 C C . TRP A 1 585 ? 57.068 -9.934 -15.523 1.00 89.81 585 TRP A C 1
ATOM 4693 O O . TRP A 1 585 ? 57.732 -8.912 -15.569 1.00 89.81 585 TRP A O 1
ATOM 4703 N N . ILE A 1 586 ? 56.643 -10.419 -14.356 1.00 90.06 586 ILE A N 1
ATOM 4704 C CA . ILE A 1 586 ? 56.998 -9.806 -13.070 1.00 90.06 586 ILE A CA 1
ATOM 4705 C C . ILE A 1 586 ? 57.650 -10.838 -12.168 1.00 90.06 586 ILE A C 1
ATOM 4707 O O . ILE A 1 586 ? 57.232 -11.996 -12.119 1.00 90.06 586 ILE A O 1
ATOM 4711 N N . ASN A 1 587 ? 58.663 -10.410 -11.419 1.00 91.62 587 ASN A N 1
ATOM 4712 C CA . ASN A 1 587 ? 59.290 -11.230 -10.393 1.00 91.62 587 ASN A CA 1
ATOM 4713 C C . ASN A 1 587 ? 58.867 -10.728 -9.010 1.00 91.62 587 ASN A C 1
ATOM 4715 O O . ASN A 1 587 ? 59.365 -9.712 -8.527 1.00 91.62 587 ASN A O 1
ATOM 4719 N N . ILE A 1 588 ? 57.922 -11.434 -8.395 1.00 91.81 588 ILE A N 1
ATOM 4720 C CA . ILE A 1 588 ? 57.343 -11.089 -7.094 1.00 91.81 588 ILE A CA 1
ATOM 4721 C C . ILE A 1 588 ? 57.339 -12.312 -6.174 1.00 91.81 588 ILE A C 1
ATOM 4723 O O . ILE A 1 588 ? 57.238 -13.453 -6.627 1.00 91.81 588 ILE A O 1
ATOM 4727 N N . SER A 1 589 ? 57.444 -12.085 -4.865 1.00 93.94 589 SER A N 1
ATOM 4728 C CA . SER A 1 589 ? 57.310 -13.145 -3.864 1.00 93.94 589 SER A CA 1
ATOM 4729 C C . SER A 1 589 ? 55.866 -13.652 -3.784 1.00 93.94 589 SER A C 1
ATOM 4731 O O . SER A 1 589 ? 54.920 -12.976 -4.190 1.00 93.94 589 SER A O 1
ATOM 4733 N N . TYR A 1 590 ? 55.667 -14.834 -3.200 1.00 91.56 590 TYR A N 1
ATOM 4734 C CA . TYR A 1 590 ? 54.321 -15.371 -2.982 1.00 91.56 590 TYR A CA 1
ATOM 4735 C C . TYR A 1 590 ? 53.452 -14.449 -2.109 1.00 91.56 590 TYR A C 1
ATOM 4737 O O . TYR A 1 590 ? 52.270 -14.266 -2.380 1.00 91.56 590 TYR A O 1
ATOM 4745 N N . GLU A 1 591 ? 54.037 -13.813 -1.093 1.00 93.81 591 GLU A N 1
ATOM 4746 C CA . GLU A 1 591 ? 53.324 -12.848 -0.250 1.00 93.81 591 GLU A CA 1
ATOM 4747 C C . GLU A 1 591 ? 52.958 -11.576 -1.023 1.00 93.81 591 GLU A C 1
ATOM 4749 O O . GLU A 1 591 ? 51.851 -11.062 -0.873 1.00 93.81 591 GLU A O 1
ATOM 4754 N N . GLN A 1 592 ? 53.841 -11.100 -1.905 1.00 89.00 592 GLN A N 1
ATOM 4755 C CA . GLN A 1 592 ? 53.548 -9.982 -2.802 1.00 89.00 592 GLN A CA 1
ATOM 4756 C C . GLN A 1 592 ? 52.441 -10.339 -3.799 1.00 89.00 592 GLN A C 1
ATOM 4758 O O . GLN A 1 592 ? 51.569 -9.512 -4.044 1.00 89.00 592 GLN A O 1
ATOM 4763 N N . PHE A 1 593 ? 52.409 -11.576 -4.304 1.00 89.69 593 PHE A N 1
ATOM 4764 C CA . PHE A 1 593 ? 51.305 -12.081 -5.121 1.00 89.69 593 PHE A CA 1
ATOM 4765 C C . PHE A 1 593 ? 49.978 -12.095 -4.353 1.00 89.69 593 PHE A C 1
ATOM 4767 O O . PHE A 1 593 ? 48.985 -11.555 -4.836 1.00 89.69 593 PHE A O 1
ATOM 4774 N N . LEU A 1 594 ? 49.948 -12.663 -3.144 1.00 89.19 594 LEU A N 1
ATOM 4775 C CA . LEU A 1 594 ? 48.738 -12.661 -2.319 1.00 89.19 594 LEU A CA 1
ATOM 4776 C C . LEU A 1 594 ? 48.293 -11.235 -1.983 1.00 89.19 594 LEU A C 1
ATOM 4778 O O . LEU A 1 594 ? 47.108 -10.932 -2.060 1.00 89.19 594 LEU A O 1
ATOM 4782 N N . THR A 1 595 ? 49.234 -10.346 -1.670 1.00 86.44 595 THR A N 1
ATOM 4783 C CA . THR A 1 595 ? 48.951 -8.928 -1.412 1.00 86.44 595 THR A CA 1
ATOM 4784 C C . THR A 1 595 ? 48.365 -8.252 -2.647 1.00 86.44 595 THR A C 1
ATOM 4786 O O . THR A 1 595 ? 47.375 -7.533 -2.530 1.00 86.44 595 THR A O 1
ATOM 4789 N N . LEU A 1 596 ? 48.910 -8.519 -3.836 1.00 86.62 596 LEU A N 1
ATOM 4790 C CA . LEU A 1 596 ? 48.379 -8.027 -5.107 1.00 86.62 596 LEU A CA 1
ATOM 4791 C C . LEU A 1 596 ? 46.932 -8.486 -5.303 1.00 86.62 596 LEU A C 1
ATOM 4793 O O . LEU A 1 596 ? 46.083 -7.665 -5.621 1.00 86.62 596 LEU A O 1
ATOM 4797 N N . VAL A 1 597 ? 46.623 -9.759 -5.047 1.00 83.56 597 VAL A N 1
ATOM 4798 C CA . VAL A 1 597 ? 45.266 -10.302 -5.217 1.00 83.56 597 VAL A CA 1
ATOM 4799 C C . VAL A 1 597 ? 44.288 -9.773 -4.159 1.00 83.56 597 VAL A C 1
ATOM 4801 O O . VAL A 1 597 ? 43.177 -9.385 -4.504 1.00 83.56 597 VAL A O 1
ATOM 4804 N N . PHE A 1 598 ? 44.676 -9.725 -2.881 1.00 80.12 598 PHE A N 1
ATOM 4805 C CA . PHE A 1 598 ? 43.785 -9.331 -1.778 1.00 80.12 598 PHE A CA 1
ATOM 4806 C C . PHE A 1 598 ? 43.628 -7.816 -1.600 1.00 80.12 598 PHE A C 1
ATOM 4808 O O . PHE A 1 598 ? 42.672 -7.379 -0.962 1.00 80.12 598 PHE A O 1
ATOM 4815 N N . SER A 1 599 ? 44.547 -7.007 -2.133 1.00 75.19 599 SER A N 1
ATOM 4816 C CA . SER A 1 599 ? 44.437 -5.539 -2.093 1.00 75.19 599 SER A CA 1
ATOM 4817 C C . SER A 1 599 ? 43.496 -4.972 -3.158 1.00 75.19 599 SER A C 1
ATOM 4819 O O . SER A 1 599 ? 43.104 -3.805 -3.069 1.00 75.19 599 SER A O 1
ATOM 4821 N N . LEU A 1 600 ? 43.101 -5.788 -4.140 1.00 72.94 600 LEU A N 1
ATOM 4822 C CA . LEU A 1 600 ? 42.111 -5.411 -5.137 1.00 72.94 600 LEU A CA 1
ATOM 4823 C C . LEU A 1 600 ? 40.750 -5.219 -4.468 1.00 72.94 600 LEU A C 1
ATOM 4825 O O . LEU A 1 600 ? 40.159 -6.150 -3.923 1.00 72.94 600 LEU A O 1
ATOM 4829 N N . LYS A 1 601 ? 40.235 -3.992 -4.550 1.00 59.59 601 LYS A N 1
ATOM 4830 C CA . LYS A 1 601 ? 38.820 -3.720 -4.308 1.00 59.59 601 LYS A CA 1
ATOM 4831 C C . LYS A 1 601 ? 38.051 -4.222 -5.529 1.00 59.59 601 LYS A C 1
ATOM 4833 O O . LYS A 1 601 ? 37.998 -3.517 -6.533 1.00 59.59 601 LYS A O 1
ATOM 4838 N N . MET A 1 602 ? 37.561 -5.458 -5.455 1.00 54.88 602 MET A N 1
ATOM 4839 C CA . MET A 1 602 ? 36.615 -6.017 -6.425 1.00 54.88 602 MET A CA 1
ATOM 4840 C C . MET A 1 602 ? 35.185 -5.695 -6.026 1.00 54.88 602 MET A C 1
ATOM 4842 O O . MET A 1 602 ? 34.881 -5.748 -4.810 1.00 54.88 602 MET A O 1
#